Protein AF-0000000068023118 (afdb_homodimer)

InterPro domains:
  IPR001878 Zinc finger, CCHC-type [PF00098] (72-87)
  IPR001878 Zinc finger, CCHC-type [PS50158] (72-87)
  IPR001878 Zinc finger, CCHC-type [SM00343] (71-87)
  IPR003099 Prephenate dehydrogenase [PS51176] (26-322)
  IPR008927 6-phosphogluconate dehydrogenase-like, C-terminal domain superfamily [SSF48179] (211-306)
  IPR036291 NAD(P)-binding domain superfamily [SSF51735] (96-208)
  IPR036875 Zinc finger, CCHC-type superfamily [SSF57756] (59-90)
  IPR045011 Arogenate dehydrogenase 1/2 [PTHR43207] (91-316)
  IPR046826 Prephenate dehydrogenase, nucleotide-binding domain [PF02153] (94-164)
  IPR059064 TYRAAT2-like, C-terminal domain [PF26213] (230-303)

Radius of gyration: 42.82 Å; Cα contacts (8 Å, |Δi|>4): 842; chains: 2; bounding box: 102×152×120 Å

Structure (mmCIF, N/CA/C/O backbone):
data_AF-0000000068023118-model_v1
#
loop_
_entity.id
_entity.type
_entity.pdbx_description
1 polymer 'Arogenate dehydrogenase'
#
loop_
_atom_site.group_PDB
_atom_site.id
_atom_site.type_symbol
_atom_site.label_atom_id
_atom_site.label_alt_id
_atom_site.label_comp_id
_atom_site.label_asym_id
_atom_site.label_entity_id
_atom_site.label_seq_id
_atom_site.pdbx_PDB_ins_code
_atom_site.Cartn_x
_atom_site.Cartn_y
_atom_site.Cartn_z
_atom_site.occupancy
_atom_site.B_iso_or_equiv
_atom_site.auth_seq_id
_atom_site.auth_comp_id
_atom_site.auth_asym_id
_atom_site.auth_atom_id
_atom_site.pdbx_PDB_model_num
ATOM 1 N N . MET A 1 1 ? 15.734 -44.438 4.684 1 18.77 1 MET A N 1
ATOM 2 C CA . MET A 1 1 ? 14.93 -43.438 5.391 1 18.77 1 MET A CA 1
ATOM 3 C C . MET A 1 1 ? 15.539 -42.062 5.273 1 18.77 1 MET A C 1
ATOM 5 O O . MET A 1 1 ? 15.062 -41.094 5.902 1 18.77 1 MET A O 1
ATOM 9 N N . GLN A 1 2 ? 16.703 -41.969 4.656 1 22.81 2 GLN A N 1
ATOM 10 C CA . GLN A 1 2 ? 17.688 -40.938 4.836 1 22.81 2 GLN A CA 1
ATOM 11 C C . GLN A 1 2 ? 17.438 -39.75 3.877 1 22.81 2 GLN A C 1
ATOM 13 O O . GLN A 1 2 ? 18.125 -38.75 3.943 1 22.81 2 GLN A O 1
ATOM 18 N N . GLY A 1 3 ? 16.75 -40.062 2.766 1 27.59 3 GLY A N 1
ATOM 19 C CA . GLY A 1 3 ? 16.922 -39.219 1.583 1 27.59 3 GLY A CA 1
ATOM 20 C C . GLY A 1 3 ? 16.094 -37.969 1.616 1 27.59 3 GLY A C 1
ATOM 21 O O . GLY A 1 3 ? 16.203 -37.125 0.727 1 27.59 3 GLY A O 1
ATOM 22 N N . LEU A 1 4 ? 14.906 -38.156 2.104 1 33.41 4 LEU A N 1
ATOM 23 C CA . LEU A 1 4 ? 14.07 -36.938 2.143 1 33.41 4 LEU A CA 1
ATOM 24 C C . LEU A 1 4 ? 14.672 -35.906 3.062 1 33.41 4 LEU A C 1
ATOM 26 O O . LEU A 1 4 ? 13.953 -35.062 3.637 1 33.41 4 LEU A O 1
ATOM 30 N N . ASN A 1 5 ? 15.875 -36.094 3.33 1 34.38 5 ASN A N 1
ATOM 31 C CA . ASN A 1 5 ? 16.406 -35.188 4.352 1 34.38 5 ASN A CA 1
ATOM 32 C C . ASN A 1 5 ? 16.469 -33.75 3.857 1 34.38 5 ASN A C 1
ATOM 34 O O . ASN A 1 5 ? 17.406 -33.031 4.195 1 34.38 5 ASN A O 1
ATOM 38 N N . LYS A 1 6 ? 15.914 -33.625 2.592 1 39.56 6 LYS A N 1
ATOM 39 C CA . LYS A 1 6 ? 16.109 -32.219 2.389 1 39.56 6 LYS A CA 1
ATOM 40 C C . LYS A 1 6 ? 15.148 -31.391 3.246 1 39.56 6 LYS A C 1
ATOM 42 O O . LYS A 1 6 ? 13.984 -31.766 3.408 1 39.56 6 LYS A O 1
ATOM 47 N N . SER A 1 7 ? 15.625 -30.594 4.211 1 38.88 7 SER A N 1
ATOM 48 C CA . SER A 1 7 ? 14.883 -29.719 5.109 1 38.88 7 SER A CA 1
ATOM 49 C C . SER A 1 7 ? 14.016 -28.734 4.328 1 38.88 7 SER A C 1
ATOM 51 O O . SER A 1 7 ? 14.273 -28.469 3.15 1 38.88 7 SER A O 1
ATOM 53 N N . PRO A 1 8 ? 12.891 -28.359 4.895 1 38.75 8 PRO A N 1
ATOM 54 C CA . PRO A 1 8 ? 12.07 -27.281 4.316 1 38.75 8 PRO A CA 1
ATOM 55 C C . PRO A 1 8 ? 12.898 -26.109 3.795 1 38.75 8 PRO A C 1
ATOM 57 O O . PRO A 1 8 ? 12.547 -25.516 2.781 1 38.75 8 PRO A O 1
ATOM 60 N N . GLY A 1 9 ? 13.914 -25.953 4.465 1 41.16 9 GLY A N 1
ATOM 61 C CA . GLY A 1 9 ? 14.844 -24.922 3.998 1 41.16 9 GLY A CA 1
ATOM 62 C C . GLY A 1 9 ? 15.414 -25.219 2.625 1 41.16 9 GLY A C 1
ATOM 63 O O . GLY A 1 9 ? 15.539 -24.328 1.791 1 41.16 9 GLY A O 1
ATOM 64 N N . GLU A 1 10 ? 15.617 -26.547 2.424 1 44.81 10 GLU A N 1
ATOM 65 C CA . GLU A 1 10 ? 16.203 -26.906 1.132 1 44.81 10 GLU A CA 1
ATOM 66 C C . GLU A 1 10 ? 15.172 -26.781 0.01 1 44.81 10 GLU A C 1
ATOM 68 O O . GLU A 1 10 ? 15.5 -26.312 -1.086 1 44.81 10 GLU A O 1
ATOM 73 N N . LEU A 1 11 ? 14.016 -27.125 0.266 1 44.84 11 LEU A N 1
ATOM 74 C CA . LEU A 1 11 ? 12.938 -26.953 -0.705 1 44.84 11 LEU A CA 1
ATOM 75 C C . LEU A 1 11 ? 12.68 -25.484 -0.97 1 44.84 11 LEU A C 1
ATOM 77 O O . LEU A 1 11 ? 12.477 -25.078 -2.117 1 44.84 11 LEU A O 1
ATOM 8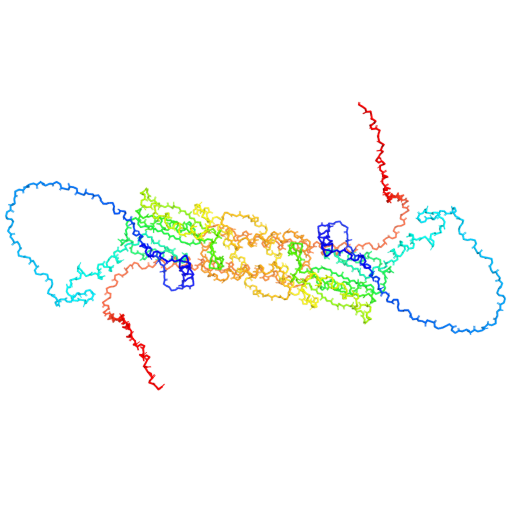1 N N . PHE A 1 12 ? 12.75 -24.75 0.126 1 45.53 12 PHE A N 1
ATOM 82 C CA . PHE A 1 12 ? 12.633 -23.297 0.014 1 45.53 12 PHE A CA 1
ATOM 83 C C . PHE A 1 12 ? 13.836 -22.719 -0.713 1 45.53 12 PHE A C 1
ATOM 85 O O . PHE A 1 12 ? 13.688 -21.812 -1.541 1 45.53 12 PHE A O 1
ATOM 92 N N . GLU A 1 13 ? 15 -23.125 -0.349 1 46 13 GLU A N 1
ATOM 93 C CA . GLU A 1 13 ? 16.203 -22.703 -1.069 1 46 13 GLU A CA 1
ATOM 94 C C . GLU A 1 13 ? 16.125 -23.094 -2.541 1 46 13 GLU A C 1
ATOM 96 O O . GLU A 1 13 ? 16.562 -22.344 -3.414 1 46 13 GLU A O 1
ATOM 101 N N . MET A 1 14 ? 15.484 -24.172 -2.758 1 43.84 14 MET A N 1
ATOM 102 C CA . MET A 1 14 ? 15.258 -24.594 -4.141 1 43.84 14 MET A CA 1
ATOM 103 C C . MET A 1 14 ? 14.234 -23.688 -4.82 1 43.84 14 MET A C 1
ATOM 105 O O . MET A 1 14 ? 14.375 -23.359 -5.996 1 43.84 14 MET A O 1
ATOM 109 N N . GLN A 1 15 ? 13.242 -23.266 -4.039 1 42 15 GLN A N 1
ATOM 110 C CA . GLN A 1 15 ? 12.312 -22.281 -4.547 1 42 15 GLN A CA 1
ATOM 111 C C . GLN A 1 15 ? 13 -20.938 -4.766 1 42 15 GLN A C 1
ATOM 113 O O . GLN A 1 15 ? 12.781 -20.266 -5.785 1 42 15 GLN A O 1
ATOM 118 N N . LYS A 1 16 ? 13.82 -20.453 -3.826 1 41.22 16 LYS A N 1
ATOM 119 C CA . LYS A 1 16 ? 14.625 -19.25 -3.971 1 41.22 16 LYS A CA 1
ATOM 120 C C . LYS A 1 16 ? 15.586 -19.359 -5.152 1 41.22 16 LYS A C 1
ATOM 122 O O . LYS A 1 16 ? 15.766 -18.406 -5.91 1 41.22 16 LYS A O 1
ATOM 127 N N . VAL A 1 17 ? 16.422 -20.438 -5.152 1 38.47 17 VAL A N 1
ATOM 128 C CA . VAL A 1 17 ? 17.359 -20.688 -6.242 1 38.47 17 VAL A CA 1
ATOM 129 C C . VAL A 1 17 ? 16.594 -20.75 -7.566 1 38.47 17 VAL A C 1
ATOM 131 O O . VAL A 1 17 ? 17.078 -20.25 -8.586 1 38.47 17 VAL A O 1
ATOM 134 N N . THR A 1 18 ? 15.438 -21.328 -7.512 1 35.25 18 THR A N 1
ATOM 135 C CA . THR A 1 18 ? 14.672 -21.422 -8.75 1 35.25 18 THR A CA 1
ATOM 136 C C . THR A 1 18 ? 14.172 -20.062 -9.188 1 35.25 18 THR A C 1
ATOM 138 O O . THR A 1 18 ? 14.172 -19.734 -10.375 1 35.25 18 THR A O 1
ATOM 141 N N . GLU A 1 19 ? 13.711 -19.203 -8.273 1 36.06 19 GLU A N 1
ATOM 142 C CA . GLU A 1 19 ? 13.273 -17.875 -8.688 1 36.06 19 GLU A CA 1
ATOM 143 C C . GLU A 1 19 ? 14.469 -17 -9.078 1 36.06 19 GLU A C 1
ATOM 145 O O . GLU A 1 19 ? 14.375 -16.219 -10.023 1 36.06 19 GLU A O 1
ATOM 150 N N . SER A 1 20 ? 15.477 -16.906 -8.32 1 33.25 20 SER A N 1
ATOM 151 C CA . SER A 1 20 ? 16.656 -16.156 -8.742 1 33.25 20 SER A CA 1
ATOM 152 C C . SER A 1 20 ? 17.344 -16.844 -9.922 1 33.25 20 SER A C 1
ATOM 154 O O . SER A 1 20 ? 17.922 -16.172 -10.781 1 33.25 20 SER A O 1
ATOM 156 N N . GLU A 1 21 ? 17.594 -18.109 -9.883 1 33.03 21 GLU A N 1
ATOM 157 C CA . GLU A 1 21 ? 18.297 -18.828 -10.945 1 33.03 21 GLU A CA 1
ATOM 158 C C . GLU A 1 21 ? 17.391 -19.031 -12.156 1 33.03 21 GLU A C 1
ATOM 160 O O . GLU A 1 21 ? 17.766 -19.734 -13.102 1 33.03 21 GLU A O 1
ATOM 165 N N . LEU A 1 22 ? 16.25 -18.688 -12.102 1 30.09 22 LEU A N 1
ATOM 166 C CA . LEU A 1 22 ? 15.406 -18.812 -13.289 1 30.09 22 LEU A CA 1
ATOM 167 C C . LEU A 1 22 ? 15.961 -17.953 -14.43 1 30.09 22 LEU A C 1
ATOM 169 O O . LEU A 1 22 ? 15.289 -17.766 -15.445 1 30.09 22 LEU A O 1
ATOM 173 N N . ARG A 1 23 ? 16.922 -17.266 -14.391 1 31.3 23 ARG A N 1
ATOM 174 C CA . ARG A 1 23 ? 17.406 -16.984 -15.742 1 31.3 23 ARG A CA 1
ATOM 175 C C . ARG A 1 23 ? 17.531 -18.281 -16.547 1 31.3 23 ARG A C 1
ATOM 177 O O . ARG A 1 23 ? 17.172 -18.312 -17.719 1 31.3 23 ARG A O 1
ATOM 184 N N . LYS A 1 24 ? 18.656 -19.156 -16.328 1 30.25 24 LYS A N 1
ATOM 185 C CA . LYS A 1 24 ? 19.109 -20.125 -17.344 1 30.25 24 LYS A CA 1
ATOM 186 C C . LYS A 1 24 ? 18.234 -21.375 -17.344 1 30.25 24 LYS A C 1
ATOM 188 O O . LYS A 1 24 ? 17.75 -21.812 -18.391 1 30.25 24 LYS A O 1
ATOM 193 N N . GLU A 1 25 ? 18.562 -22.531 -16.547 1 28.28 25 GLU A N 1
ATOM 194 C CA . GLU A 1 25 ? 18.203 -23.938 -16.719 1 28.28 25 GLU A CA 1
ATOM 195 C C . GLU A 1 25 ? 16.922 -24.281 -15.977 1 28.28 25 GLU A C 1
ATOM 197 O O . GLU A 1 25 ? 16.719 -23.828 -14.844 1 28.28 25 GLU A O 1
ATOM 202 N N . HIS A 1 26 ? 15.711 -24.594 -16.578 1 34.5 26 HIS A N 1
ATOM 203 C CA . HIS A 1 26 ? 14.383 -25.078 -16.234 1 34.5 26 HIS A CA 1
ATOM 204 C C . HIS A 1 26 ? 14.453 -26.141 -15.141 1 34.5 26 HIS A C 1
ATOM 206 O O . HIS A 1 26 ? 15.086 -27.188 -15.32 1 34.5 26 HIS A O 1
ATOM 212 N N . GLN A 1 27 ? 14.281 -25.75 -13.945 1 38.06 27 GLN A N 1
ATOM 213 C CA . GLN A 1 27 ? 14.555 -26.734 -12.898 1 38.06 27 GLN A CA 1
ATOM 214 C C . GLN A 1 27 ? 13.312 -27.578 -12.594 1 38.06 27 GLN A C 1
ATOM 216 O O . GLN A 1 27 ? 12.258 -27.031 -12.258 1 38.06 27 GLN A O 1
ATOM 221 N N . VAL A 1 28 ? 13.016 -28.547 -13.25 1 38.84 28 VAL A N 1
ATOM 222 C CA . VAL A 1 28 ? 12.141 -29.641 -12.82 1 38.84 28 VAL A CA 1
ATOM 223 C C . VAL A 1 28 ? 12.805 -30.406 -11.688 1 38.84 28 VAL A C 1
ATOM 225 O O . VAL A 1 28 ? 13.969 -30.812 -11.789 1 38.84 28 VAL A O 1
ATOM 228 N N . LEU A 1 29 ? 12.148 -30.328 -10.578 1 41.56 29 LEU A N 1
ATOM 229 C CA . LEU A 1 29 ? 12.664 -31.141 -9.477 1 41.56 29 LEU A CA 1
ATOM 230 C C . LEU A 1 29 ? 11.961 -32.5 -9.422 1 41.56 29 LEU A C 1
ATOM 232 O O . LEU A 1 29 ? 10.734 -32.562 -9.477 1 41.56 29 LEU A O 1
ATOM 236 N N . MET A 1 30 ? 12.711 -33.594 -9.664 1 37.22 30 MET A N 1
ATOM 237 C CA . MET A 1 30 ? 12.219 -34.969 -9.531 1 37.22 30 MET A CA 1
ATOM 238 C C . MET A 1 30 ? 12.461 -35.5 -8.125 1 37.22 30 MET A C 1
ATOM 240 O O . MET A 1 30 ? 13.547 -35.312 -7.566 1 37.22 30 MET A O 1
ATOM 244 N N . VAL A 1 31 ? 11.367 -35.719 -7.43 1 35.12 31 VAL A N 1
ATOM 245 C CA . VAL A 1 31 ? 11.5 -36.188 -6.059 1 35.12 31 VAL A CA 1
ATOM 246 C C . VAL A 1 31 ? 11.188 -37.688 -5.996 1 35.12 31 VAL A C 1
ATOM 248 O O . VAL A 1 31 ? 10.172 -38.125 -6.531 1 35.12 31 VAL A O 1
ATOM 251 N N . ASN A 1 32 ? 12.148 -38.656 -5.879 1 31.48 32 ASN A N 1
ATOM 252 C CA . ASN A 1 32 ? 12.008 -40.125 -5.84 1 31.48 32 ASN A CA 1
ATOM 253 C C . ASN A 1 32 ? 11.469 -40.594 -4.496 1 31.48 32 ASN A C 1
ATOM 255 O O . ASN A 1 32 ? 11.609 -39.906 -3.484 1 31.48 32 ASN A O 1
ATOM 259 N N . LYS A 1 33 ? 10.82 -41.906 -4.477 1 36.28 33 LYS A N 1
ATOM 260 C CA . LYS A 1 33 ? 10.031 -42.625 -3.496 1 36.28 33 LYS A CA 1
ATOM 261 C C . LYS A 1 33 ? 10.852 -42.906 -2.236 1 36.28 33 LYS A C 1
ATOM 263 O O . LYS A 1 33 ? 12.039 -43.219 -2.318 1 36.28 33 LYS A O 1
ATOM 268 N N . THR A 1 34 ? 10.305 -42.531 -1.039 1 29.59 34 THR A N 1
ATOM 269 C CA . THR A 1 34 ? 10.773 -43 0.261 1 29.59 34 THR A CA 1
ATOM 270 C C . THR A 1 34 ? 10.484 -44.5 0.443 1 29.59 34 THR A C 1
ATOM 272 O O . THR A 1 34 ? 9.422 -44.969 0.042 1 29.59 34 THR A O 1
ATOM 275 N N . THR A 1 35 ? 11.508 -45.406 0.661 1 25.19 35 THR A N 1
ATOM 276 C CA . THR A 1 35 ? 11.477 -46.844 0.978 1 25.19 35 THR A CA 1
ATOM 277 C C . THR A 1 35 ? 10.57 -47.094 2.178 1 25.19 35 THR A C 1
ATOM 279 O O . THR A 1 35 ? 10.664 -46.406 3.197 1 25.19 35 THR A O 1
ATOM 282 N N . SER A 1 36 ? 9.414 -47.719 1.873 1 24.08 36 SER A N 1
ATOM 283 C CA . SER A 1 36 ? 8.492 -48.344 2.824 1 24.08 36 SER A CA 1
ATOM 284 C C . SER A 1 36 ? 9.219 -49.312 3.736 1 24.08 36 SER A C 1
ATOM 286 O O . SER A 1 36 ? 10.086 -50.062 3.283 1 24.08 36 SER A O 1
ATOM 288 N N . PHE A 1 37 ? 9.312 -48.969 5.047 1 22.19 37 PHE A N 1
ATOM 289 C CA . PHE A 1 37 ? 9.836 -49.844 6.098 1 22.19 37 PHE A CA 1
ATOM 290 C C . PHE A 1 37 ? 9.062 -51.156 6.145 1 22.19 37 PHE A C 1
ATOM 292 O O . PHE A 1 37 ? 7.875 -51.156 6.453 1 22.19 37 PHE A O 1
ATOM 299 N N . LYS A 1 38 ? 9.445 -52.031 5.328 1 23.17 38 LYS A N 1
ATOM 300 C CA . LYS A 1 38 ? 8.93 -53.375 5.445 1 23.17 38 LYS A CA 1
ATOM 301 C C . LYS A 1 38 ? 9.172 -53.938 6.844 1 23.17 38 LYS A C 1
ATOM 303 O O . LYS A 1 38 ? 10.297 -53.938 7.344 1 23.17 38 LYS A O 1
ATOM 308 N N . ARG A 1 39 ? 8.07 -53.938 7.609 1 22.7 39 ARG A N 1
ATOM 309 C CA . ARG A 1 39 ? 8.008 -54.75 8.82 1 22.7 39 ARG A CA 1
ATOM 310 C C . ARG A 1 39 ? 8.375 -56.219 8.531 1 22.7 39 ARG A C 1
ATOM 312 O O . ARG A 1 39 ? 7.824 -56.812 7.621 1 22.7 39 ARG A O 1
ATOM 319 N N . ASN A 1 40 ? 9.547 -56.562 8.859 1 21.02 40 ASN A N 1
ATOM 320 C CA . ASN A 1 40 ? 10.164 -57.906 8.789 1 21.02 40 ASN A CA 1
ATOM 321 C C . ASN A 1 40 ? 9.266 -58.969 9.391 1 21.02 40 ASN A C 1
ATOM 323 O O . ASN A 1 40 ? 9.273 -59.188 10.609 1 21.02 40 ASN A O 1
ATOM 327 N N . GLY A 1 41 ? 8.023 -58.938 8.992 1 18.86 41 GLY A N 1
ATOM 328 C CA . GLY A 1 41 ? 7.293 -60 9.625 1 18.86 41 GLY A CA 1
ATOM 329 C C . GLY A 1 41 ? 7.863 -61.375 9.305 1 18.86 41 GLY A C 1
ATOM 330 O O . GLY A 1 41 ? 8.266 -61.625 8.172 1 18.86 41 GLY A O 1
ATOM 331 N N . LYS A 1 42 ? 8.508 -61.938 10.289 1 21.72 42 LYS A N 1
ATOM 332 C CA . LYS A 1 42 ? 9.188 -63.219 10.422 1 21.72 42 LYS A CA 1
ATOM 333 C C . LYS A 1 42 ? 8.289 -64.375 9.984 1 21.72 42 LYS A C 1
ATOM 335 O O . LYS A 1 42 ? 7.691 -65.062 10.812 1 21.72 42 LYS A O 1
ATOM 340 N N . GLY A 1 43 ? 7.461 -64.125 8.898 1 17.28 43 GLY A N 1
ATOM 341 C CA . GLY A 1 43 ? 6.566 -65.25 8.719 1 17.28 43 GLY A CA 1
ATOM 342 C C . GLY A 1 43 ? 7.301 -66.562 8.43 1 17.28 43 GLY A C 1
ATOM 343 O O . GLY A 1 43 ? 8.312 -66.562 7.727 1 17.28 43 GLY A O 1
ATOM 344 N N . LYS A 1 44 ? 7.301 -67.438 9.469 1 21.47 44 LYS A N 1
ATOM 345 C CA . LYS A 1 44 ? 7.84 -68.75 9.539 1 21.47 44 LYS A CA 1
ATOM 346 C C . LYS A 1 44 ? 7.344 -69.625 8.367 1 21.47 44 LYS A C 1
ATOM 348 O O . LYS A 1 44 ? 6.137 -69.812 8.219 1 21.47 44 LYS A O 1
ATOM 353 N N . LYS A 1 45 ? 7.957 -69.438 7.125 1 20.19 45 LYS A N 1
ATOM 354 C CA . LYS A 1 45 ? 7.641 -70.188 5.891 1 20.19 45 LYS A CA 1
ATOM 355 C C . LYS A 1 45 ? 7.789 -71.688 6.07 1 20.19 45 LYS A C 1
ATOM 357 O O . LYS A 1 45 ? 8.883 -72.188 6.348 1 20.19 45 LYS A O 1
ATOM 362 N N . GLY A 1 46 ? 6.863 -72.312 6.734 1 19.98 46 GLY A N 1
ATOM 363 C CA . GLY A 1 46 ? 6.93 -73.75 6.996 1 19.98 46 GLY A CA 1
ATOM 364 C C . GLY A 1 46 ? 6.906 -74.625 5.734 1 19.98 46 GLY A C 1
ATOM 365 O O . GLY A 1 46 ? 5.922 -75.312 5.465 1 19.98 46 GLY A O 1
ATOM 366 N N . ASN A 1 47 ? 7.582 -74.312 4.605 1 18.5 47 ASN A N 1
ATOM 367 C CA . ASN A 1 47 ? 7.363 -75 3.33 1 18.5 47 ASN A CA 1
ATOM 368 C C . ASN A 1 47 ? 7.656 -76.5 3.432 1 18.5 47 ASN A C 1
ATOM 370 O O . ASN A 1 47 ? 8.688 -76.875 3.982 1 18.5 47 ASN A O 1
ATOM 374 N N . SER A 1 48 ? 6.59 -77.25 3.418 1 19.52 48 SER A N 1
ATOM 375 C CA . SER A 1 48 ? 6.41 -78.688 3.438 1 19.52 48 SER A CA 1
ATOM 376 C C . SER A 1 48 ? 7.219 -79.375 2.33 1 19.52 48 SER A C 1
ATOM 378 O O . SER A 1 48 ? 7.539 -78.75 1.32 1 19.52 48 SER A O 1
ATOM 380 N N . LYS A 1 49 ? 7.715 -80.5 2.689 1 22.67 49 LYS A N 1
ATOM 381 C CA . LYS A 1 49 ? 8.742 -81.5 2.271 1 22.67 49 LYS A CA 1
ATOM 382 C C . LYS A 1 49 ? 8.305 -82.25 1.034 1 22.67 49 LYS A C 1
ATOM 384 O O . LYS A 1 49 ? 7.727 -83.312 1.147 1 22.67 49 LYS A O 1
ATOM 389 N N . LYS A 1 50 ? 7.66 -81.562 -0.106 1 20.39 50 LYS A N 1
ATOM 390 C CA . LYS A 1 50 ? 7.203 -82.562 -1.085 1 20.39 50 LYS A CA 1
ATOM 391 C C . LYS A 1 50 ? 8.383 -83.312 -1.71 1 20.39 50 LYS A C 1
ATOM 393 O O . LYS A 1 50 ? 9.438 -82.688 -1.951 1 20.39 50 LYS A O 1
ATOM 398 N N . SER A 1 51 ? 8.438 -84.562 -1.671 1 23.78 51 SER A N 1
ATOM 399 C CA . SER A 1 51 ? 9.336 -85.688 -1.871 1 23.78 51 SER A CA 1
ATOM 400 C C . SER A 1 51 ? 9.68 -85.875 -3.346 1 23.78 51 SER A C 1
ATOM 402 O O . SER A 1 51 ? 10.391 -86.812 -3.713 1 23.78 51 SER A O 1
ATOM 404 N N . GLY A 1 52 ? 9.305 -84.938 -4.289 1 21.59 52 GLY A N 1
ATOM 405 C CA . GLY A 1 52 ? 9.266 -85.438 -5.637 1 21.59 52 GLY A CA 1
ATOM 406 C C . GLY A 1 52 ? 10.617 -85.938 -6.121 1 21.59 52 GLY A C 1
ATOM 407 O O . GLY A 1 52 ? 11.648 -85.625 -5.566 1 21.59 52 GLY A O 1
ATOM 408 N N . LYS A 1 53 ? 10.68 -87.062 -7.008 1 31.75 53 LYS A N 1
ATOM 409 C CA . LYS A 1 53 ? 11.656 -87.938 -7.562 1 31.75 53 LYS A CA 1
ATOM 410 C C . LYS A 1 53 ? 12.695 -87.25 -8.398 1 31.75 53 LYS A C 1
ATOM 412 O O . LYS A 1 53 ? 12.359 -86.312 -9.164 1 31.75 53 LYS A O 1
ATOM 417 N N . PRO A 1 54 ? 14.062 -87.25 -8.047 1 27.94 54 PRO A N 1
ATOM 418 C CA . PRO A 1 54 ? 15.258 -86.5 -8.445 1 27.94 54 PRO A CA 1
ATOM 419 C C . PRO A 1 54 ? 15.664 -86.75 -9.898 1 27.94 54 PRO A C 1
ATOM 421 O O . PRO A 1 54 ? 15.922 -87.875 -10.273 1 27.94 54 PRO A O 1
ATOM 424 N N . VAL A 1 55 ? 14.844 -86.312 -10.953 1 27.73 55 VAL A N 1
ATOM 425 C CA . VAL A 1 55 ? 15.297 -86.625 -12.312 1 27.73 55 VAL A CA 1
ATOM 426 C C . VAL A 1 55 ? 16.688 -86.062 -12.523 1 27.73 55 VAL A C 1
ATOM 428 O O . VAL A 1 55 ? 17.016 -85 -12.008 1 27.73 55 VAL A O 1
ATOM 431 N N . ALA A 1 56 ? 17.688 -86.875 -12.914 1 30.03 56 ALA A N 1
ATOM 432 C CA . ALA A 1 56 ? 19.141 -86.688 -13.055 1 30.03 56 ALA A CA 1
ATOM 433 C C . ALA A 1 56 ? 19.469 -85.625 -14.102 1 30.03 56 ALA A C 1
ATOM 435 O O . ALA A 1 56 ? 19.156 -85.812 -15.281 1 30.03 56 ALA A O 1
ATOM 436 N N . ASN A 1 57 ? 19.094 -84.375 -13.875 1 27.25 57 ASN A N 1
ATOM 437 C CA . ASN A 1 57 ? 19.312 -83.312 -14.891 1 27.25 57 ASN A CA 1
ATOM 438 C C . ASN A 1 57 ? 20.781 -83.25 -15.305 1 27.25 57 ASN A C 1
ATOM 440 O O . ASN A 1 57 ? 21.672 -83.438 -14.469 1 27.25 57 ASN A O 1
ATOM 444 N N . PRO A 1 58 ? 21.141 -83.375 -16.609 1 35.16 58 PRO A N 1
ATOM 445 C CA . PRO A 1 58 ? 22.516 -83.312 -17.109 1 35.16 58 PRO A CA 1
ATOM 446 C C . PRO A 1 58 ? 23.25 -82.062 -16.609 1 35.16 58 PRO A C 1
ATOM 448 O O . PRO A 1 58 ? 22.641 -81.062 -16.312 1 35.16 58 PRO A O 1
ATOM 451 N N . THR A 1 59 ? 24.359 -82.25 -15.844 1 30.83 59 THR A N 1
ATOM 452 C CA . THR A 1 59 ? 25.203 -81.25 -15.148 1 30.83 59 THR A CA 1
ATOM 453 C C . THR A 1 59 ? 25.672 -80.188 -16.109 1 30.83 59 THR A C 1
ATOM 455 O O . THR A 1 59 ? 26.422 -80.438 -17.062 1 30.83 59 THR A O 1
ATOM 458 N N . LYS A 1 60 ? 24.828 -79.188 -16.531 1 34.5 60 LYS A N 1
ATOM 459 C CA . LYS A 1 60 ? 25.312 -78 -17.266 1 34.5 60 LYS A CA 1
ATOM 460 C C . LYS A 1 60 ? 26.578 -77.438 -16.625 1 34.5 60 LYS A C 1
ATOM 462 O O . LYS A 1 60 ? 26.672 -77.375 -15.398 1 34.5 60 LYS A O 1
ATOM 467 N N . LYS A 1 61 ? 27.781 -77.625 -17.297 1 38.56 61 LYS A N 1
ATOM 468 C CA . LYS A 1 61 ? 29.062 -77.062 -16.859 1 38.56 61 LYS A CA 1
ATOM 469 C C . LYS A 1 61 ? 28.891 -75.562 -16.406 1 38.56 61 LYS A C 1
ATOM 471 O O . LYS A 1 61 ? 28.188 -74.812 -17.047 1 38.56 61 LYS A O 1
ATOM 476 N N . PRO A 1 62 ? 29.078 -75.188 -15.078 1 35.47 62 PRO A N 1
ATOM 477 C CA . PRO A 1 62 ? 28.906 -73.875 -14.547 1 35.47 62 PRO A CA 1
ATOM 478 C C . PRO A 1 62 ? 29.656 -72.812 -15.367 1 35.47 62 PRO A C 1
ATOM 480 O O . PRO A 1 62 ? 30.734 -73.062 -15.898 1 35.47 62 PRO A O 1
ATOM 483 N N . LYS A 1 63 ? 28.953 -72 -16.125 1 40.34 63 LYS A N 1
ATOM 484 C CA . LYS A 1 63 ? 29.578 -70.812 -16.797 1 40.34 63 LYS A CA 1
ATOM 485 C C . LYS A 1 63 ? 30.594 -70.125 -15.891 1 40.34 63 LYS A C 1
ATOM 487 O O . LYS A 1 63 ? 30.344 -69.938 -14.703 1 40.34 63 LYS A O 1
ATOM 492 N N . ALA A 1 64 ? 31.875 -70.375 -16.109 1 41.78 64 ALA A N 1
ATOM 493 C CA . ALA A 1 64 ? 33 -69.75 -15.375 1 41.78 64 ALA A CA 1
ATOM 494 C C . ALA A 1 64 ? 32.75 -68.312 -15.078 1 41.78 64 ALA A C 1
ATOM 496 O O . ALA A 1 64 ? 32.219 -67.562 -15.93 1 41.78 64 ALA A O 1
ATOM 497 N N . GLY A 1 65 ? 32.438 -67.875 -13.859 1 45.31 65 GLY A N 1
ATOM 498 C CA . GLY A 1 65 ? 32.281 -66.5 -13.422 1 45.31 65 GLY A CA 1
ATOM 499 C C . GLY A 1 65 ? 33.406 -65.625 -13.914 1 45.31 65 GLY A C 1
ATOM 500 O O . GLY A 1 65 ? 34.406 -66.062 -14.469 1 45.31 65 GLY A O 1
ATOM 501 N N . PRO A 1 66 ? 33.25 -64.312 -14.055 1 51.59 66 PRO A N 1
ATOM 502 C CA . PRO A 1 66 ? 34.344 -63.469 -14.555 1 51.59 66 PRO A CA 1
ATOM 503 C C . PRO A 1 66 ? 35.656 -63.688 -13.805 1 51.59 66 PRO A C 1
ATOM 505 O O . PRO A 1 66 ? 35.625 -64.062 -12.633 1 51.59 66 PRO A O 1
ATOM 508 N N . LYS A 1 67 ? 36.781 -64 -14.453 1 55.44 67 LYS A N 1
ATOM 509 C CA . LYS A 1 67 ? 38.125 -64.125 -13.836 1 55.44 67 LYS A CA 1
ATOM 510 C C . LYS A 1 67 ? 38.406 -62.875 -12.945 1 55.44 67 LYS A C 1
ATOM 512 O O . LYS A 1 67 ? 37.875 -61.812 -13.188 1 55.44 67 LYS A O 1
ATOM 517 N N . PRO A 1 68 ? 38.938 -63.062 -11.727 1 63.22 68 PRO A N 1
ATOM 518 C CA . PRO A 1 68 ? 39.281 -61.969 -10.82 1 63.22 68 PRO A CA 1
ATOM 519 C C . PRO A 1 68 ? 39.875 -60.75 -11.562 1 63.22 68 PRO A C 1
ATOM 521 O O . PRO A 1 68 ? 39.781 -59.625 -11.094 1 63.22 68 PRO A O 1
ATOM 524 N N . GLU A 1 69 ? 40.375 -60.969 -12.766 1 65.75 69 GLU A N 1
ATOM 525 C CA . GLU A 1 69 ? 41.062 -59.906 -13.492 1 65.75 69 GLU A CA 1
ATOM 526 C C . GLU A 1 69 ? 40.125 -59.156 -14.414 1 65.75 69 GLU A C 1
ATOM 528 O O . GLU A 1 69 ? 40.531 -58.25 -15.141 1 65.75 69 GLU A O 1
ATOM 533 N N . THR A 1 70 ? 38.938 -59.5 -14.375 1 67.56 70 THR A N 1
ATOM 534 C CA . THR A 1 70 ? 38.094 -58.812 -15.336 1 67.56 70 THR A CA 1
ATOM 535 C C . THR A 1 70 ? 37.625 -57.469 -14.781 1 67.56 70 THR A C 1
ATOM 537 O O . THR A 1 70 ? 37.125 -57.375 -13.664 1 67.56 70 THR A O 1
ATOM 540 N N . GLU A 1 71 ? 37.875 -56.344 -15.438 1 78.12 71 GLU A N 1
ATOM 541 C CA . GLU A 1 71 ? 37.5 -54.969 -15.133 1 78.12 71 GLU A CA 1
ATOM 542 C C . GLU A 1 71 ? 36.031 -54.688 -15.547 1 78.12 71 GLU A C 1
ATOM 544 O O . GLU A 1 71 ? 35.656 -55 -16.688 1 78.12 71 GLU A O 1
ATOM 549 N N . CYS A 1 72 ? 35.25 -54.438 -14.523 1 78.88 72 CYS A N 1
ATOM 550 C CA . CYS A 1 72 ? 33.875 -54 -14.789 1 78.88 72 CYS A CA 1
ATOM 551 C C . CYS A 1 72 ? 33.844 -52.844 -15.75 1 78.88 72 CYS A C 1
ATOM 553 O O . CYS A 1 72 ? 34.562 -51.844 -15.57 1 78.88 72 CYS A O 1
ATOM 555 N N . TYR A 1 73 ? 33.156 -52.906 -16.75 1 78.62 73 TYR A N 1
ATOM 556 C CA . TYR A 1 73 ? 33.062 -51.844 -17.75 1 78.62 73 TYR A CA 1
ATOM 557 C C . TYR A 1 73 ? 32.438 -50.594 -17.172 1 78.62 73 TYR A C 1
ATOM 559 O O . TYR A 1 73 ? 32.719 -49.5 -17.656 1 78.62 73 TYR A O 1
ATOM 567 N N . TYR A 1 74 ? 31.641 -50.812 -16.172 1 75.19 74 TYR A N 1
ATOM 568 C CA . TYR A 1 74 ? 30.906 -49.688 -15.633 1 75.19 74 TYR A CA 1
ATOM 569 C C . TYR A 1 74 ? 31.719 -48.969 -14.555 1 75.19 74 TYR A C 1
ATOM 571 O O . TYR A 1 74 ? 31.891 -47.75 -14.609 1 75.19 74 TYR A O 1
ATOM 579 N N . CYS A 1 75 ? 32.156 -49.625 -13.531 1 74.69 75 CYS A N 1
ATOM 580 C CA . CYS A 1 75 ? 32.844 -49 -12.414 1 74.69 75 CYS A CA 1
ATOM 581 C C . CYS A 1 75 ? 34.344 -49.219 -12.477 1 74.69 75 CYS A C 1
ATOM 583 O O . CYS A 1 75 ? 35.094 -48.75 -11.625 1 74.69 75 CYS A O 1
ATOM 585 N N . LYS A 1 76 ? 34.812 -49.875 -13.547 1 79.69 76 LYS A N 1
ATOM 586 C CA . LYS A 1 76 ? 36.219 -50.188 -13.805 1 79.69 76 LYS A CA 1
ATOM 587 C C . LYS A 1 76 ? 36.844 -50.969 -12.648 1 79.69 76 LYS A C 1
ATOM 589 O O . LYS A 1 76 ? 38.062 -51.094 -12.547 1 79.69 76 LYS A O 1
ATOM 594 N N . GLY A 1 77 ? 36 -51.375 -11.719 1 76.38 77 GLY A N 1
ATOM 595 C CA . GLY A 1 77 ? 36.469 -52.25 -10.672 1 76.38 77 GLY A CA 1
ATOM 596 C C . GLY A 1 77 ? 36.688 -53.688 -11.156 1 76.38 77 GLY A C 1
ATOM 597 O O . GLY A 1 77 ? 36.188 -54.062 -12.219 1 76.38 77 GLY A O 1
ATOM 598 N N . MET A 1 78 ? 37.5 -54.438 -10.492 1 78.5 78 MET A N 1
ATOM 599 C CA . MET A 1 78 ? 37.844 -55.781 -10.906 1 78.5 78 MET A CA 1
ATOM 600 C C . MET A 1 78 ? 36.906 -56.812 -10.273 1 78.5 78 MET A C 1
ATOM 602 O O . MET A 1 78 ? 36.375 -56.562 -9.203 1 78.5 78 MET A O 1
ATOM 606 N N . GLY A 1 79 ? 36.594 -58 -10.977 1 75.5 79 GLY A N 1
ATOM 607 C CA . GLY A 1 79 ? 35.938 -59.156 -10.383 1 75.5 79 GLY A CA 1
ATOM 608 C C . GLY A 1 79 ? 34.438 -59.219 -10.656 1 75.5 79 GLY A C 1
ATOM 609 O O . GLY A 1 79 ? 33.75 -60.062 -10.102 1 75.5 79 GLY A O 1
ATOM 610 N N . HIS A 1 80 ? 33.875 -58.125 -11.242 1 77.56 80 HIS A N 1
ATOM 611 C CA . HIS A 1 80 ? 32.438 -58.188 -11.547 1 77.56 80 HIS A CA 1
ATOM 612 C C . HIS A 1 80 ? 32.156 -57.562 -12.906 1 77.56 80 HIS A C 1
ATOM 614 O O . HIS A 1 80 ? 32.969 -56.812 -13.445 1 77.56 80 HIS A O 1
ATOM 620 N N . TRP A 1 81 ? 31.047 -58.188 -13.539 1 76.94 81 TRP A N 1
ATOM 621 C CA . TRP A 1 81 ? 30.547 -57.625 -14.781 1 76.94 81 TRP A CA 1
ATOM 622 C C . TRP A 1 81 ? 29.609 -56.469 -14.5 1 76.94 81 TRP A C 1
ATOM 624 O O . TRP A 1 81 ? 29.078 -56.344 -13.391 1 76.94 81 TRP A O 1
ATOM 634 N N . LYS A 1 82 ? 29.312 -55.562 -15.508 1 74 82 LYS A N 1
ATOM 635 C CA . LYS A 1 82 ? 28.391 -54.438 -15.383 1 74 82 LYS A CA 1
ATOM 636 C C . LYS A 1 82 ? 27.047 -54.875 -14.805 1 74 82 LYS A C 1
ATOM 638 O O . LYS A 1 82 ? 26.469 -54.219 -13.945 1 74 82 LYS A O 1
ATOM 643 N N . ARG A 1 83 ? 26.5 -56.125 -15.234 1 75.56 83 ARG A N 1
ATOM 644 C CA . ARG A 1 83 ? 25.172 -56.594 -14.844 1 75.56 83 ARG A CA 1
ATOM 645 C C . ARG A 1 83 ? 25.125 -56.906 -13.352 1 75.56 83 ARG A C 1
ATOM 647 O O . ARG A 1 83 ? 24.047 -56.875 -1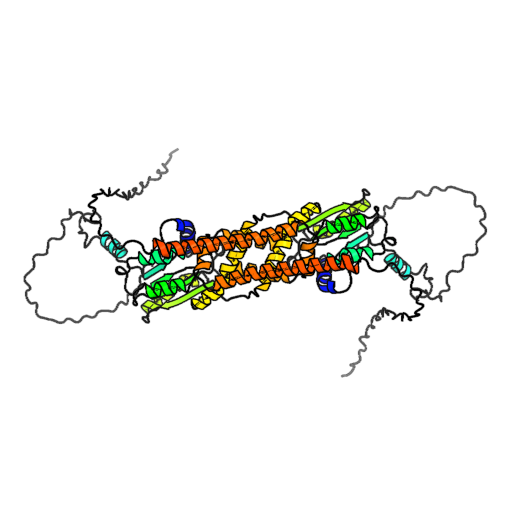2.742 1 75.56 83 ARG A O 1
ATOM 654 N N . ASN A 1 84 ? 26.281 -57.188 -12.695 1 73.5 84 ASN A N 1
ATOM 655 C CA . ASN A 1 84 ? 26.359 -57.469 -11.266 1 73.5 84 ASN A CA 1
ATOM 656 C C . ASN A 1 84 ? 27.172 -56.406 -10.531 1 73.5 84 ASN A C 1
ATOM 658 O O . ASN A 1 84 ? 27.609 -56.625 -9.398 1 73.5 84 ASN A O 1
ATOM 662 N N . CYS A 1 85 ? 27.547 -55.25 -11.188 1 72.88 85 CYS A N 1
ATOM 663 C CA . CYS A 1 85 ? 28.312 -54.156 -10.617 1 72.88 85 CYS A CA 1
ATOM 664 C C . CYS A 1 85 ? 27.5 -53.406 -9.555 1 72.88 85 CYS A C 1
ATOM 666 O O . CYS A 1 85 ? 26.422 -52.906 -9.844 1 72.88 85 CYS A O 1
ATOM 668 N N . PRO A 1 86 ? 27.906 -53.406 -8.281 1 74.56 86 PRO A N 1
ATOM 669 C CA . PRO A 1 86 ? 27.156 -52.688 -7.238 1 74.56 86 PRO A CA 1
ATOM 670 C C . PRO A 1 86 ? 26.938 -51.219 -7.559 1 74.56 86 PRO A C 1
ATOM 672 O O . PRO A 1 86 ? 25.859 -50.688 -7.289 1 74.56 86 PRO A O 1
ATOM 675 N N . LYS A 1 87 ? 27.922 -50.656 -8.125 1 73.31 87 LYS A N 1
ATOM 676 C CA . LYS A 1 87 ? 27.75 -49.281 -8.5 1 73.31 87 LYS A CA 1
ATOM 677 C C . LYS A 1 87 ? 26.734 -49.125 -9.641 1 73.31 87 LYS A C 1
ATOM 679 O O . LYS A 1 87 ? 25.906 -48.219 -9.625 1 73.31 87 LYS A O 1
ATOM 684 N N . TYR A 1 88 ? 26.797 -49.969 -10.625 1 66.06 88 TYR A N 1
ATOM 685 C CA . TYR A 1 88 ? 25.844 -49.938 -11.727 1 66.06 88 TYR A CA 1
ATOM 686 C C . TYR A 1 88 ? 24.438 -50.25 -11.227 1 66.06 88 TYR A C 1
ATOM 688 O O . TYR A 1 88 ? 23.469 -49.594 -11.594 1 66.06 88 TYR A O 1
ATOM 696 N N . LEU A 1 89 ? 24.344 -51.219 -10.461 1 63.22 89 LEU A N 1
ATOM 697 C CA . LEU A 1 89 ? 23.047 -51.562 -9.883 1 63.22 89 LEU A CA 1
ATOM 698 C C . LEU A 1 89 ? 22.562 -50.438 -8.977 1 63.22 89 LEU A C 1
ATOM 700 O O . LEU A 1 89 ? 21.375 -50.094 -8.961 1 63.22 89 LEU A O 1
ATOM 704 N N . ALA A 1 90 ? 23.516 -49.875 -8.273 1 62.88 90 ALA A N 1
ATOM 705 C CA . ALA A 1 90 ? 23.172 -48.719 -7.469 1 62.88 90 ALA A CA 1
ATOM 706 C C . ALA A 1 90 ? 22.75 -47.531 -8.352 1 62.88 90 ALA A C 1
ATOM 708 O O . ALA A 1 90 ? 21.766 -46.844 -8.07 1 62.88 90 ALA A O 1
ATOM 709 N N . ASP A 1 91 ? 23.609 -47.375 -9.328 1 59.41 91 ASP A N 1
ATOM 710 C CA . ASP A 1 91 ? 23.297 -46.281 -10.266 1 59.41 91 ASP A CA 1
ATOM 711 C C . ASP A 1 91 ? 22.031 -46.594 -11.055 1 59.41 91 ASP A C 1
ATOM 713 O O . ASP A 1 91 ? 21.234 -45.719 -11.352 1 59.41 91 ASP A O 1
ATOM 717 N N . LYS A 1 92 ? 21.969 -47.781 -11.492 1 54.34 92 LYS A N 1
ATOM 718 C CA . LYS A 1 92 ? 20.719 -48.219 -12.117 1 54.34 92 LYS A CA 1
ATOM 719 C C . LYS A 1 92 ? 19.547 -48.094 -11.156 1 54.34 92 LYS A C 1
ATOM 721 O O . LYS A 1 92 ? 18.453 -47.719 -11.562 1 54.34 92 LYS A O 1
ATOM 726 N N . LYS A 1 93 ? 19.766 -48.531 -10 1 51.47 93 LYS A N 1
ATOM 727 C CA . LYS A 1 93 ? 18.75 -48.312 -8.977 1 51.47 93 LYS A CA 1
ATOM 728 C C . LYS A 1 93 ? 18.453 -46.812 -8.805 1 51.47 93 LYS A C 1
ATOM 730 O O . LYS A 1 93 ? 17.297 -46.438 -8.648 1 51.47 93 LYS A O 1
ATOM 735 N N . ILE A 1 94 ? 19.516 -46.125 -8.766 1 49.75 94 ILE A N 1
ATOM 736 C CA . ILE A 1 94 ? 19.344 -44.688 -8.727 1 49.75 94 ILE A CA 1
ATOM 737 C C . ILE A 1 94 ? 18.75 -44.188 -10.055 1 49.75 94 ILE A C 1
ATOM 739 O O . ILE A 1 94 ? 17.859 -43.344 -10.07 1 49.75 94 ILE A O 1
ATOM 743 N N . SER A 1 95 ? 19.438 -44.625 -11.188 1 46.22 95 SER A N 1
ATOM 744 C CA . SER A 1 95 ? 19 -44.281 -12.539 1 46.22 95 SER A CA 1
ATOM 745 C C . SER A 1 95 ? 17.578 -44.781 -12.797 1 46.22 95 SER A C 1
ATOM 747 O O . SER A 1 95 ? 16.812 -44.156 -13.5 1 46.22 95 SER A O 1
ATOM 749 N N . LEU A 1 96 ? 17.344 -46.062 -12.477 1 47.66 96 LEU A N 1
ATOM 750 C CA . LEU A 1 96 ? 15.984 -46.562 -12.641 1 47.66 96 LEU A CA 1
ATOM 751 C C . LEU A 1 96 ? 15.016 -45.812 -11.734 1 47.66 96 LEU A C 1
ATOM 753 O O . LEU A 1 96 ? 13.82 -46.094 -11.703 1 47.66 96 LEU A O 1
ATOM 757 N N . CYS A 1 97 ? 15.461 -45.156 -10.875 1 53.88 97 CYS A N 1
ATOM 758 C CA . CYS A 1 97 ? 14.578 -44.594 -9.852 1 53.88 97 CYS A CA 1
ATOM 759 C C . CYS A 1 97 ? 13.672 -43.531 -10.438 1 53.88 97 CYS A C 1
ATOM 761 O O . CYS A 1 97 ? 14.141 -42.5 -10.875 1 53.88 97 CYS A O 1
ATOM 763 N N . HIS A 1 98 ? 12.703 -44.062 -11.039 1 71.75 98 HIS A N 1
ATOM 764 C CA . HIS A 1 98 ? 11.602 -43.219 -11.469 1 71.75 98 HIS A CA 1
ATOM 765 C C . HIS A 1 98 ? 11.133 -42.312 -10.328 1 71.75 98 HIS A C 1
ATOM 767 O O . HIS A 1 98 ? 10.945 -42.781 -9.203 1 71.75 98 HIS A O 1
ATOM 773 N N . PRO A 1 99 ? 11.211 -41.031 -10.609 1 84 99 PRO A N 1
ATOM 774 C CA . PRO A 1 99 ? 10.688 -40.156 -9.555 1 84 99 PRO A CA 1
ATOM 775 C C . PRO A 1 99 ? 9.227 -40.438 -9.219 1 84 99 PRO A C 1
ATOM 777 O O . PRO A 1 99 ? 8.445 -40.812 -10.102 1 84 99 PRO A O 1
ATOM 780 N N . ASP A 1 100 ? 8.953 -40.438 -7.863 1 87.12 100 ASP A N 1
ATOM 781 C CA . ASP A 1 100 ? 7.562 -40.562 -7.422 1 87.12 100 ASP A CA 1
ATOM 782 C C . ASP A 1 100 ? 6.781 -39.281 -7.719 1 87.12 100 ASP A C 1
ATOM 784 O O . ASP A 1 100 ? 5.59 -39.344 -8.023 1 87.12 100 ASP A O 1
ATOM 788 N N . VAL A 1 101 ? 7.535 -38.188 -7.594 1 93.19 101 VAL A N 1
ATOM 789 C CA . VAL A 1 101 ? 6.91 -36.875 -7.766 1 93.19 101 VAL A CA 1
ATOM 790 C C . VAL A 1 101 ? 7.754 -36.031 -8.703 1 93.19 101 VAL A C 1
ATOM 792 O O . VAL A 1 101 ? 8.984 -35.969 -8.578 1 93.19 101 VAL A O 1
ATOM 795 N N . VAL A 1 102 ? 7.184 -35.438 -9.672 1 93.81 102 VAL A N 1
ATOM 796 C CA . VAL A 1 102 ? 7.785 -34.406 -10.508 1 93.81 102 VAL A CA 1
ATOM 797 C C . VAL A 1 102 ? 7.207 -33.031 -10.141 1 93.81 102 VAL A C 1
ATOM 799 O O . VAL A 1 102 ? 6 -32.812 -10.258 1 93.81 102 VAL A O 1
ATOM 802 N N . LEU A 1 103 ? 8.062 -32.125 -9.672 1 95.25 103 LEU A N 1
ATOM 803 C CA . LEU A 1 103 ? 7.641 -30.812 -9.25 1 95.25 103 LEU A CA 1
ATOM 804 C C . LEU A 1 103 ? 8 -29.766 -10.297 1 95.25 103 LEU A C 1
ATOM 806 O O . LEU A 1 103 ? 9.18 -29.562 -10.602 1 95.25 103 LEU A O 1
ATOM 810 N N . LEU A 1 104 ? 6.992 -29.109 -10.852 1 94.56 104 LEU A N 1
ATOM 811 C CA . LEU A 1 104 ? 7.199 -28.016 -11.789 1 94.56 104 LEU A CA 1
ATOM 812 C C . LEU A 1 104 ? 7.34 -26.688 -11.039 1 94.56 104 LEU A C 1
ATOM 814 O O . LEU A 1 104 ? 6.344 -26.094 -10.625 1 94.56 104 LEU A O 1
ATOM 818 N N . ALA A 1 105 ? 8.5 -26.172 -10.898 1 93 105 ALA A N 1
ATOM 819 C CA . ALA A 1 105 ? 8.812 -24.906 -10.25 1 93 105 ALA A CA 1
ATOM 820 C C . ALA A 1 105 ? 9.398 -23.906 -11.242 1 93 105 ALA A C 1
ATOM 822 O O . ALA A 1 105 ? 10.43 -23.281 -10.969 1 93 105 ALA A O 1
ATOM 823 N N . THR A 1 106 ? 8.82 -23.766 -12.383 1 89.44 106 THR A N 1
ATOM 824 C CA . THR A 1 106 ? 9.242 -22.875 -13.461 1 89.44 106 THR A CA 1
ATOM 825 C C . THR A 1 106 ? 8.492 -21.547 -13.398 1 89.44 106 THR A C 1
ATOM 827 O O . THR A 1 106 ? 7.547 -21.391 -12.625 1 89.44 106 THR A O 1
ATOM 830 N N . SER A 1 107 ? 9.062 -20.594 -14.125 1 88.75 107 SER A N 1
ATOM 831 C CA . SER A 1 107 ? 8.203 -19.438 -14.383 1 88.75 107 SER A CA 1
ATOM 832 C C . SER A 1 107 ? 6.938 -19.844 -15.125 1 88.75 107 SER A C 1
ATOM 834 O O . SER A 1 107 ? 6.922 -20.875 -15.82 1 88.75 107 SER A O 1
ATOM 836 N N . ILE A 1 108 ? 5.922 -19.094 -14.93 1 90.88 108 ILE A N 1
ATOM 837 C CA . ILE A 1 108 ? 4.66 -19.375 -15.602 1 90.88 108 ILE A CA 1
ATOM 838 C C . ILE A 1 108 ? 4.875 -19.375 -17.125 1 90.88 108 ILE A C 1
ATOM 840 O O . ILE A 1 108 ? 4.395 -20.281 -17.812 1 90.88 108 ILE A O 1
ATOM 844 N N . LEU A 1 109 ? 5.727 -18.516 -17.594 1 85.75 109 LEU A N 1
ATOM 845 C CA . LEU A 1 109 ? 5.953 -18.281 -19.031 1 85.75 109 LEU A CA 1
ATOM 846 C C . LEU A 1 109 ? 6.715 -19.453 -19.641 1 85.75 109 LEU A C 1
ATOM 848 O O . LEU A 1 109 ? 6.582 -19.734 -20.828 1 85.75 109 LEU A O 1
ATOM 852 N N . SER A 1 110 ? 7.402 -20.266 -18.844 1 88.75 110 SER A N 1
ATOM 853 C CA . SER A 1 110 ? 8.242 -21.328 -19.359 1 88.75 110 SER A CA 1
ATOM 854 C C . SER A 1 110 ? 7.633 -22.703 -19.078 1 88.75 110 SER A C 1
ATOM 856 O O . SER A 1 110 ? 8.164 -23.734 -19.5 1 88.75 110 SER A O 1
ATOM 858 N N . ALA A 1 111 ? 6.539 -22.688 -18.375 1 92.81 111 ALA A N 1
ATOM 859 C CA . ALA A 1 111 ? 5.977 -23.938 -17.859 1 92.81 111 ALA A CA 1
ATOM 860 C C . ALA A 1 111 ? 5.652 -24.891 -19 1 92.81 111 ALA A C 1
ATOM 862 O O . ALA A 1 111 ? 5.996 -26.078 -18.938 1 92.81 111 ALA A O 1
ATOM 863 N N . GLU A 1 112 ? 5.07 -24.422 -20.047 1 92.69 112 GLU A N 1
ATOM 864 C CA . GLU A 1 112 ? 4.668 -25.281 -21.156 1 92.69 112 GLU A CA 1
ATOM 865 C C . GLU A 1 112 ? 5.887 -25.891 -21.859 1 92.69 112 GLU A C 1
ATOM 867 O O . GLU A 1 112 ? 5.922 -27.078 -22.125 1 92.69 112 GLU A O 1
ATOM 872 N N . ALA A 1 113 ? 6.836 -25 -22.156 1 89.62 113 ALA A N 1
ATOM 873 C CA . ALA A 1 113 ? 8.047 -25.453 -22.844 1 89.62 113 ALA A CA 1
ATOM 874 C C . ALA A 1 113 ? 8.773 -26.5 -22.016 1 89.62 113 ALA A C 1
ATOM 876 O O . ALA A 1 113 ? 9.25 -27.5 -22.562 1 89.62 113 ALA A O 1
ATOM 877 N N . VAL A 1 114 ? 8.789 -26.312 -20.75 1 91.81 114 VAL A N 1
ATOM 878 C CA . VAL A 1 114 ? 9.484 -27.234 -19.859 1 91.81 114 VAL A CA 1
ATOM 879 C C . VAL A 1 114 ? 8.734 -28.562 -19.812 1 91.81 114 VAL A C 1
ATOM 881 O O . VAL A 1 114 ? 9.336 -29.625 -19.938 1 91.81 114 VAL A O 1
ATOM 884 N N . LEU A 1 115 ? 7.438 -28.516 -19.672 1 94.19 115 LEU A N 1
ATOM 885 C CA . LEU A 1 115 ? 6.645 -29.75 -19.609 1 94.19 115 LEU A CA 1
ATOM 886 C C . LEU A 1 115 ? 6.801 -30.547 -20.891 1 94.19 115 LEU A C 1
ATOM 888 O O . LEU A 1 115 ? 6.949 -31.781 -20.844 1 94.19 115 LEU A O 1
ATOM 892 N N . ARG A 1 116 ? 6.848 -29.938 -22.016 1 90.56 116 ARG A N 1
ATOM 893 C CA . ARG A 1 116 ? 6.941 -30.594 -23.312 1 90.56 116 ARG A CA 1
ATOM 894 C C . ARG A 1 116 ? 8.312 -31.25 -23.5 1 90.56 116 ARG A C 1
ATOM 896 O O . ARG A 1 116 ? 8.453 -32.188 -24.281 1 90.56 116 ARG A O 1
ATOM 903 N N . SER A 1 117 ? 9.258 -30.719 -22.844 1 90.25 117 SER A N 1
ATOM 904 C CA . SER A 1 117 ? 10.625 -31.203 -23 1 90.25 117 SER A CA 1
ATOM 905 C C . SER A 1 117 ? 10.883 -32.406 -22.109 1 90.25 117 SER A C 1
ATOM 907 O O . SER A 1 117 ? 11.898 -33.094 -22.266 1 90.25 117 SER A O 1
ATOM 909 N N . LEU A 1 118 ? 9.977 -32.719 -21.234 1 89.62 118 LEU A N 1
ATOM 910 C CA . LEU A 1 118 ? 10.164 -33.844 -20.312 1 89.62 118 LEU A CA 1
ATOM 911 C C . LEU A 1 118 ? 9.945 -35.188 -21 1 89.62 118 LEU A C 1
ATOM 913 O O . LEU A 1 118 ? 9.016 -35.312 -21.781 1 89.62 118 LEU A O 1
ATOM 917 N N . PRO A 1 119 ? 10.82 -36.156 -20.781 1 88.62 119 PRO A N 1
ATOM 918 C CA . PRO A 1 119 ? 10.617 -37.5 -21.328 1 88.62 119 PRO A CA 1
ATOM 919 C C . PRO A 1 119 ? 9.562 -38.281 -20.562 1 88.62 119 PRO A C 1
ATOM 921 O O . PRO A 1 119 ? 9.898 -39.219 -19.812 1 88.62 119 PRO A O 1
ATOM 924 N N . LEU A 1 120 ? 8.359 -38.062 -20.797 1 89.19 120 LEU A N 1
ATOM 925 C CA . LEU A 1 120 ? 7.234 -38.625 -20.062 1 89.19 120 LEU A CA 1
ATOM 926 C C . LEU A 1 120 ? 7.203 -40.125 -20.172 1 89.19 120 LEU A C 1
ATOM 928 O O . LEU A 1 120 ? 6.801 -40.844 -19.234 1 89.19 120 LEU A O 1
ATOM 932 N N . HIS A 1 121 ? 7.707 -40.625 -21.266 1 86.56 121 HIS A N 1
ATOM 933 C CA . HIS A 1 121 ? 7.645 -42.062 -21.547 1 86.56 121 HIS A CA 1
ATOM 934 C C . HIS A 1 121 ? 8.609 -42.844 -20.656 1 86.56 121 HIS A C 1
ATOM 936 O O . HIS A 1 121 ? 8.492 -44.062 -20.5 1 86.56 121 HIS A O 1
ATOM 942 N N . ARG A 1 122 ? 9.492 -42.062 -20.078 1 84.69 122 ARG A N 1
ATOM 943 C CA . ARG A 1 122 ? 10.484 -42.719 -19.219 1 84.69 122 ARG A CA 1
ATOM 944 C C . ARG A 1 122 ? 10.031 -42.719 -17.766 1 84.69 122 ARG A C 1
ATOM 946 O O . ARG A 1 122 ? 10.68 -43.312 -16.906 1 84.69 122 ARG A O 1
ATOM 953 N N . LEU A 1 123 ? 8.891 -42.156 -17.516 1 87.56 123 LEU A N 1
ATOM 954 C CA . LEU A 1 123 ? 8.391 -42.062 -16.156 1 87.56 123 LEU A CA 1
ATOM 955 C C . LEU A 1 123 ? 7.414 -43.188 -15.859 1 87.56 123 LEU A C 1
ATOM 957 O O . LEU A 1 123 ? 6.793 -43.719 -16.781 1 87.56 123 LEU A O 1
ATOM 961 N N . ARG A 1 124 ? 7.371 -43.531 -14.594 1 86.19 124 ARG A N 1
ATOM 962 C CA . ARG A 1 124 ? 6.344 -44.469 -14.164 1 86.19 124 ARG A CA 1
ATOM 963 C C . ARG A 1 124 ? 4.949 -43.938 -14.461 1 86.19 124 ARG A C 1
ATOM 965 O O . ARG A 1 124 ? 4.688 -42.75 -14.305 1 86.19 124 ARG A O 1
ATOM 972 N N . ARG A 1 125 ? 3.969 -44.781 -14.789 1 84.62 125 ARG A N 1
ATOM 973 C CA . ARG A 1 125 ? 2.623 -44.406 -15.219 1 84.62 125 ARG A CA 1
ATOM 974 C C . ARG A 1 125 ? 1.861 -43.719 -14.094 1 84.62 125 ARG A C 1
ATOM 976 O O . ARG A 1 125 ? 0.938 -42.938 -14.344 1 84.62 125 ARG A O 1
ATOM 983 N N . SER A 1 126 ? 2.244 -43.844 -12.859 1 88.88 126 SER A N 1
ATOM 984 C CA . SER A 1 126 ? 1.49 -43.25 -11.758 1 88.88 126 SER A CA 1
ATOM 985 C C . SER A 1 126 ? 2.27 -42.125 -11.094 1 88.88 126 SER A C 1
ATOM 987 O O . SER A 1 126 ? 1.98 -41.75 -9.953 1 88.88 126 SER A O 1
ATOM 989 N N . THR A 1 127 ? 3.24 -41.625 -11.852 1 93.25 127 THR A N 1
ATOM 990 C CA . THR A 1 127 ? 4.031 -40.531 -11.297 1 93.25 127 THR A CA 1
ATOM 991 C C . THR A 1 127 ? 3.145 -39.312 -10.977 1 93.25 127 THR A C 1
ATOM 993 O O . THR A 1 127 ? 2.242 -39 -11.742 1 93.25 127 THR A O 1
ATOM 996 N N . LEU A 1 128 ? 3.363 -38.719 -9.805 1 96.06 128 LEU A N 1
ATOM 997 C CA . LEU A 1 128 ? 2.631 -37.531 -9.391 1 96.06 128 LEU A CA 1
ATOM 998 C C . LEU A 1 128 ? 3.303 -36.25 -9.922 1 96.06 128 LEU A C 1
ATOM 1000 O O . LEU A 1 128 ? 4.488 -36.031 -9.68 1 96.06 128 LEU A O 1
ATOM 1004 N N . PHE A 1 129 ? 2.535 -35.469 -10.711 1 97.25 129 PHE A N 1
ATOM 1005 C CA . PHE A 1 129 ? 2.988 -34.156 -11.148 1 97.25 129 PHE A CA 1
ATOM 1006 C C . PHE A 1 129 ? 2.412 -33.062 -10.266 1 97.25 129 PHE A C 1
ATOM 1008 O O . PHE A 1 129 ? 1.21 -33.031 -9.992 1 97.25 129 PHE A O 1
ATOM 1015 N N . VAL A 1 130 ? 3.295 -32.156 -9.766 1 97.75 130 VAL A N 1
ATOM 1016 C CA . VAL A 1 130 ? 2.9 -31.031 -8.914 1 97.75 130 VAL A CA 1
ATOM 1017 C C . VAL A 1 130 ? 3.463 -29.734 -9.477 1 97.75 130 VAL A C 1
ATOM 1019 O O . VAL A 1 130 ? 4.613 -29.688 -9.922 1 97.75 130 VAL A O 1
ATOM 1022 N N . ASP A 1 131 ? 2.678 -28.672 -9.523 1 97.5 131 ASP A N 1
ATOM 1023 C CA . ASP A 1 131 ? 3.207 -27.344 -9.828 1 97.5 131 ASP A CA 1
ATOM 1024 C C . ASP A 1 131 ? 3.104 -26.422 -8.617 1 97.5 131 ASP A C 1
ATOM 1026 O O . ASP A 1 131 ? 2.307 -26.672 -7.707 1 97.5 131 ASP A O 1
ATOM 1030 N N . VAL A 1 132 ? 3.934 -25.422 -8.609 1 96.81 132 VAL A N 1
ATOM 1031 C CA . VAL A 1 132 ? 3.869 -24.406 -7.555 1 96.81 132 VAL A CA 1
ATOM 1032 C C . VAL A 1 132 ? 3.734 -23.031 -8.18 1 96.81 132 VAL A C 1
ATOM 1034 O O . VAL A 1 132 ? 4.211 -22.031 -7.613 1 96.81 132 VAL A O 1
ATOM 1037 N N . LEU A 1 133 ? 3.176 -22.969 -9.375 1 95.75 133 LEU A N 1
ATOM 1038 C CA . LEU A 1 133 ? 3.035 -21.719 -10.102 1 95.75 133 LEU A CA 1
ATOM 1039 C C . LEU A 1 133 ? 2.045 -20.797 -9.391 1 95.75 133 LEU A C 1
ATOM 1041 O O . LEU A 1 133 ? 1.17 -21.25 -8.664 1 95.75 133 LEU A O 1
ATOM 1045 N N . SER A 1 134 ? 2.111 -19.5 -9.688 1 95.88 134 SER A N 1
ATOM 1046 C CA . SER A 1 134 ? 1.333 -18.5 -8.969 1 95.88 134 SER A CA 1
ATOM 1047 C C . SER A 1 134 ? -0.042 -18.312 -9.602 1 95.88 134 SER A C 1
ATOM 1049 O O . SER A 1 134 ? -0.832 -17.484 -9.148 1 95.88 134 SER A O 1
ATOM 1051 N N . VAL A 1 135 ? -0.328 -19.016 -10.617 1 97.81 135 VAL A N 1
ATOM 1052 C CA . VAL A 1 135 ? -1.65 -19.172 -11.211 1 97.81 135 VAL A CA 1
ATOM 1053 C C . VAL A 1 135 ? -2.031 -20.656 -11.242 1 97.81 135 VAL A C 1
ATOM 1055 O O . VAL A 1 135 ? -1.159 -21.516 -11.281 1 97.81 135 VAL A O 1
ATOM 1058 N N . LYS A 1 136 ? -3.361 -20.875 -11.242 1 98.38 136 LYS A N 1
ATOM 1059 C CA . LYS A 1 136 ? -3.666 -22.281 -11.031 1 98.38 136 LYS A CA 1
ATOM 1060 C C . LYS A 1 136 ? -4.516 -22.844 -12.172 1 98.38 136 LYS A C 1
ATOM 1062 O O . LYS A 1 136 ? -4.445 -24.031 -12.484 1 98.38 136 LYS A O 1
ATOM 1067 N N . GLU A 1 137 ? -5.352 -22.109 -12.883 1 98.19 137 GLU A N 1
ATOM 1068 C CA . GLU A 1 137 ? -6.156 -22.625 -13.984 1 98.19 137 GLU A CA 1
ATOM 1069 C C . GLU A 1 137 ? -5.277 -23.016 -15.172 1 98.19 137 GLU A C 1
ATOM 1071 O O . GLU A 1 137 ? -5.488 -24.047 -15.797 1 98.19 137 GLU A O 1
ATOM 1076 N N . PHE A 1 138 ? -4.32 -22.234 -15.453 1 97 138 PHE A N 1
ATOM 1077 C CA . PHE A 1 138 ? -3.436 -22.484 -16.594 1 97 138 PHE A CA 1
ATOM 1078 C C . PHE A 1 138 ? -2.648 -23.781 -16.391 1 97 138 PHE A C 1
ATOM 1080 O O . PHE A 1 138 ? -2.742 -24.703 -17.203 1 97 138 PHE A O 1
ATOM 1087 N N . PRO A 1 139 ? -1.9 -23.922 -15.305 1 97.75 139 PRO A N 1
ATOM 1088 C CA . PRO A 1 139 ? -1.166 -25.188 -15.125 1 97.75 139 PRO A CA 1
ATOM 1089 C C . PRO A 1 139 ? -2.088 -26.391 -15.016 1 97.75 139 PRO A C 1
ATOM 1091 O O . PRO A 1 139 ? -1.732 -27.484 -15.461 1 97.75 139 PRO A O 1
ATOM 1094 N N . LYS A 1 140 ? -3.217 -26.219 -14.352 1 98.5 140 LYS A N 1
ATOM 1095 C CA . LYS A 1 140 ? -4.184 -27.312 -14.312 1 98.5 140 LYS A CA 1
ATOM 1096 C C . LYS A 1 140 ? -4.504 -27.812 -15.727 1 98.5 140 LYS A C 1
ATOM 1098 O O . LYS A 1 140 ? -4.391 -29 -16.016 1 98.5 140 LYS A O 1
ATOM 1103 N N . ASN A 1 141 ? -4.879 -26.891 -16.578 1 98 141 ASN A N 1
ATOM 1104 C CA . ASN A 1 141 ? -5.246 -27.234 -17.953 1 98 141 ASN A CA 1
ATOM 1105 C C . ASN A 1 141 ? -4.055 -27.797 -18.719 1 98 141 ASN A C 1
ATOM 1107 O O . ASN A 1 141 ? -4.199 -28.766 -19.469 1 98 141 ASN A O 1
ATOM 1111 N N . LEU A 1 142 ? -2.934 -27.172 -18.547 1 96.69 142 LEU A N 1
ATOM 1112 C CA . LEU A 1 142 ? -1.708 -27.609 -19.203 1 96.69 142 LEU A CA 1
ATOM 1113 C C . LEU A 1 142 ? -1.384 -29.047 -18.828 1 96.69 142 LEU A C 1
ATOM 1115 O O . LEU A 1 142 ? -1.122 -29.891 -19.703 1 96.69 142 LEU A O 1
ATOM 1119 N N . LEU A 1 143 ? -1.479 -29.391 -17.578 1 97.88 143 LEU A N 1
ATOM 1120 C CA . LEU A 1 143 ? -1.139 -30.734 -17.094 1 97.88 143 LEU A CA 1
ATOM 1121 C C . LEU A 1 143 ? -2.18 -31.75 -17.531 1 97.88 143 LEU A C 1
ATOM 1123 O O . LEU A 1 143 ? -1.832 -32.844 -17.953 1 97.88 143 LEU A O 1
ATOM 1127 N N . LEU A 1 144 ? -3.396 -31.391 -17.484 1 97.81 144 LEU A N 1
ATOM 1128 C CA . LEU A 1 144 ? -4.477 -32.281 -17.859 1 97.81 144 LEU A CA 1
ATOM 1129 C C . LEU A 1 144 ? -4.387 -32.656 -19.344 1 97.81 144 LEU A C 1
ATOM 1131 O O . LEU A 1 144 ? -4.672 -33.781 -19.734 1 97.81 144 LEU A O 1
ATOM 1135 N N . THR A 1 145 ? -3.963 -31.688 -20.172 1 96.69 145 THR A N 1
ATOM 1136 C CA . THR A 1 145 ? -3.957 -31.891 -21.609 1 96.69 145 THR A CA 1
ATOM 1137 C C . THR A 1 145 ? -2.66 -32.562 -22.062 1 96.69 145 THR A C 1
ATOM 1139 O O . THR A 1 145 ? -2.648 -33.312 -23.031 1 96.69 145 THR A O 1
ATOM 1142 N N . SER A 1 146 ? -1.585 -32.344 -21.359 1 95.62 146 SER A N 1
ATOM 1143 C CA . SER A 1 146 ? -0.269 -32.781 -21.812 1 95.62 146 SER A CA 1
ATOM 1144 C C . SER A 1 146 ? 0.091 -34.156 -21.234 1 95.62 146 SER A C 1
ATOM 1146 O O . SER A 1 146 ? 0.858 -34.906 -21.828 1 95.62 146 SER A O 1
ATOM 1148 N N . LEU A 1 147 ? -0.478 -34.469 -20.078 1 96.19 147 LEU A N 1
ATOM 1149 C CA . LEU A 1 147 ? -0.078 -35.719 -19.406 1 96.19 147 LEU A CA 1
ATOM 1150 C C . LEU A 1 147 ? -1.052 -36.844 -19.719 1 96.19 147 LEU A C 1
ATOM 1152 O O . LEU A 1 147 ? -2.266 -36.625 -19.766 1 96.19 147 LEU A O 1
ATOM 1156 N N . PRO A 1 148 ? -0.439 -38 -19.953 1 94.81 148 PRO A N 1
ATOM 1157 C CA . PRO A 1 148 ? -1.317 -39.188 -20.078 1 94.81 148 PRO A CA 1
ATOM 1158 C C . PRO A 1 148 ? -2.23 -39.344 -18.875 1 94.81 148 PRO A C 1
ATOM 1160 O O . PRO A 1 148 ? -1.906 -38.906 -17.766 1 94.81 148 PRO A O 1
ATOM 1163 N N . GLU A 1 149 ? -3.309 -40.062 -18.953 1 94.31 149 GLU A N 1
ATOM 1164 C CA . GLU A 1 149 ? -4.367 -40.219 -17.969 1 94.31 149 GLU A CA 1
ATOM 1165 C C . GLU A 1 149 ? -3.859 -40.969 -16.734 1 94.31 149 GLU A C 1
ATOM 1167 O O . GLU A 1 149 ? -4.406 -40.781 -15.633 1 94.31 149 GLU A O 1
ATOM 1172 N N . GLY A 1 150 ? -2.836 -41.688 -16.922 1 93.56 150 GLY A N 1
ATOM 1173 C CA . GLY A 1 150 ? -2.346 -42.5 -15.812 1 93.56 150 GLY A CA 1
ATOM 1174 C C . GLY A 1 150 ? -1.558 -41.688 -14.797 1 93.56 150 GLY A C 1
ATOM 1175 O O . GLY A 1 150 ? -1.348 -42.125 -13.672 1 93.56 150 GLY A O 1
ATOM 1176 N N . PHE A 1 151 ? -1.123 -40.531 -15.164 1 95.75 151 PHE A N 1
ATOM 1177 C CA . PHE A 1 151 ? -0.337 -39.719 -14.266 1 95.75 151 PHE A CA 1
ATOM 1178 C C . PHE A 1 151 ? -1.24 -38.969 -13.289 1 95.75 151 PHE A C 1
ATOM 1180 O O . PHE A 1 151 ? -2.35 -38.562 -13.648 1 95.75 151 PHE A O 1
ATOM 1187 N N . ASP A 1 152 ? -0.813 -38.781 -12.023 1 97.69 152 ASP A N 1
ATOM 1188 C CA . ASP A 1 152 ? -1.512 -37.969 -11.023 1 97.69 152 ASP A CA 1
ATOM 1189 C C . ASP A 1 152 ? -1.104 -36.5 -11.133 1 97.69 152 ASP A C 1
ATOM 1191 O O . ASP A 1 152 ? 0.016 -36.188 -11.539 1 97.69 152 ASP A O 1
ATOM 1195 N N . ILE A 1 153 ? -2.1 -35.594 -10.758 1 98.56 153 ILE A N 1
ATOM 1196 C CA . ILE A 1 153 ? -1.879 -34.156 -10.891 1 98.56 153 ILE A CA 1
ATOM 1197 C C . ILE A 1 153 ? -2.309 -33.469 -9.602 1 98.56 153 ILE A C 1
ATOM 1199 O O . ILE A 1 153 ? -3.451 -33.594 -9.164 1 98.56 153 ILE A O 1
ATOM 1203 N N . LEU A 1 154 ? -1.45 -32.781 -8.984 1 98.56 154 LEU A N 1
ATOM 1204 C CA . LEU A 1 154 ? -1.673 -31.922 -7.84 1 98.56 154 LEU A CA 1
ATOM 1205 C C . LEU A 1 154 ? -1.229 -30.5 -8.148 1 98.56 154 LEU A C 1
ATOM 1207 O O . LEU A 1 154 ? -0.055 -30.25 -8.438 1 98.56 154 LEU A O 1
ATOM 1211 N N . CYS A 1 155 ? -2.18 -29.516 -8.141 1 98.75 155 CYS A N 1
ATOM 1212 C CA . CYS A 1 155 ? -1.839 -28.109 -8.328 1 98.75 155 CYS A CA 1
ATOM 1213 C C . CYS A 1 155 ? -1.696 -27.406 -6.98 1 98.75 155 CYS A C 1
ATOM 1215 O O . CYS A 1 155 ? -2.604 -27.453 -6.148 1 98.75 155 CYS A O 1
ATOM 1217 N N . THR A 1 156 ? -0.543 -26.75 -6.762 1 98.56 156 THR A N 1
ATOM 1218 C CA . THR A 1 156 ? -0.284 -26.156 -5.457 1 98.56 156 THR A CA 1
ATOM 1219 C C . THR A 1 156 ? 0.294 -24.75 -5.617 1 98.56 156 THR A C 1
ATOM 1221 O O . THR A 1 156 ? 0.735 -24.375 -6.703 1 98.56 156 THR A O 1
ATOM 1224 N N . HIS A 1 157 ? 0.16 -23.953 -4.543 1 98.31 157 HIS A N 1
ATOM 1225 C CA . HIS A 1 157 ? 0.721 -22.609 -4.508 1 98.31 157 HIS A CA 1
ATOM 1226 C C . HIS A 1 157 ? 1.049 -22.188 -3.082 1 98.31 157 HIS A C 1
ATOM 1228 O O . HIS A 1 157 ? 0.149 -21.859 -2.303 1 98.31 157 HIS A O 1
ATOM 1234 N N . PRO A 1 158 ? 2.35 -22.219 -2.73 1 96.75 158 PRO A N 1
ATOM 1235 C CA . PRO A 1 158 ? 2.709 -21.469 -1.523 1 96.75 158 PRO A CA 1
ATOM 1236 C C . PRO A 1 158 ? 2.447 -19.969 -1.656 1 96.75 158 PRO A C 1
ATOM 1238 O O . PRO A 1 158 ? 3.02 -19.312 -2.531 1 96.75 158 PRO A O 1
ATOM 1241 N N . MET A 1 159 ? 1.648 -19.422 -0.845 1 96.44 159 MET A N 1
ATOM 1242 C CA . MET A 1 159 ? 1.262 -18.016 -0.946 1 96.44 159 MET A CA 1
ATOM 1243 C C . MET A 1 159 ? 2.285 -17.125 -0.255 1 96.44 159 MET A C 1
ATOM 1245 O O . MET A 1 159 ? 1.918 -16.141 0.387 1 96.44 159 MET A O 1
ATOM 1249 N N . PHE A 1 160 ? 3.443 -17.516 -0.236 1 91.38 160 PHE A N 1
ATOM 1250 C CA . PHE A 1 160 ? 4.559 -16.781 0.356 1 91.38 160 PHE A CA 1
ATOM 1251 C C . PHE A 1 160 ? 5.832 -16.984 -0.46 1 91.38 160 PHE A C 1
ATOM 1253 O O . PHE A 1 160 ? 5.965 -17.984 -1.171 1 91.38 160 PHE A O 1
ATOM 1260 N N . GLY A 1 161 ? 6.625 -15.984 -0.39 1 85.5 161 GLY A N 1
ATOM 1261 C CA . GLY A 1 161 ? 7.949 -16.047 -0.991 1 85.5 161 GLY A CA 1
ATOM 1262 C C . GLY A 1 161 ? 9.07 -16.047 0.032 1 85.5 161 GLY A C 1
ATOM 1263 O O . GLY A 1 161 ? 8.828 -16.203 1.229 1 85.5 161 GLY A O 1
ATOM 1264 N N . PRO A 1 162 ? 10.234 -15.93 -0.515 1 82.12 162 PRO A N 1
ATOM 1265 C CA . PRO A 1 162 ? 11.398 -15.969 0.367 1 82.12 162 PRO A CA 1
ATOM 1266 C C . PRO A 1 162 ? 11.359 -14.883 1.443 1 82.12 162 PRO A C 1
ATOM 1268 O O . PRO A 1 162 ? 11.703 -15.141 2.6 1 82.12 162 PRO A O 1
ATOM 1271 N N . GLU A 1 163 ? 10.898 -13.719 1.076 1 80.12 163 GLU A N 1
ATOM 1272 C CA . GLU A 1 163 ? 10.898 -12.602 2.014 1 80.12 163 GLU A CA 1
ATOM 1273 C C . GLU A 1 163 ? 9.844 -12.781 3.098 1 80.12 163 GLU A C 1
ATOM 1275 O O . GLU A 1 163 ? 10.109 -12.57 4.281 1 80.12 163 GLU A O 1
ATOM 1280 N N . SER A 1 164 ? 8.703 -13.141 2.74 1 82.81 164 SER A N 1
ATOM 1281 C CA . SER A 1 164 ? 7.609 -13.305 3.693 1 82.81 164 SER A CA 1
ATOM 1282 C C . SER A 1 164 ? 7.816 -14.531 4.574 1 82.81 164 SER A C 1
ATOM 1284 O O . SER A 1 164 ? 7.25 -14.625 5.664 1 82.81 164 SER A O 1
ATOM 1286 N N . ALA A 1 165 ? 8.602 -15.508 4.117 1 84.69 165 ALA A N 1
ATOM 1287 C CA . ALA A 1 165 ? 8.82 -16.75 4.844 1 84.69 165 ALA A CA 1
ATOM 1288 C C . ALA A 1 165 ? 10.133 -16.703 5.625 1 84.69 165 ALA A C 1
ATOM 1290 O O . ALA A 1 165 ? 10.578 -17.719 6.156 1 84.69 165 ALA A O 1
ATOM 1291 N N . ARG A 1 166 ? 10.727 -15.562 5.656 1 82.31 166 ARG A N 1
ATOM 1292 C CA . ARG A 1 166 ? 12.047 -15.414 6.27 1 82.31 166 ARG A CA 1
ATOM 1293 C C . ARG A 1 166 ? 12.031 -15.922 7.707 1 82.31 166 ARG A C 1
ATOM 1295 O O . ARG A 1 166 ? 13.023 -16.484 8.18 1 82.31 166 ARG A O 1
ATOM 1302 N N . ASP A 1 167 ? 10.93 -15.812 8.383 1 85.06 167 ASP A N 1
ATOM 1303 C CA . ASP A 1 167 ? 10.852 -16.188 9.789 1 85.06 167 ASP A CA 1
ATOM 1304 C C . ASP A 1 167 ? 10.156 -17.547 9.961 1 85.06 167 ASP A C 1
ATOM 1306 O O . ASP A 1 167 ? 9.711 -17.875 11.055 1 85.06 167 ASP A O 1
ATOM 1310 N N . GLY A 1 168 ? 9.969 -18.234 8.883 1 88.62 168 GLY A N 1
ATOM 1311 C CA . GLY A 1 168 ? 9.312 -19.531 8.953 1 88.62 168 GLY A CA 1
ATOM 1312 C C . GLY A 1 168 ? 8.008 -19.578 8.18 1 88.62 168 GLY A C 1
ATOM 1313 O O . GLY A 1 168 ? 7.582 -18.578 7.602 1 88.62 168 GLY A O 1
ATOM 1314 N N . TRP A 1 169 ? 7.426 -20.75 8.211 1 92.44 169 TRP A N 1
ATOM 1315 C CA . TRP A 1 169 ? 6.25 -21 7.379 1 92.44 169 TRP A CA 1
ATOM 1316 C C . TRP A 1 169 ? 4.988 -21.078 8.234 1 92.44 169 TRP A C 1
ATOM 1318 O O . TRP A 1 169 ? 3.889 -21.266 7.707 1 92.44 169 TRP A O 1
ATOM 1328 N N . ASP A 1 170 ? 5.184 -20.906 9.5 1 93.62 170 ASP A N 1
ATOM 1329 C CA . ASP A 1 170 ? 4.07 -21.094 10.422 1 93.62 170 ASP A CA 1
ATOM 1330 C C . ASP A 1 170 ? 2.918 -20.156 10.094 1 93.62 170 ASP A C 1
ATOM 1332 O O . ASP A 1 170 ? 3.104 -18.938 10.055 1 93.62 170 ASP A O 1
ATOM 1336 N N . GLY A 1 171 ? 1.812 -20.766 9.789 1 94.81 171 GLY A N 1
ATOM 1337 C CA . GLY A 1 171 ? 0.589 -20.016 9.578 1 94.81 171 GLY A CA 1
ATOM 1338 C C . GLY A 1 171 ? 0.462 -19.469 8.164 1 94.81 171 GLY A C 1
ATOM 1339 O O . GLY A 1 171 ? -0.578 -18.906 7.801 1 94.81 171 GLY A O 1
ATOM 1340 N N . LEU A 1 172 ? 1.486 -19.625 7.367 1 95.06 172 LEU A N 1
ATOM 1341 C CA . LEU A 1 172 ? 1.44 -19.125 6 1 95.06 172 LEU A CA 1
ATOM 1342 C C . LEU A 1 172 ? 0.598 -20.031 5.113 1 95.06 172 LEU A C 1
ATOM 1344 O O . LEU A 1 172 ? 0.688 -21.25 5.211 1 95.06 172 LEU A O 1
ATOM 1348 N N . PRO A 1 173 ? -0.207 -19.453 4.305 1 97.38 173 PRO A N 1
ATOM 1349 C CA . PRO A 1 173 ? -1.142 -20.266 3.523 1 97.38 173 PRO A CA 1
ATOM 1350 C C . PRO A 1 173 ? -0.449 -21.062 2.42 1 97.38 173 PRO A C 1
ATOM 1352 O O . PRO A 1 173 ? 0.423 -20.531 1.727 1 97.38 173 PRO A O 1
ATOM 1355 N N . PHE A 1 174 ? -0.784 -22.344 2.316 1 98.06 174 PHE A N 1
ATOM 1356 C CA . PHE A 1 174 ? -0.427 -23.25 1.227 1 98.06 174 PHE A CA 1
ATOM 1357 C C . PHE A 1 174 ? -1.675 -23.797 0.549 1 98.06 174 PHE A C 1
ATOM 1359 O O . PHE A 1 174 ? -2.436 -24.562 1.157 1 98.06 174 PHE A O 1
ATOM 1366 N N . VAL A 1 175 ? -1.843 -23.422 -0.695 1 98.75 175 VAL A N 1
ATOM 1367 C CA . VAL A 1 175 ? -3.055 -23.781 -1.417 1 98.75 175 VAL A CA 1
ATOM 1368 C C . VAL A 1 175 ? -2.801 -25.047 -2.242 1 98.75 175 VAL A C 1
ATOM 1370 O O . VAL A 1 175 ? -1.726 -25.203 -2.828 1 98.75 175 VAL A O 1
ATOM 1373 N N . PHE A 1 176 ? -3.803 -25.938 -2.293 1 98.81 176 PHE A N 1
ATOM 1374 C CA . PHE A 1 176 ? -3.66 -27.109 -3.154 1 98.81 176 PHE A CA 1
ATOM 1375 C C . PHE A 1 176 ? -5.012 -27.547 -3.701 1 98.81 176 PHE A C 1
ATOM 1377 O O . PHE A 1 176 ? -6.051 -27.266 -3.096 1 98.81 176 PHE A O 1
ATOM 1384 N N . ASP A 1 177 ? -4.977 -28.109 -4.855 1 98.81 177 ASP A N 1
ATOM 1385 C CA . ASP A 1 177 ? -6.109 -28.703 -5.555 1 98.81 177 ASP A CA 1
ATOM 1386 C C . ASP A 1 177 ? -5.75 -30.078 -6.105 1 98.81 177 ASP A C 1
ATOM 1388 O O . ASP A 1 177 ? -4.844 -30.203 -6.93 1 98.81 177 ASP A O 1
ATOM 1392 N N . ARG A 1 178 ? -6.379 -31.141 -5.547 1 98.44 178 ARG A N 1
ATOM 1393 C CA . ARG A 1 178 ? -6.207 -32.5 -6.094 1 98.44 178 ARG A CA 1
ATOM 1394 C C . ARG A 1 178 ? -6.961 -32.656 -7.414 1 98.44 178 ARG A C 1
ATOM 1396 O O . ARG A 1 178 ? -8.109 -33.094 -7.43 1 98.44 178 ARG A O 1
ATOM 1403 N N . VAL A 1 179 ? -6.258 -32.312 -8.477 1 98.62 179 VAL A N 1
ATOM 1404 C CA . VAL A 1 179 ? -6.879 -32.25 -9.797 1 98.62 179 VAL A CA 1
ATOM 1405 C C . VAL A 1 179 ? -7.16 -33.625 -10.336 1 98.62 179 VAL A C 1
ATOM 1407 O O . VAL A 1 179 ? -8.242 -33.906 -10.875 1 98.62 179 VAL A O 1
ATOM 1410 N N . ARG A 1 180 ? -6.105 -34.531 -10.281 1 98 180 ARG A N 1
ATOM 1411 C CA . ARG A 1 180 ? -6.215 -35.938 -10.688 1 98 180 ARG A CA 1
ATOM 1412 C C . ARG A 1 180 ? -5.324 -36.844 -9.828 1 98 180 ARG A C 1
ATOM 1414 O O . ARG A 1 180 ? -4.098 -36.812 -9.969 1 98 180 ARG A O 1
ATOM 1421 N N . VAL A 1 181 ? -6.027 -37.562 -8.945 1 96.69 181 VAL A N 1
ATOM 1422 C CA . VAL A 1 181 ? -5.324 -38.562 -8.141 1 96.69 181 VAL A CA 1
ATOM 1423 C C . VAL A 1 181 ? -6.078 -39.906 -8.172 1 96.69 181 VAL A C 1
ATOM 1425 O O . VAL A 1 181 ? -7.258 -39.969 -7.824 1 96.69 181 VAL A O 1
ATOM 1428 N N . GLY A 1 182 ? -5.41 -40.875 -8.641 1 93.88 182 GLY A N 1
ATOM 1429 C CA . GLY A 1 182 ? -6.039 -42.188 -8.758 1 93.88 182 GLY A CA 1
ATOM 1430 C C . GLY A 1 182 ? -6.582 -42.688 -7.438 1 93.88 182 GLY A C 1
ATOM 1431 O O . GLY A 1 182 ? -6.203 -42.219 -6.371 1 93.88 182 GLY A O 1
ATOM 1432 N N . ASP A 1 183 ? -7.363 -43.688 -7.477 1 91.69 183 ASP A N 1
ATOM 1433 C CA . ASP A 1 183 ? -8.109 -44.188 -6.324 1 91.69 183 ASP A CA 1
ATOM 1434 C C . ASP A 1 183 ? -7.277 -45.156 -5.512 1 91.69 183 ASP A C 1
ATOM 1436 O O . ASP A 1 183 ? -7.613 -45.469 -4.367 1 91.69 183 ASP A O 1
ATOM 1440 N N . SER A 1 184 ? -6.168 -45.625 -6.016 1 93.31 184 SER A N 1
ATOM 1441 C CA . SER A 1 184 ? -5.352 -46.594 -5.266 1 93.31 184 SER A CA 1
ATOM 1442 C C . SER A 1 184 ? -4.781 -45.938 -4.004 1 93.31 184 SER A C 1
ATOM 1444 O O . SER A 1 184 ? -4.395 -44.781 -4.012 1 93.31 184 SER A O 1
ATOM 1446 N N . PRO A 1 185 ? -4.738 -46.688 -2.961 1 93.88 185 PRO A N 1
ATOM 1447 C CA . PRO A 1 185 ? -4.191 -46.188 -1.704 1 93.88 185 PRO A CA 1
ATOM 1448 C C . PRO A 1 185 ? -2.76 -45.656 -1.848 1 93.88 185 PRO A C 1
ATOM 1450 O O . PRO A 1 185 ? -2.396 -44.656 -1.236 1 93.88 185 PRO A O 1
ATOM 1453 N N . ALA A 1 186 ? -2.004 -46.312 -2.635 1 92.19 186 ALA A N 1
ATOM 1454 C CA . ALA A 1 186 ? -0.613 -45.906 -2.828 1 92.19 186 ALA A CA 1
ATOM 1455 C C . ALA A 1 186 ? -0.523 -44.531 -3.486 1 92.19 186 ALA A C 1
ATOM 1457 O O . ALA A 1 186 ? 0.322 -43.719 -3.117 1 92.19 186 ALA A O 1
ATOM 1458 N N . ARG A 1 187 ? -1.377 -44.281 -4.434 1 93.88 187 ARG A N 1
ATOM 1459 C CA . ARG A 1 187 ? -1.402 -43 -5.141 1 93.88 187 ARG A CA 1
ATOM 1460 C C . ARG A 1 187 ? -1.855 -41.875 -4.219 1 93.88 187 ARG A C 1
ATOM 1462 O O . ARG A 1 187 ? -1.26 -40.781 -4.207 1 93.88 187 ARG A O 1
ATOM 1469 N N . ARG A 1 188 ? -2.822 -42.125 -3.377 1 96.5 188 ARG A N 1
ATOM 1470 C CA . ARG A 1 188 ? -3.301 -41.156 -2.4 1 96.5 188 ARG A CA 1
ATOM 1471 C C . ARG A 1 188 ? -2.234 -40.875 -1.35 1 96.5 188 ARG A C 1
ATOM 1473 O O . ARG A 1 188 ? -2.043 -39.719 -0.954 1 96.5 188 ARG A O 1
ATOM 1480 N N . ALA A 1 189 ? -1.612 -41.906 -0.976 1 94.81 189 ALA A N 1
ATOM 1481 C CA . ALA A 1 189 ? -0.552 -41.781 0.018 1 94.81 189 ALA A CA 1
ATOM 1482 C C . ALA A 1 189 ? 0.585 -40.906 -0.516 1 94.81 189 ALA A C 1
ATOM 1484 O O . ALA A 1 189 ? 1.171 -40.125 0.224 1 94.81 189 ALA A O 1
ATOM 1485 N N . ARG A 1 190 ? 0.925 -41.062 -1.76 1 94.25 190 ARG A N 1
ATOM 1486 C CA . ARG A 1 190 ? 1.979 -40.25 -2.385 1 94.25 190 ARG A CA 1
ATOM 1487 C C . ARG A 1 190 ? 1.611 -38.781 -2.412 1 94.25 190 ARG A C 1
ATOM 1489 O O . ARG A 1 190 ? 2.426 -37.938 -2.061 1 94.25 190 ARG A O 1
ATOM 1496 N N . ALA A 1 191 ? 0.39 -38.469 -2.785 1 97 191 ALA A N 1
ATOM 1497 C CA . ALA A 1 191 ? -0.086 -37.094 -2.793 1 97 191 ALA A CA 1
ATOM 1498 C C . ALA A 1 191 ? -0.086 -36.5 -1.383 1 97 191 ALA A C 1
ATOM 1500 O O . ALA A 1 191 ? 0.36 -35.375 -1.175 1 97 191 ALA A O 1
ATOM 1501 N N . ASN A 1 192 ? -0.511 -37.25 -0.429 1 97.19 192 ASN A N 1
ATOM 1502 C CA . ASN A 1 192 ? -0.548 -36.812 0.958 1 97.19 192 ASN A CA 1
ATOM 1503 C C . ASN A 1 192 ? 0.855 -36.594 1.514 1 97.19 192 ASN A C 1
ATOM 1505 O O . ASN A 1 192 ? 1.079 -35.656 2.285 1 97.19 192 ASN A O 1
ATOM 1509 N N . ALA A 1 193 ? 1.672 -37.5 1.125 1 94.25 193 ALA A N 1
ATOM 1510 C CA . ALA A 1 193 ? 3.051 -37.375 1.587 1 94.25 193 ALA A CA 1
ATOM 1511 C C . ALA A 1 193 ? 3.66 -36.031 1.125 1 94.25 193 ALA A C 1
ATOM 1513 O O . ALA A 1 193 ? 4.355 -35.375 1.89 1 94.25 193 ALA A O 1
ATOM 1514 N N . PHE A 1 194 ? 3.406 -35.688 -0.065 1 95.06 194 PHE A N 1
ATOM 1515 C CA . PHE A 1 194 ? 3.898 -34.406 -0.58 1 95.06 194 PHE A CA 1
ATOM 1516 C C . PHE A 1 194 ? 3.322 -33.25 0.214 1 95.06 194 PHE A C 1
ATOM 1518 O O . PHE A 1 194 ? 4.062 -32.375 0.655 1 95.06 194 PHE A O 1
ATOM 1525 N N . LEU A 1 195 ? 2.008 -33.25 0.451 1 97.44 195 LEU A N 1
ATOM 1526 C CA . LEU A 1 195 ? 1.326 -32.188 1.158 1 97.44 195 LEU A CA 1
ATOM 1527 C C . LEU A 1 195 ? 1.791 -32.094 2.609 1 97.44 195 LEU A C 1
ATOM 1529 O O . LEU A 1 195 ? 1.896 -31.016 3.174 1 97.44 195 LEU A O 1
ATOM 1533 N N . ASN A 1 196 ? 2.125 -33.188 3.158 1 95.94 196 ASN A N 1
ATOM 1534 C CA . ASN A 1 196 ? 2.512 -33.281 4.562 1 95.94 196 ASN A CA 1
ATOM 1535 C C . ASN A 1 196 ? 3.84 -32.562 4.82 1 95.94 196 ASN A C 1
ATOM 1537 O O . ASN A 1 196 ? 4.109 -32.125 5.941 1 95.94 196 ASN A O 1
ATOM 1541 N N . ILE A 1 197 ? 4.605 -32.469 3.773 1 93.75 197 ILE A N 1
ATOM 1542 C CA . ILE A 1 197 ? 5.867 -31.734 3.898 1 93.75 197 ILE A CA 1
ATOM 1543 C C . ILE A 1 197 ? 5.594 -3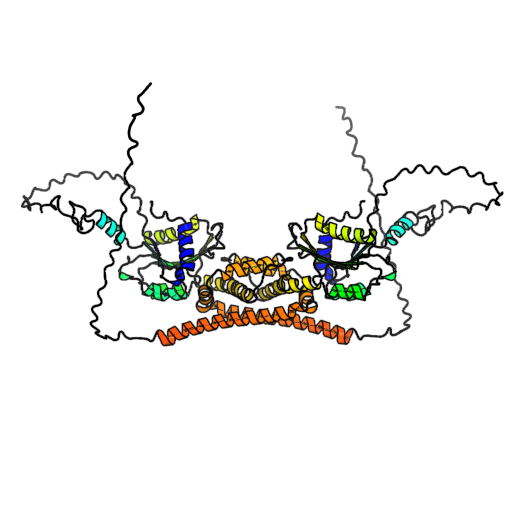0.312 4.355 1 93.75 197 ILE A C 1
ATOM 1545 O O . ILE A 1 197 ? 6.238 -29.812 5.281 1 93.75 197 ILE A O 1
ATOM 1549 N N . PHE A 1 198 ? 4.605 -29.688 3.824 1 95.12 198 PHE A N 1
ATOM 1550 C CA . PHE A 1 198 ? 4.27 -28.297 4.125 1 95.12 198 PHE A CA 1
ATOM 1551 C C . PHE A 1 198 ? 3.461 -28.203 5.41 1 95.12 198 PHE A C 1
ATOM 1553 O O . PHE A 1 198 ? 3.643 -27.266 6.199 1 95.12 198 PHE A O 1
ATOM 1560 N N . GLU A 1 199 ? 2.67 -29.125 5.629 1 96.88 199 GLU A N 1
ATOM 1561 C CA . GLU A 1 199 ? 1.865 -29.156 6.848 1 96.88 199 GLU A CA 1
ATOM 1562 C C . GLU A 1 199 ? 2.746 -29.297 8.086 1 96.88 199 GLU A C 1
ATOM 1564 O O . GLU A 1 199 ? 2.523 -28.609 9.086 1 96.88 199 GLU A O 1
ATOM 1569 N N . ARG A 1 200 ? 3.66 -30.078 8 1 93.94 200 ARG A N 1
ATOM 1570 C CA . ARG A 1 200 ? 4.543 -30.328 9.133 1 93.94 200 ARG A CA 1
ATOM 1571 C C . ARG A 1 200 ? 5.383 -29.109 9.461 1 93.94 200 ARG A C 1
ATOM 1573 O O . ARG A 1 200 ? 5.754 -28.891 10.617 1 93.94 200 ARG A O 1
ATOM 1580 N N . GLU A 1 201 ? 5.617 -28.297 8.398 1 93.81 201 GLU A N 1
ATOM 1581 C CA . GLU A 1 201 ? 6.395 -27.062 8.594 1 93.81 201 GLU A CA 1
ATOM 1582 C C . GLU A 1 201 ? 5.531 -25.953 9.18 1 93.81 201 GLU A C 1
ATOM 1584 O O . GLU A 1 201 ? 6.039 -24.875 9.508 1 93.81 201 GLU A O 1
ATOM 1589 N N . GLY A 1 202 ? 4.223 -26.234 9.258 1 96 202 GLY A N 1
ATOM 1590 C CA . GLY A 1 202 ? 3.355 -25.297 9.961 1 96 202 GLY A CA 1
ATOM 1591 C C . GLY A 1 202 ? 2.469 -24.5 9.023 1 96 202 GLY A C 1
ATOM 1592 O O . GLY A 1 202 ? 1.709 -23.625 9.469 1 96 202 GLY A O 1
ATOM 1593 N N . CYS A 1 203 ? 2.527 -24.781 7.758 1 96.5 203 CYS A N 1
ATOM 1594 C CA . CYS A 1 203 ? 1.696 -24.062 6.809 1 96.5 203 CYS A CA 1
ATOM 1595 C C . CYS A 1 203 ? 0.216 -24.266 7.105 1 96.5 203 CYS A C 1
ATOM 1597 O O . CYS A 1 203 ? -0.184 -25.344 7.551 1 96.5 203 CYS A O 1
ATOM 1599 N N . ARG A 1 204 ? -0.521 -23.234 6.938 1 97.81 204 ARG A N 1
ATOM 1600 C CA . ARG A 1 204 ? -1.971 -23.391 6.883 1 97.81 204 ARG A CA 1
ATOM 1601 C C . ARG A 1 204 ? -2.408 -23.953 5.535 1 97.81 204 ARG A C 1
ATOM 1603 O O . ARG A 1 204 ? -2.354 -23.266 4.516 1 97.81 204 ARG A O 1
ATOM 1610 N N . MET A 1 205 ? -2.828 -25.219 5.566 1 98.38 205 MET A N 1
ATOM 1611 C CA . MET A 1 205 ? -3.197 -25.922 4.34 1 98.38 205 MET A CA 1
ATOM 1612 C C . MET A 1 205 ? -4.594 -25.516 3.881 1 98.38 205 MET A C 1
ATOM 1614 O O . MET A 1 205 ? -5.551 -25.578 4.656 1 98.38 205 MET A O 1
ATOM 1618 N N . VAL A 1 206 ? -4.715 -25.031 2.648 1 98.69 206 VAL A N 1
ATOM 1619 C CA . VAL A 1 206 ? -5.996 -24.562 2.133 1 98.69 206 VAL A CA 1
ATOM 1620 C C . VAL A 1 206 ? -6.359 -25.344 0.873 1 98.69 206 VAL A C 1
ATOM 1622 O O . VAL A 1 206 ? -5.766 -25.141 -0.187 1 98.69 206 VAL A O 1
ATOM 1625 N N . GLU A 1 207 ? -7.312 -26.25 0.999 1 98.62 207 GLU A N 1
ATOM 1626 C CA . GLU A 1 207 ? -7.828 -26.938 -0.178 1 98.62 207 GLU A CA 1
ATOM 1627 C C . GLU A 1 207 ? -8.844 -26.078 -0.921 1 98.62 207 GLU A C 1
ATOM 1629 O O . GLU A 1 207 ? -9.875 -25.703 -0.36 1 98.62 207 GLU A O 1
ATOM 1634 N N . MET A 1 208 ? -8.484 -25.766 -2.143 1 98.19 208 MET A N 1
ATOM 1635 C CA . MET A 1 208 ? -9.273 -24.844 -2.951 1 98.19 208 MET A CA 1
ATOM 1636 C C . MET A 1 208 ? -9.141 -25.156 -4.438 1 98.19 208 MET A C 1
ATOM 1638 O O . MET A 1 208 ? -8.055 -25.516 -4.902 1 98.19 208 MET A O 1
ATOM 1642 N N . CYS A 1 209 ? -10.258 -25.094 -5.203 1 98.31 209 CYS A N 1
ATOM 1643 C CA . CYS A 1 209 ? -10.148 -25.359 -6.633 1 98.31 209 CYS A CA 1
ATOM 1644 C C . CYS A 1 209 ? -9.336 -24.281 -7.336 1 98.31 209 CYS A C 1
ATOM 1646 O O . CYS A 1 209 ? -9.234 -23.156 -6.848 1 98.31 209 CYS A O 1
ATOM 1648 N N . CYS A 1 210 ? -8.875 -24.594 -8.461 1 98.62 210 CYS A N 1
ATOM 1649 C CA . CYS A 1 210 ? -7.965 -23.719 -9.203 1 98.62 210 CYS A CA 1
ATOM 1650 C C . CYS A 1 210 ? -8.664 -22.438 -9.602 1 98.62 210 CYS A C 1
ATOM 1652 O O . CYS A 1 210 ? -8.062 -21.359 -9.539 1 98.62 210 CYS A O 1
ATOM 1654 N N . ALA A 1 211 ? -9.898 -22.5 -9.984 1 98.25 211 ALA A N 1
ATOM 1655 C CA . ALA A 1 211 ? -10.656 -21.312 -10.391 1 98.25 211 ALA A CA 1
ATOM 1656 C C . ALA A 1 211 ? -10.836 -20.344 -9.227 1 98.25 211 ALA A C 1
ATOM 1658 O O . ALA A 1 211 ? -10.664 -19.141 -9.383 1 98.25 211 ALA A O 1
ATOM 1659 N N . GLU A 1 212 ? -11.188 -20.875 -8.094 1 98.31 212 GLU A N 1
ATOM 1660 C CA . GLU A 1 212 ? -11.359 -20.062 -6.898 1 98.31 212 GLU A CA 1
ATOM 1661 C C . GLU A 1 212 ? -10.039 -19.422 -6.477 1 98.31 212 GLU A C 1
ATOM 1663 O O . GLU A 1 212 ? -10 -18.25 -6.105 1 98.31 212 GLU A O 1
ATOM 1668 N N . HIS A 1 213 ? -9.008 -20.203 -6.52 1 98.62 213 HIS A N 1
ATOM 1669 C CA . HIS A 1 213 ? -7.68 -19.656 -6.242 1 98.62 213 HIS A CA 1
ATOM 1670 C C . HIS A 1 213 ? -7.387 -18.438 -7.102 1 98.62 213 HIS A C 1
ATOM 1672 O O . HIS A 1 213 ? -7.004 -17.391 -6.578 1 98.62 213 HIS A O 1
ATOM 1678 N N . ASP A 1 214 ? -7.559 -18.578 -8.398 1 98.44 214 ASP A N 1
ATOM 1679 C CA . ASP A 1 214 ? -7.188 -17.516 -9.32 1 98.44 214 ASP A CA 1
ATOM 1680 C C . ASP A 1 214 ? -8.062 -16.281 -9.109 1 98.44 214 ASP A C 1
ATOM 1682 O O . ASP A 1 214 ? -7.594 -15.148 -9.273 1 98.44 214 ASP A O 1
ATOM 1686 N N . ALA A 1 215 ? -9.289 -16.469 -8.703 1 98.06 215 ALA A N 1
ATOM 1687 C CA . ALA A 1 215 ? -10.172 -15.344 -8.391 1 98.06 215 ALA A CA 1
ATOM 1688 C C . ALA A 1 215 ? -9.648 -14.555 -7.191 1 98.06 215 ALA A C 1
ATOM 1690 O O . ALA A 1 215 ? -9.562 -13.328 -7.246 1 98.06 215 ALA A O 1
ATOM 1691 N N . HIS A 1 216 ? -9.219 -15.227 -6.168 1 98.06 216 HIS A N 1
ATOM 1692 C CA . HIS A 1 216 ? -8.688 -14.57 -4.977 1 98.06 216 HIS A CA 1
ATOM 1693 C C . HIS A 1 216 ? -7.309 -13.977 -5.246 1 98.06 216 HIS A C 1
ATOM 1695 O O . HIS A 1 216 ? -6.984 -12.898 -4.75 1 98.06 216 HIS A O 1
ATOM 1701 N N . ALA A 1 217 ? -6.52 -14.711 -6.047 1 97.69 217 ALA A N 1
ATOM 1702 C CA . ALA A 1 217 ? -5.125 -14.336 -6.254 1 97.69 217 ALA A CA 1
ATOM 1703 C C . ALA A 1 217 ? -5.012 -13.062 -7.082 1 97.69 217 ALA A C 1
ATOM 1705 O O . ALA A 1 217 ? -3.994 -12.359 -7.023 1 97.69 217 ALA A O 1
ATOM 1706 N N . ALA A 1 218 ? -6.027 -12.742 -7.848 1 97.38 218 ALA A N 1
ATOM 1707 C CA . ALA A 1 218 ? -6.027 -11.461 -8.562 1 97.38 218 ALA A CA 1
ATOM 1708 C C . ALA A 1 218 ? -5.836 -10.297 -7.598 1 97.38 218 ALA A C 1
ATOM 1710 O O . ALA A 1 218 ? -4.996 -9.422 -7.828 1 97.38 218 ALA A O 1
ATOM 1711 N N . GLU A 1 219 ? -6.52 -10.352 -6.504 1 95.69 219 GLU A N 1
ATOM 1712 C CA . GLU A 1 219 ? -6.402 -9.281 -5.52 1 95.69 219 GLU A CA 1
ATOM 1713 C C . GLU A 1 219 ? -5.199 -9.5 -4.605 1 95.69 219 GLU A C 1
ATOM 1715 O O . GLU A 1 219 ? -4.402 -8.594 -4.391 1 95.69 219 GLU A O 1
ATOM 1720 N N . THR A 1 220 ? -5.039 -10.688 -4.16 1 96.56 220 THR A N 1
ATOM 1721 C CA . THR A 1 220 ? -4.062 -10.953 -3.111 1 96.56 220 THR A CA 1
ATOM 1722 C C . THR A 1 220 ? -2.641 -10.883 -3.664 1 96.56 220 THR A C 1
ATOM 1724 O O . THR A 1 220 ? -1.697 -10.578 -2.934 1 96.56 220 THR A O 1
ATOM 1727 N N . GLN A 1 221 ? -2.48 -11.125 -4.992 1 96 221 GLN A N 1
ATOM 1728 C CA . GLN A 1 221 ? -1.135 -11.133 -5.559 1 96 221 GLN A CA 1
ATOM 1729 C C . GLN A 1 221 ? -0.987 -10.055 -6.629 1 96 221 GLN A C 1
ATOM 1731 O O . GLN A 1 221 ? -0.156 -9.148 -6.5 1 96 221 GLN A O 1
ATOM 1736 N N . PHE A 1 222 ? -1.84 -10.109 -7.668 1 97.88 222 PHE A N 1
ATOM 1737 C CA . PHE A 1 222 ? -1.668 -9.211 -8.797 1 97.88 222 PHE A CA 1
ATOM 1738 C C . PHE A 1 222 ? -1.8 -7.758 -8.359 1 97.88 222 PHE A C 1
ATOM 1740 O O . PHE A 1 222 ? -0.962 -6.918 -8.703 1 97.88 222 PHE A O 1
ATOM 1747 N N . LEU A 1 223 ? -2.83 -7.484 -7.559 1 98.25 223 LEU A N 1
ATOM 1748 C CA . LEU A 1 223 ? -3.045 -6.121 -7.082 1 98.25 223 LEU A CA 1
ATOM 1749 C C . LEU A 1 223 ? -1.862 -5.645 -6.246 1 98.25 223 LEU A C 1
ATOM 1751 O O . LEU A 1 223 ? -1.384 -4.52 -6.426 1 98.25 223 LEU A O 1
ATOM 1755 N N . THR A 1 224 ? -1.425 -6.504 -5.328 1 97.31 224 THR A N 1
ATOM 1756 C CA . THR A 1 224 ? -0.299 -6.176 -4.461 1 97.31 224 THR A CA 1
ATOM 1757 C C . THR A 1 224 ? 0.934 -5.816 -5.289 1 97.31 224 THR A C 1
ATOM 1759 O O . THR A 1 224 ? 1.577 -4.793 -5.039 1 97.31 224 THR A O 1
ATOM 1762 N N . HIS A 1 225 ? 1.198 -6.617 -6.281 1 97.38 225 HIS A N 1
ATOM 1763 C CA . HIS A 1 225 ? 2.344 -6.375 -7.152 1 97.38 225 HIS A CA 1
ATOM 1764 C C . HIS A 1 225 ? 2.156 -5.098 -7.969 1 97.38 225 HIS A C 1
ATOM 1766 O O . HIS A 1 225 ? 3.109 -4.348 -8.18 1 97.38 225 HIS A O 1
ATOM 1772 N N . THR A 1 226 ? 0.956 -4.844 -8.43 1 98.19 226 THR A N 1
ATOM 1773 C CA . THR A 1 226 ? 0.668 -3.662 -9.234 1 98.19 226 THR A CA 1
ATOM 1774 C C . THR A 1 226 ? 0.914 -2.385 -8.438 1 98.19 226 THR A C 1
ATOM 1776 O O . THR A 1 226 ? 1.6 -1.476 -8.906 1 98.19 226 THR A O 1
ATOM 1779 N N . VAL A 1 227 ? 0.43 -2.369 -7.23 1 98.12 227 VAL A N 1
ATOM 1780 C CA . VAL A 1 227 ? 0.575 -1.193 -6.379 1 98.12 227 VAL A CA 1
ATOM 1781 C C . VAL A 1 227 ? 2.047 -0.983 -6.031 1 98.12 227 VAL A C 1
ATOM 1783 O O . VAL A 1 227 ? 2.562 0.133 -6.133 1 98.12 227 VAL A O 1
ATOM 1786 N N . GLY A 1 228 ? 2.711 -2.041 -5.668 1 97.62 228 GLY A N 1
ATOM 1787 C CA . GLY A 1 228 ? 4.125 -1.939 -5.355 1 97.62 228 GLY A CA 1
ATOM 1788 C C . GLY A 1 228 ? 4.961 -1.442 -6.52 1 97.62 228 GLY A C 1
ATOM 1789 O O . GLY A 1 228 ? 5.832 -0.587 -6.344 1 97.62 228 GLY A O 1
ATOM 1790 N N . ARG A 1 229 ? 4.727 -1.98 -7.645 1 97.19 229 ARG A N 1
ATOM 1791 C CA . ARG A 1 229 ? 5.508 -1.613 -8.82 1 97.19 229 ARG A CA 1
ATOM 1792 C C . ARG A 1 229 ? 5.176 -0.196 -9.281 1 97.19 229 ARG A C 1
ATOM 1794 O O . ARG A 1 229 ? 6.051 0.523 -9.773 1 97.19 229 ARG A O 1
ATOM 1801 N N . MET A 1 230 ? 3.898 0.191 -9.203 1 97.81 230 MET A N 1
ATOM 1802 C CA . MET A 1 230 ? 3.508 1.574 -9.461 1 97.81 230 MET A CA 1
ATOM 1803 C C . MET A 1 230 ? 4.273 2.533 -8.555 1 97.81 230 MET A C 1
ATOM 1805 O O . MET A 1 230 ? 4.852 3.512 -9.023 1 97.81 230 MET A O 1
ATOM 1809 N N . LEU A 1 231 ? 4.355 2.24 -7.289 1 98.06 231 LEU A N 1
ATOM 1810 C CA . LEU A 1 231 ? 5.039 3.076 -6.312 1 98.06 231 LEU A CA 1
ATOM 1811 C C . LEU A 1 231 ? 6.543 3.092 -6.566 1 98.06 231 LEU A C 1
ATOM 1813 O O . LEU A 1 231 ? 7.207 4.105 -6.336 1 98.06 231 LEU A O 1
ATOM 1817 N N . ALA A 1 232 ? 7.07 1.972 -7.012 1 97.5 232 ALA A N 1
ATOM 1818 C CA . ALA A 1 232 ? 8.5 1.888 -7.301 1 97.5 232 ALA A CA 1
ATOM 1819 C C . ALA A 1 232 ? 8.906 2.902 -8.367 1 97.5 232 ALA A C 1
ATOM 1821 O O . ALA A 1 232 ? 10.023 3.42 -8.344 1 97.5 232 ALA A O 1
ATOM 1822 N N . THR A 1 233 ? 8.016 3.209 -9.305 1 96.81 233 THR A N 1
ATOM 1823 C CA . THR A 1 233 ? 8.289 4.16 -10.375 1 96.81 233 THR A CA 1
ATOM 1824 C C . THR A 1 233 ? 8.516 5.562 -9.812 1 96.81 233 THR A C 1
ATOM 1826 O O . THR A 1 233 ? 9.172 6.391 -10.438 1 96.81 233 THR A O 1
ATOM 1829 N N . LEU A 1 234 ? 8.008 5.836 -8.633 1 97.31 234 LEU A N 1
ATOM 1830 C CA . LEU A 1 234 ? 8.102 7.156 -8.016 1 97.31 234 LEU A CA 1
ATOM 1831 C C . LEU A 1 234 ? 9.461 7.352 -7.355 1 97.31 234 LEU A C 1
ATOM 1833 O O . LEU A 1 234 ? 9.797 8.461 -6.934 1 97.31 234 LEU A O 1
ATOM 1837 N N . GLU A 1 235 ? 10.242 6.258 -7.219 1 96.06 235 GLU A N 1
ATOM 1838 C CA . GLU A 1 235 ? 11.562 6.312 -6.613 1 96.06 235 GLU A CA 1
ATOM 1839 C C . GLU A 1 235 ? 11.508 6.902 -5.207 1 96.06 235 GLU A C 1
ATOM 1841 O O . GLU A 1 235 ? 12.25 7.832 -4.887 1 96.06 235 GLU A O 1
ATOM 1846 N N . LEU A 1 236 ? 10.617 6.367 -4.438 1 95.88 236 LEU A N 1
ATOM 1847 C CA . LEU A 1 236 ? 10.414 6.812 -3.064 1 95.88 236 LEU A CA 1
ATOM 1848 C C . LEU A 1 236 ? 11.641 6.504 -2.207 1 95.88 236 LEU A C 1
ATOM 1850 O O . LEU A 1 236 ? 12.328 5.508 -2.439 1 95.88 236 LEU A O 1
ATOM 1854 N N . SER A 1 237 ? 11.93 7.375 -1.256 1 95.94 237 SER A N 1
ATOM 1855 C CA . SER A 1 237 ? 13.023 7.176 -0.31 1 95.94 237 SER A CA 1
ATOM 1856 C C . SER A 1 237 ? 12.594 7.527 1.11 1 95.94 237 SER A C 1
ATOM 1858 O O . SER A 1 237 ? 11.633 8.273 1.31 1 95.94 237 SER A O 1
ATOM 1860 N N . SER A 1 238 ? 13.234 6.895 2.018 1 97 238 SER A N 1
ATOM 1861 C CA . SER A 1 238 ? 12.977 7.219 3.418 1 97 238 SER A CA 1
ATOM 1862 C C . SER A 1 238 ? 13.266 8.688 3.707 1 97 238 SER A C 1
ATOM 1864 O O . SER A 1 238 ? 14.203 9.258 3.152 1 97 238 SER A O 1
ATOM 1866 N N . THR A 1 239 ? 12.484 9.297 4.578 1 97.19 239 THR A N 1
ATOM 1867 C CA . THR A 1 239 ? 12.617 10.695 4.98 1 97.19 239 THR A CA 1
ATOM 1868 C C . THR A 1 239 ? 12.773 10.812 6.492 1 97.19 239 THR A C 1
ATOM 1870 O O . THR A 1 239 ? 12.508 9.852 7.223 1 97.19 239 THR A O 1
ATOM 1873 N N . PRO A 1 240 ? 13.148 12.008 6.984 1 96.62 240 PRO A N 1
ATOM 1874 C CA . PRO A 1 240 ? 13.258 12.195 8.43 1 96.62 240 PRO A CA 1
ATOM 1875 C C . PRO A 1 240 ? 11.906 12.156 9.141 1 96.62 240 PRO A C 1
ATOM 1877 O O . PRO A 1 240 ? 11.852 12.062 10.367 1 96.62 240 PRO A O 1
ATOM 1880 N N . ILE A 1 241 ? 10.805 12.148 8.398 1 97.56 241 ILE A N 1
ATOM 1881 C CA . ILE A 1 241 ? 9.516 12.258 9.062 1 97.56 241 ILE A CA 1
ATOM 1882 C C . ILE A 1 241 ? 8.57 11.172 8.547 1 97.56 241 ILE A C 1
ATOM 1884 O O . ILE A 1 241 ? 7.387 11.43 8.312 1 97.56 241 ILE A O 1
ATOM 1888 N N . ASN A 1 242 ? 9.07 10.031 8.328 1 96.69 242 ASN A N 1
ATOM 1889 C CA . ASN A 1 242 ? 8.266 8.891 7.895 1 96.69 242 ASN A CA 1
ATOM 1890 C C . ASN A 1 242 ? 7.105 8.633 8.852 1 96.69 242 ASN A C 1
ATOM 1892 O O . ASN A 1 242 ? 7.289 8.617 10.07 1 96.69 242 ASN A O 1
ATOM 1896 N N . THR A 1 243 ? 5.949 8.5 8.289 1 93.88 243 THR A N 1
ATOM 1897 C CA . THR A 1 243 ? 4.84 7.93 9.047 1 93.88 243 THR A CA 1
ATOM 1898 C C . THR A 1 243 ? 4.867 6.402 8.969 1 93.88 243 THR A C 1
ATOM 1900 O O . THR A 1 243 ? 5.566 5.828 8.133 1 93.88 243 THR A O 1
ATOM 1903 N N . LYS A 1 244 ? 4.145 5.77 9.82 1 90.81 244 LYS A N 1
ATOM 1904 C CA . LYS A 1 244 ? 4.023 4.316 9.758 1 90.81 244 LYS A CA 1
ATOM 1905 C C . LYS A 1 244 ? 3.408 3.877 8.43 1 90.81 244 LYS A C 1
ATOM 1907 O O . LYS A 1 244 ? 3.822 2.871 7.852 1 90.81 244 LYS A O 1
ATOM 1912 N N . GLY A 1 245 ? 2.439 4.613 7.969 1 93.12 245 GLY A N 1
ATOM 1913 C CA . GLY A 1 245 ? 1.835 4.328 6.68 1 93.12 245 GLY A CA 1
ATOM 1914 C C . GLY A 1 245 ? 2.82 4.41 5.527 1 93.12 245 GLY A C 1
ATOM 1915 O O . GLY A 1 245 ? 2.812 3.561 4.633 1 93.12 245 GLY A O 1
ATOM 1916 N N . TYR A 1 246 ? 3.697 5.344 5.586 1 96.5 246 TYR A N 1
ATOM 1917 C CA . TYR A 1 246 ? 4.688 5.516 4.527 1 96.5 246 TYR A CA 1
ATOM 1918 C C . TYR A 1 246 ? 5.73 4.402 4.57 1 96.5 246 TYR A C 1
ATOM 1920 O O . TYR A 1 246 ? 6.164 3.91 3.529 1 96.5 246 TYR A O 1
ATOM 1928 N N . GLU A 1 247 ? 6.105 4.035 5.758 1 94.94 247 GLU A N 1
ATOM 1929 C CA . GLU A 1 247 ? 7.02 2.904 5.906 1 94.94 247 GLU A CA 1
ATOM 1930 C C . GLU A 1 247 ? 6.43 1.637 5.297 1 94.94 247 GLU A C 1
ATOM 1932 O O . GLU A 1 247 ? 7.152 0.827 4.711 1 94.94 247 GLU A O 1
ATOM 1937 N N . THR A 1 248 ? 5.195 1.537 5.488 1 93.12 248 THR A N 1
ATOM 1938 C CA . THR A 1 248 ? 4.477 0.411 4.902 1 93.12 248 THR A CA 1
ATOM 1939 C C . THR A 1 248 ? 4.574 0.442 3.379 1 93.12 248 THR A C 1
ATOM 1941 O O . THR A 1 248 ? 4.793 -0.593 2.744 1 93.12 248 THR A O 1
ATOM 1944 N N . LEU A 1 249 ? 4.402 1.591 2.789 1 96.69 249 LEU A N 1
ATOM 1945 C CA . LEU A 1 249 ? 4.527 1.728 1.342 1 96.69 249 LEU A CA 1
ATOM 1946 C C . LEU A 1 249 ? 5.934 1.36 0.879 1 96.69 249 LEU A C 1
ATOM 1948 O O . LEU A 1 249 ? 6.098 0.666 -0.127 1 96.69 249 LEU A O 1
ATOM 1952 N N . LEU A 1 250 ? 6.918 1.827 1.65 1 96.69 250 LEU A N 1
ATOM 1953 C CA . LEU A 1 250 ? 8.297 1.522 1.298 1 96.69 250 LEU A CA 1
ATOM 1954 C C . LEU A 1 250 ? 8.555 0.02 1.344 1 96.69 250 LEU A C 1
ATOM 1956 O O . LEU A 1 250 ? 9.211 -0.53 0.456 1 96.69 250 LEU A O 1
ATOM 1960 N N . ARG A 1 251 ? 8 -0.621 2.326 1 93.12 251 ARG A N 1
ATOM 1961 C CA . ARG A 1 251 ? 8.164 -2.064 2.461 1 93.12 251 ARG A CA 1
ATOM 1962 C C . ARG A 1 251 ? 7.457 -2.801 1.326 1 93.12 251 ARG A C 1
ATOM 1964 O O . ARG A 1 251 ? 7.957 -3.814 0.832 1 93.12 251 ARG A O 1
ATOM 1971 N N . LEU A 1 252 ? 6.305 -2.336 0.979 1 95.06 252 LEU A N 1
ATOM 1972 C CA . LEU A 1 252 ? 5.562 -2.928 -0.128 1 95.06 252 LEU A CA 1
ATOM 1973 C C . LEU A 1 252 ? 6.375 -2.875 -1.418 1 95.06 252 LEU A C 1
ATOM 1975 O O . LEU A 1 252 ? 6.426 -3.854 -2.166 1 95.06 252 LEU A O 1
ATOM 1979 N N . VAL A 1 253 ? 7.008 -1.733 -1.651 1 96.25 253 VAL A N 1
ATOM 1980 C CA . VAL A 1 253 ? 7.848 -1.568 -2.834 1 96.25 253 VAL A CA 1
ATOM 1981 C C . VAL A 1 253 ? 8.992 -2.574 -2.797 1 96.25 253 VAL A C 1
ATOM 1983 O O . VAL A 1 253 ? 9.242 -3.279 -3.779 1 96.25 253 VAL A O 1
ATOM 1986 N N . ASP A 1 254 ? 9.625 -2.703 -1.667 1 93.19 254 ASP A N 1
ATOM 1987 C CA . ASP A 1 254 ? 10.773 -3.598 -1.524 1 93.19 254 ASP A CA 1
ATOM 1988 C C . ASP A 1 254 ? 10.367 -5.051 -1.761 1 93.19 254 ASP A C 1
ATOM 1990 O O . ASP A 1 254 ? 11.031 -5.773 -2.508 1 93.19 254 ASP A O 1
ATOM 1994 N N . ASN A 1 255 ? 9.258 -5.402 -1.246 1 89.12 255 ASN A N 1
ATOM 1995 C CA . ASN A 1 255 ? 8.789 -6.781 -1.335 1 89.12 255 ASN A CA 1
ATOM 1996 C C . ASN A 1 255 ? 8.391 -7.145 -2.762 1 89.12 255 ASN A C 1
ATOM 1998 O O . ASN A 1 255 ? 8.727 -8.227 -3.246 1 89.12 255 ASN A O 1
ATOM 2002 N N . THR A 1 256 ? 7.723 -6.309 -3.428 1 92.12 256 THR A N 1
ATOM 2003 C CA . THR A 1 256 ? 7.184 -6.617 -4.75 1 92.12 256 THR A CA 1
ATOM 2004 C C . THR A 1 256 ? 8.273 -6.496 -5.816 1 92.12 256 THR A C 1
ATOM 2006 O O . THR A 1 256 ? 8.289 -7.258 -6.781 1 92.12 256 THR A O 1
ATOM 2009 N N . CYS A 1 257 ? 9.258 -5.613 -5.547 1 91.56 257 CYS A N 1
ATOM 2010 C CA . CYS A 1 257 ? 10.273 -5.387 -6.566 1 91.56 257 CYS A CA 1
ATOM 2011 C C . CYS A 1 257 ? 11.422 -6.383 -6.422 1 91.56 257 CYS A C 1
ATOM 2013 O O . CYS A 1 257 ? 12.266 -6.496 -7.309 1 91.56 257 CYS A O 1
ATOM 2015 N N . SER A 1 258 ? 11.375 -7.09 -5.363 1 87.94 258 SER A N 1
ATOM 2016 C CA . SER A 1 258 ? 12.32 -8.195 -5.219 1 87.94 258 SER A CA 1
ATOM 2017 C C . SER A 1 258 ? 11.938 -9.367 -6.109 1 87.94 258 SER A C 1
ATOM 2019 O O . SER A 1 258 ? 12.781 -10.211 -6.426 1 87.94 258 SER A O 1
ATOM 2021 N N . ASP A 1 259 ? 10.703 -9.438 -6.484 1 86.19 259 ASP A N 1
ATOM 2022 C CA . ASP A 1 259 ? 10.219 -10.461 -7.41 1 86.19 259 ASP A CA 1
ATOM 2023 C C . ASP A 1 259 ? 10.461 -10.039 -8.859 1 86.19 259 ASP A C 1
ATOM 2025 O O . ASP A 1 259 ? 10.539 -8.852 -9.164 1 86.19 259 ASP A O 1
ATOM 2029 N N . SER A 1 260 ? 10.562 -11.008 -9.711 1 86.94 260 SER A N 1
ATOM 2030 C CA . SER A 1 260 ? 10.82 -10.727 -11.117 1 86.94 260 SER A CA 1
ATOM 2031 C C . SER A 1 260 ? 9.602 -10.102 -11.789 1 86.94 260 SER A C 1
ATOM 2033 O O . SER A 1 260 ? 8.469 -10.336 -11.367 1 86.94 260 SER A O 1
ATOM 2035 N N . PHE A 1 261 ? 9.922 -9.328 -12.852 1 90.81 261 PHE A N 1
ATOM 2036 C CA . PHE A 1 261 ? 8.828 -8.766 -13.633 1 90.81 261 PHE A CA 1
ATOM 2037 C C . PHE A 1 261 ? 8.094 -9.867 -14.391 1 90.81 261 PHE A C 1
ATOM 2039 O O . PHE A 1 261 ? 6.898 -9.758 -14.656 1 90.81 261 PHE A O 1
ATOM 2046 N N . ASP A 1 262 ? 8.781 -10.961 -14.695 1 88.5 262 ASP A N 1
ATOM 2047 C CA . ASP A 1 262 ? 8.172 -12.109 -15.367 1 88.5 262 ASP A CA 1
ATOM 2048 C C . ASP A 1 262 ? 7.043 -12.703 -14.531 1 88.5 262 ASP A C 1
ATOM 2050 O O . ASP A 1 262 ? 6.02 -13.133 -15.07 1 88.5 262 ASP A O 1
ATOM 2054 N N . LEU A 1 263 ? 7.332 -12.773 -13.25 1 91.31 263 LEU A N 1
ATOM 2055 C CA . LEU A 1 263 ? 6.273 -13.242 -12.359 1 91.31 263 LEU A CA 1
ATOM 2056 C C . LEU A 1 263 ? 5.047 -12.344 -12.461 1 91.31 263 LEU A C 1
ATOM 2058 O O . LEU A 1 263 ? 3.93 -12.828 -12.648 1 91.31 263 LEU A O 1
ATOM 2062 N N . TYR A 1 264 ? 5.34 -11.078 -12.438 1 95 264 TYR A N 1
ATOM 2063 C CA . TYR A 1 264 ? 4.273 -10.086 -12.516 1 95 264 TYR A CA 1
ATOM 2064 C C . TYR A 1 264 ? 3.533 -10.18 -13.844 1 95 264 TYR A C 1
ATOM 2066 O O . TYR A 1 264 ? 2.301 -10.164 -13.883 1 95 264 TYR A O 1
ATOM 2074 N N . ASN A 1 265 ? 4.227 -10.375 -14.906 1 93.69 265 ASN A N 1
ATOM 2075 C CA . ASN A 1 265 ? 3.625 -10.586 -16.219 1 93.69 265 ASN A CA 1
ATOM 2076 C C . ASN A 1 265 ? 2.756 -11.836 -16.234 1 93.69 265 ASN A C 1
ATOM 2078 O O . ASN A 1 265 ? 1.665 -11.836 -16.812 1 93.69 265 ASN A O 1
ATOM 2082 N N . GLY A 1 266 ? 3.281 -12.859 -15.68 1 94.25 266 GLY A N 1
ATOM 2083 C CA . GLY A 1 266 ? 2.537 -14.102 -15.625 1 94.25 266 GLY A CA 1
ATOM 2084 C C . GLY A 1 266 ? 1.223 -13.977 -14.875 1 94.25 266 GLY A C 1
ATOM 2085 O O . GLY A 1 266 ? 0.206 -14.531 -15.297 1 94.25 266 GLY A O 1
ATOM 2086 N N . LEU A 1 267 ? 1.21 -13.227 -13.727 1 96.38 267 LEU A N 1
ATOM 2087 C CA . LEU A 1 267 ? 0.005 -13 -12.93 1 96.38 267 LEU A CA 1
ATOM 2088 C C . LEU A 1 267 ? -1.056 -12.273 -13.75 1 96.38 267 LEU A C 1
ATOM 2090 O O . LEU A 1 267 ? -2.254 -12.5 -13.57 1 96.38 267 LEU A O 1
ATOM 2094 N N . PHE A 1 268 ? -0.601 -11.469 -14.641 1 97.19 268 PHE A N 1
ATOM 2095 C CA . PHE A 1 268 ? -1.504 -10.688 -15.477 1 97.19 268 PHE A CA 1
ATOM 2096 C C . PHE A 1 268 ? -1.993 -11.516 -16.656 1 97.19 268 PHE A C 1
ATOM 2098 O O . PHE A 1 268 ? -3.199 -11.625 -16.891 1 97.19 268 PHE A O 1
ATOM 2105 N N . MET A 1 269 ? -1.139 -12.203 -17.391 1 94.38 269 MET A N 1
ATOM 2106 C CA . MET A 1 269 ? -1.434 -12.859 -18.656 1 94.38 269 MET A CA 1
ATOM 2107 C C . MET A 1 269 ? -2.246 -14.133 -18.438 1 94.38 269 MET A C 1
ATOM 2109 O O . MET A 1 269 ? -3.104 -14.477 -19.25 1 94.38 269 MET A O 1
ATOM 2113 N N . TYR A 1 270 ? -2.031 -14.781 -17.359 1 95.19 270 TYR A N 1
ATOM 2114 C CA . TYR A 1 270 ? -2.559 -16.141 -17.234 1 95.19 270 TYR A CA 1
ATOM 2115 C C . TYR A 1 270 ? -3.66 -16.203 -16.188 1 95.19 270 TYR A C 1
ATOM 2117 O O . TYR A 1 270 ? -4.137 -17.297 -15.844 1 95.19 270 TYR A O 1
ATOM 2125 N N . ASN A 1 271 ? -4.047 -15.086 -15.586 1 96.69 271 ASN A N 1
ATOM 2126 C CA . ASN A 1 271 ? -5.223 -14.969 -14.734 1 96.69 271 ASN A CA 1
ATOM 2127 C C . ASN A 1 271 ? -6.242 -13.992 -15.312 1 96.69 271 ASN A C 1
ATOM 2129 O O . ASN A 1 271 ? -6.031 -12.773 -15.289 1 96.69 271 ASN A O 1
ATOM 2133 N N . LYS A 1 272 ? -7.32 -14.453 -15.797 1 95 272 LYS A N 1
ATOM 2134 C CA . LYS A 1 272 ? -8.32 -13.656 -16.5 1 95 272 LYS A CA 1
ATOM 2135 C C . LYS A 1 272 ? -8.891 -12.57 -15.586 1 95 272 LYS A C 1
ATOM 2137 O O . LYS A 1 272 ? -9.328 -11.523 -16.062 1 95 272 LYS A O 1
ATOM 2142 N N . ASN A 1 273 ? -8.891 -12.758 -14.305 1 97.12 273 ASN A N 1
ATOM 2143 C CA . ASN A 1 273 ? -9.438 -11.812 -13.344 1 97.12 273 ASN A CA 1
ATOM 2144 C C . ASN A 1 273 ? -8.562 -10.562 -13.227 1 97.12 273 ASN A C 1
ATOM 2146 O O . ASN A 1 273 ? -9.023 -9.531 -12.734 1 97.12 273 ASN A O 1
ATOM 2150 N N . SER A 1 274 ? -7.312 -10.625 -13.641 1 97.44 274 SER A N 1
ATOM 2151 C CA . SER A 1 274 ? -6.348 -9.547 -13.477 1 97.44 274 SER A CA 1
ATOM 2152 C C . SER A 1 274 ? -6.684 -8.359 -14.375 1 97.44 274 SER A C 1
ATOM 2154 O O . SER A 1 274 ? -6.492 -7.207 -13.984 1 97.44 274 SER A O 1
ATOM 2156 N N . THR A 1 275 ? -7.211 -8.633 -15.547 1 94.88 275 THR A N 1
ATOM 2157 C CA . THR A 1 275 ? -7.566 -7.562 -16.469 1 94.88 275 THR A CA 1
ATOM 2158 C C . THR A 1 275 ? -8.672 -6.691 -15.891 1 94.88 275 THR A C 1
ATOM 2160 O O . THR A 1 275 ? -8.57 -5.465 -15.898 1 94.88 275 THR A O 1
ATOM 2163 N N . ASP A 1 276 ? -9.648 -7.387 -15.43 1 95.94 276 ASP A N 1
ATOM 2164 C CA . ASP A 1 276 ? -10.75 -6.656 -14.812 1 95.94 276 ASP A CA 1
ATOM 2165 C C . ASP A 1 276 ? -10.273 -5.84 -13.617 1 95.94 276 ASP A C 1
ATOM 2167 O O . ASP A 1 276 ? -10.68 -4.688 -13.445 1 95.94 276 ASP A O 1
ATOM 2171 N N . LEU A 1 277 ? -9.477 -6.414 -12.852 1 97.44 277 LEU A N 1
ATOM 2172 C CA . LEU A 1 277 ? -8.969 -5.742 -11.656 1 97.44 277 LEU A CA 1
ATOM 2173 C C . LEU A 1 277 ? -8.125 -4.527 -12.031 1 97.44 277 LEU A C 1
ATOM 2175 O O . LEU A 1 277 ? -8.211 -3.484 -11.383 1 97.44 277 LEU A O 1
ATOM 2179 N N . LEU A 1 278 ? -7.316 -4.656 -13.07 1 97.44 278 LEU A N 1
ATOM 2180 C CA . LEU A 1 278 ? -6.512 -3.541 -13.547 1 97.44 278 LEU A CA 1
ATOM 2181 C C . LEU A 1 278 ? -7.395 -2.369 -13.961 1 97.44 278 LEU A C 1
ATOM 2183 O O . LEU A 1 278 ? -7.109 -1.22 -13.617 1 97.44 278 LEU A O 1
ATOM 2187 N N . ASN A 1 279 ? -8.477 -2.672 -14.656 1 96.75 279 ASN A N 1
ATOM 2188 C CA . ASN A 1 279 ? -9.422 -1.646 -15.07 1 96.75 279 ASN A CA 1
ATOM 2189 C C . ASN A 1 279 ? -10.094 -0.979 -13.875 1 96.75 279 ASN A C 1
ATOM 2191 O O . ASN A 1 279 ? -10.273 0.239 -13.859 1 96.75 279 ASN A O 1
ATOM 2195 N N . ARG A 1 280 ? -10.406 -1.738 -12.945 1 97.69 280 ARG A N 1
ATOM 2196 C CA . ARG A 1 280 ? -11.031 -1.207 -11.734 1 97.69 280 ARG A CA 1
ATOM 2197 C C . ARG A 1 280 ? -10.062 -0.298 -10.984 1 97.69 280 ARG A C 1
ATOM 2199 O O . ARG A 1 280 ? -10.469 0.727 -10.43 1 97.69 280 ARG A O 1
ATOM 2206 N N . LEU A 1 281 ? -8.828 -0.719 -10.93 1 97.94 281 LEU A N 1
ATOM 2207 C CA . LEU A 1 281 ? -7.82 0.091 -10.266 1 97.94 281 LEU A CA 1
ATOM 2208 C C . LEU A 1 281 ? -7.652 1.437 -10.961 1 97.94 281 LEU A C 1
ATOM 2210 O O . LEU A 1 281 ? -7.551 2.475 -10.305 1 97.94 281 LEU A O 1
ATOM 2214 N N . GLU A 1 282 ? -7.617 1.417 -12.242 1 96.81 282 GLU A N 1
ATOM 2215 C CA . GLU A 1 282 ? -7.523 2.65 -13.023 1 96.81 282 GLU A CA 1
ATOM 2216 C C . GLU A 1 282 ? -8.719 3.561 -12.75 1 96.81 282 GLU A C 1
ATOM 2218 O O . GLU A 1 282 ? -8.555 4.77 -12.562 1 96.81 282 GLU A O 1
ATOM 2223 N N . SER A 1 283 ? -9.867 2.975 -12.734 1 97.56 283 SER A N 1
ATOM 2224 C CA . SER A 1 283 ? -11.078 3.73 -12.453 1 97.56 283 SER A CA 1
ATOM 2225 C C . SER A 1 283 ? -11.062 4.301 -11.039 1 97.56 283 SER A C 1
ATOM 2227 O O . SER A 1 283 ? -11.586 5.387 -10.789 1 97.56 283 SER A O 1
ATOM 2229 N N . ALA A 1 284 ? -10.5 3.52 -10.156 1 97.69 284 ALA A N 1
ATOM 2230 C CA . ALA A 1 284 ? -10.367 3.973 -8.773 1 97.69 284 ALA A CA 1
ATOM 2231 C C . ALA A 1 284 ? -9.5 5.223 -8.688 1 97.69 284 ALA A C 1
ATOM 2233 O O . ALA A 1 284 ? -9.852 6.18 -7.988 1 97.69 284 ALA A O 1
ATOM 2234 N N . MET A 1 285 ? -8.391 5.234 -9.375 1 97.12 285 MET A N 1
ATOM 2235 C CA . MET A 1 285 ? -7.512 6.402 -9.414 1 97.12 285 MET A CA 1
ATOM 2236 C C . MET A 1 285 ? -8.25 7.613 -9.977 1 97.12 285 MET A C 1
ATOM 2238 O O . MET A 1 285 ? -8.156 8.711 -9.422 1 97.12 285 MET A O 1
ATOM 2242 N N . ASP A 1 286 ? -9 7.387 -10.992 1 96.75 286 ASP A N 1
ATOM 2243 C CA . ASP A 1 286 ? -9.773 8.461 -11.609 1 96.75 286 ASP A CA 1
ATOM 2244 C C . ASP A 1 286 ? -10.812 9.016 -10.633 1 96.75 286 ASP A C 1
ATOM 2246 O O . ASP A 1 286 ? -11.023 10.234 -10.57 1 96.75 286 ASP A O 1
ATOM 2250 N N . SER A 1 287 ? -11.422 8.133 -9.945 1 97.19 287 SER A N 1
ATOM 2251 C CA . SER A 1 287 ? -12.461 8.531 -9 1 97.19 287 SER A CA 1
ATOM 2252 C C . SER A 1 287 ? -11.891 9.391 -7.879 1 97.19 287 SER A C 1
ATOM 2254 O O . SER A 1 287 ? -12.477 10.406 -7.504 1 97.19 287 SER A O 1
ATOM 2256 N N . VAL A 1 288 ? -10.766 8.977 -7.348 1 96.5 288 VAL A N 1
ATOM 2257 C CA . VAL A 1 288 ? -10.117 9.719 -6.27 1 96.5 288 VAL A CA 1
ATOM 2258 C C . VAL A 1 288 ? -9.68 11.094 -6.77 1 96.5 288 VAL A C 1
ATOM 2260 O O . VAL A 1 288 ? -9.883 12.102 -6.09 1 96.5 288 VAL A O 1
ATOM 2263 N N . LYS A 1 289 ? -9.109 11.148 -7.887 1 96.12 289 LYS A N 1
ATOM 2264 C CA . LYS A 1 289 ? -8.688 12.406 -8.484 1 96.12 289 LYS A CA 1
ATOM 2265 C C . LYS A 1 289 ? -9.875 13.344 -8.688 1 96.12 289 LYS A C 1
ATOM 2267 O O . LYS A 1 289 ? -9.789 14.539 -8.383 1 96.12 289 LYS A O 1
ATOM 2272 N N . LYS A 1 290 ? -10.938 12.797 -9.188 1 96.44 290 LYS A N 1
ATOM 2273 C CA . LYS A 1 290 ? -12.148 13.586 -9.414 1 96.44 290 LYS A CA 1
ATOM 2274 C C . LYS A 1 290 ? -12.656 14.195 -8.109 1 96.44 290 LYS A C 1
ATOM 2276 O O . LYS A 1 290 ? -13.047 15.359 -8.07 1 96.44 290 LYS A O 1
ATOM 2281 N N . ARG A 1 291 ? -12.688 13.422 -7.086 1 95.38 291 ARG A N 1
ATOM 2282 C CA . ARG A 1 291 ? -13.156 13.898 -5.789 1 95.38 291 ARG A CA 1
ATOM 2283 C C . ARG A 1 291 ? -12.273 15.023 -5.27 1 95.38 291 ARG A C 1
ATOM 2285 O O . ARG A 1 291 ? -12.766 16 -4.699 1 95.38 291 ARG A O 1
ATOM 2292 N N . LEU A 1 292 ? -10.969 14.844 -5.43 1 95.81 292 LEU A N 1
ATOM 2293 C CA . LEU A 1 292 ? -10.031 15.883 -5.02 1 95.81 292 LEU A CA 1
ATOM 2294 C C . LEU A 1 292 ? -10.305 17.188 -5.77 1 95.81 292 LEU A C 1
ATOM 2296 O O . LEU A 1 292 ? -10.359 18.25 -5.16 1 95.81 292 LEU A O 1
ATOM 2300 N N . PHE A 1 293 ? -10.531 17.125 -7.031 1 94.31 293 PHE A N 1
ATOM 2301 C CA . PHE A 1 293 ? -10.742 18.297 -7.859 1 94.31 293 PHE A CA 1
ATOM 2302 C C . PHE A 1 293 ? -12.102 18.922 -7.566 1 94.31 293 PHE A C 1
ATOM 2304 O O . PHE A 1 293 ? -12.242 20.156 -7.594 1 94.31 293 PHE A O 1
ATOM 2311 N N . ASP A 1 294 ? -13.07 18.109 -7.32 1 92.81 294 ASP A N 1
ATOM 2312 C CA . ASP A 1 294 ? -14.375 18.625 -6.902 1 92.81 294 ASP A CA 1
ATOM 2313 C C . ASP A 1 294 ? -14.25 19.422 -5.605 1 92.81 294 ASP A C 1
ATOM 2315 O O . ASP A 1 294 ? -14.867 20.484 -5.469 1 92.81 294 ASP A O 1
ATOM 2319 N N . GLY A 1 295 ? -13.508 18.844 -4.688 1 89 295 GLY A N 1
ATOM 2320 C CA . GLY A 1 295 ? -13.273 19.562 -3.449 1 89 295 GLY A CA 1
ATOM 2321 C C . GLY A 1 295 ? -12.57 20.891 -3.66 1 89 295 GLY A C 1
ATOM 2322 O O . GLY A 1 295 ? -12.938 21.891 -3.053 1 89 295 GLY A O 1
ATOM 2323 N N . LEU A 1 296 ? -11.586 20.875 -4.5 1 88.88 296 LEU A N 1
ATOM 2324 C CA . LEU A 1 296 ? -10.867 22.109 -4.84 1 88.88 296 LEU A CA 1
ATOM 2325 C C . LEU A 1 296 ? -11.805 23.141 -5.461 1 88.88 296 LEU A C 1
ATOM 2327 O O . LEU A 1 296 ? -11.766 24.312 -5.094 1 88.88 296 LEU A O 1
ATOM 2331 N N . HIS A 1 297 ? -12.617 22.703 -6.32 1 88.31 297 HIS A N 1
ATOM 2332 C CA . HIS A 1 297 ? -13.57 23.578 -7 1 88.31 297 HIS A CA 1
ATOM 2333 C C . HIS A 1 297 ? -14.562 24.188 -6.02 1 88.31 297 HIS A C 1
ATOM 2335 O O . HIS A 1 297 ? -14.914 25.359 -6.121 1 88.31 297 HIS A O 1
ATOM 2341 N N . GLU A 1 298 ? -14.961 23.391 -5.117 1 87.62 298 GLU A N 1
ATOM 2342 C CA . GLU A 1 298 ? -15.914 23.859 -4.121 1 87.62 298 GLU A CA 1
ATOM 2343 C C . GLU A 1 298 ? -15.312 24.953 -3.248 1 87.62 298 GLU A C 1
ATOM 2345 O O . GLU A 1 298 ? -15.953 25.984 -2.996 1 87.62 298 GLU A O 1
ATOM 2350 N N . VAL A 1 299 ? -14.188 24.734 -2.83 1 83.5 299 VAL A N 1
ATOM 2351 C CA . VAL A 1 299 ? -13.508 25.703 -1.989 1 83.5 299 VAL A CA 1
ATOM 2352 C C . VAL A 1 299 ? -13.25 26.984 -2.791 1 83.5 299 VAL A C 1
ATOM 2354 O O . VAL A 1 299 ? -13.469 28.094 -2.295 1 83.5 299 VAL A O 1
ATOM 2357 N N . LEU A 1 300 ? -12.836 26.844 -4.031 1 82.81 300 LEU A N 1
ATOM 2358 C CA . LEU A 1 300 ? -12.578 28 -4.898 1 82.81 300 LEU A CA 1
ATOM 2359 C C . LEU A 1 300 ? -13.852 28.781 -5.156 1 82.81 300 LEU A C 1
ATOM 2361 O O . LEU A 1 300 ? -13.852 30.016 -5.086 1 82.81 300 LEU A O 1
ATOM 2365 N N . ARG A 1 301 ? -14.867 28.078 -5.383 1 81.56 301 ARG A N 1
ATOM 2366 C CA . ARG A 1 301 ? -16.156 28.719 -5.637 1 81.56 301 ARG A CA 1
ATOM 2367 C C . ARG A 1 301 ? -16.625 29.484 -4.406 1 81.56 301 ARG A C 1
ATOM 2369 O O . ARG A 1 301 ? -17.141 30.609 -4.52 1 81.56 301 ARG A O 1
ATOM 2376 N N . LYS A 1 302 ? -16.391 28.922 -3.266 1 80.31 302 LYS A N 1
ATOM 2377 C CA . LYS A 1 302 ? -16.766 29.578 -2.02 1 80.31 302 LYS A CA 1
ATOM 2378 C C . LYS A 1 302 ? -15.945 30.828 -1.789 1 80.31 302 LYS A C 1
ATOM 2380 O O . LYS A 1 302 ? -16.469 31.875 -1.377 1 80.31 302 LYS A O 1
ATOM 2385 N N . GLN A 1 303 ? -14.734 30.734 -2.102 1 76.25 303 GLN A N 1
ATOM 2386 C CA . GLN A 1 303 ? -13.859 31.891 -1.925 1 76.25 303 GLN A CA 1
ATOM 2387 C C . GLN A 1 303 ? -14.172 32.969 -2.947 1 76.25 303 GLN A C 1
ATOM 2389 O O . GLN A 1 303 ? -14.172 34.156 -2.617 1 76.25 303 GLN A O 1
ATOM 2394 N N . LEU A 1 304 ? -14.477 32.5 -4.152 1 72.75 304 LEU A N 1
ATOM 2395 C CA . LEU A 1 304 ? -14.695 33.469 -5.242 1 72.75 304 LEU A CA 1
ATOM 2396 C C . LEU A 1 304 ? -16.094 34.062 -5.164 1 72.75 304 LEU A C 1
ATOM 2398 O O . LEU A 1 304 ? -16.281 35.25 -5.441 1 72.75 304 LEU A O 1
ATOM 2402 N N . PHE A 1 305 ? -17.078 33.219 -4.793 1 68.94 305 PHE A N 1
ATOM 2403 C CA . PHE A 1 305 ? -18.453 33.656 -4.918 1 68.94 305 PHE A CA 1
ATOM 2404 C C . PHE A 1 305 ? -19.047 33.969 -3.547 1 68.94 305 PHE A C 1
ATOM 2406 O O . PHE A 1 305 ? -20 34.75 -3.436 1 68.94 305 PHE A O 1
ATOM 2413 N N . GLU A 1 306 ? -18.641 33.312 -2.496 1 59.31 306 GLU A N 1
ATOM 2414 C CA . GLU A 1 306 ? -19.172 33.594 -1.165 1 59.31 306 GLU A CA 1
ATOM 2415 C C . GLU A 1 306 ? -18.266 34.531 -0.388 1 59.31 306 GLU A C 1
ATOM 2417 O O . GLU A 1 306 ? -18.703 35.219 0.534 1 59.31 306 GLU A O 1
ATOM 2422 N N . GLY A 1 307 ? -17.031 34.438 -0.447 1 55.72 307 GLY A N 1
ATOM 2423 C CA . GLY A 1 307 ? -16.125 35.375 0.201 1 55.72 307 GLY A CA 1
ATOM 2424 C C . GLY A 1 307 ? -16.312 36.812 -0.274 1 55.72 307 GLY A C 1
ATOM 2425 O O . GLY A 1 307 ? -15.758 37.75 0.316 1 55.72 307 GLY A O 1
ATOM 2426 N N . LYS A 1 308 ? -16.703 37.094 -1.501 1 44.47 308 LYS A N 1
ATOM 2427 C CA . LYS A 1 308 ? -17.062 38.469 -1.878 1 44.47 308 LYS A CA 1
ATOM 2428 C C . LYS A 1 308 ? -18.359 38.906 -1.194 1 44.47 308 LYS A C 1
ATOM 2430 O O . LYS A 1 308 ? -18.969 39.906 -1.595 1 44.47 308 LYS A O 1
ATOM 2435 N N . ALA A 1 309 ? -19.031 38.188 -0.413 1 39.53 309 ALA A N 1
ATOM 2436 C CA . ALA A 1 309 ? -20.266 38.781 0.116 1 39.53 309 ALA A CA 1
ATOM 2437 C C . ALA A 1 309 ? -20 40.094 0.845 1 39.53 309 ALA A C 1
ATOM 2439 O O . ALA A 1 309 ? -18.844 40.375 1.183 1 39.53 309 ALA A O 1
ATOM 2440 N N . SER A 1 310 ? -20.953 40.469 2.014 1 34 310 SER A N 1
ATOM 2441 C CA . SER A 1 310 ? -21.719 41.656 2.344 1 34 310 SER A CA 1
ATOM 2442 C C . SER A 1 310 ? -20.844 42.75 2.965 1 34 310 SER A C 1
ATOM 2444 O O . SER A 1 310 ? -20.109 42.469 3.926 1 34 310 SER A O 1
ATOM 2446 N N . PRO A 1 311 ? -20.359 43.719 2.367 1 33.34 311 PRO A N 1
ATOM 2447 C CA . PRO A 1 311 ? -20.297 44.906 3.186 1 33.34 311 PRO A CA 1
ATOM 2448 C C . PRO A 1 311 ? -21.344 44.938 4.285 1 33.34 311 PRO A C 1
ATOM 2450 O O . PRO A 1 311 ? -22.422 44.375 4.125 1 33.34 311 PRO A O 1
ATOM 2453 N N . PRO A 1 312 ? -20.875 45.062 5.598 1 30.94 312 PRO A N 1
ATOM 2454 C CA . PRO A 1 312 ? -21.922 45.312 6.59 1 30.94 312 PRO A CA 1
ATOM 2455 C C . PRO A 1 312 ? -23.078 46.125 6.02 1 30.94 312 PRO A C 1
ATOM 2457 O O . PRO A 1 312 ? -22.891 47.25 5.547 1 30.94 312 PRO A O 1
ATOM 2460 N N . LEU A 1 313 ? -23.859 45.594 5.211 1 29.48 313 LEU A N 1
ATOM 2461 C CA . LEU A 1 313 ? -25.062 46.406 5.121 1 29.48 313 LEU A CA 1
ATOM 2462 C C . LEU A 1 313 ? -25.594 46.719 6.508 1 29.48 313 LEU A C 1
ATOM 2464 O O . LEU A 1 313 ? -25.766 45.844 7.348 1 29.48 313 LEU A O 1
ATOM 2468 N N . THR A 1 314 ? -25.344 47.969 7.004 1 28.14 314 THR A N 1
ATOM 2469 C CA . THR A 1 314 ? -25.984 48.719 8.07 1 28.14 314 THR A CA 1
ATOM 2470 C C . THR A 1 314 ? -27.484 48.438 8.109 1 28.14 314 THR A C 1
ATOM 2472 O O . THR A 1 314 ? -28.266 49.281 8.555 1 28.14 314 THR A O 1
ATOM 2475 N N . THR A 1 315 ? -28 47.281 7.715 1 26.92 315 THR A N 1
ATOM 2476 C CA . THR A 1 315 ? -29.438 47.375 8.008 1 26.92 315 THR A CA 1
ATOM 2477 C C . THR A 1 315 ? -29.688 47.406 9.508 1 26.92 315 THR A C 1
ATOM 2479 O O . THR A 1 315 ? -29.172 46.562 10.258 1 26.92 315 THR A O 1
ATOM 2482 N N . THR A 1 316 ? -30.188 48.531 10.125 1 26.91 316 THR A N 1
ATOM 2483 C CA . THR A 1 316 ? -30.828 49 11.344 1 26.91 316 THR A CA 1
ATOM 2484 C C . THR A 1 316 ? -31.906 48.031 11.805 1 26.91 316 THR A C 1
ATOM 2486 O O . THR A 1 316 ? -32.812 48.406 12.555 1 26.91 316 THR A O 1
ATOM 2489 N N . THR A 1 317 ? -32 46.75 11.398 1 24.75 317 THR A N 1
ATOM 2490 C CA . THR A 1 317 ? -33.25 46.219 11.945 1 24.75 317 THR A CA 1
ATOM 2491 C C . THR A 1 317 ? -33.156 46.031 13.453 1 24.75 317 THR A C 1
ATOM 2493 O O . THR A 1 317 ? -32.156 45.469 13.938 1 24.75 317 THR A O 1
ATOM 2496 N N . SER A 1 318 ? -34.062 46.562 14.328 1 25.05 318 SER A N 1
ATOM 2497 C CA . SER A 1 318 ? -34.562 46.719 15.695 1 25.05 318 SER A CA 1
ATOM 2498 C C . SER A 1 318 ? -34.875 45.344 16.297 1 25.05 318 SER A C 1
ATOM 2500 O O . SER A 1 318 ? -35.469 45.25 17.375 1 25.05 318 SER A O 1
ATOM 2502 N N . ASN A 1 319 ? -34.688 44.156 15.711 1 24.19 319 ASN A N 1
ATOM 2503 C CA . ASN A 1 319 ? -35.469 43.125 16.391 1 24.19 319 ASN A CA 1
ATOM 2504 C C . ASN A 1 319 ? -34.844 42.75 17.75 1 24.19 319 ASN A C 1
ATOM 2506 O O . ASN A 1 319 ? -33.656 42.594 17.859 1 24.19 319 ASN A O 1
ATOM 2510 N N . HIS A 1 320 ? -35.625 42.906 18.875 1 22.95 320 HIS A N 1
ATOM 2511 C CA . HIS A 1 320 ? -35.688 42.75 20.312 1 22.95 320 HIS A CA 1
ATOM 2512 C C . HIS A 1 320 ? -35.531 41.281 20.719 1 22.95 320 HIS A C 1
ATOM 2514 O O . HIS A 1 320 ? -35.812 40.906 21.859 1 22.95 320 HIS A O 1
ATOM 2520 N N . THR A 1 321 ? -35 40.375 19.953 1 22.14 321 THR A N 1
ATOM 2521 C CA . THR A 1 321 ? -35.219 39.031 20.5 1 22.14 321 THR A CA 1
ATOM 2522 C C . THR A 1 321 ? -34.5 38.875 21.828 1 22.14 321 THR A C 1
ATOM 2524 O O . THR A 1 321 ? -33.375 39.344 22 1 22.14 321 THR A O 1
ATOM 2527 N N . ASP A 1 322 ? -35.25 38.406 22.828 1 21.03 322 ASP A N 1
ATOM 2528 C CA . ASP A 1 322 ? -35.188 38.062 24.25 1 21.03 322 ASP A CA 1
ATOM 2529 C C . ASP A 1 322 ? -34.25 36.875 24.484 1 21.03 322 ASP A C 1
ATOM 2531 O O . ASP A 1 322 ? -34.438 35.781 23.953 1 21.03 322 ASP A O 1
ATOM 2535 N N . VAL A 1 323 ? -33 37.062 24.547 1 20.03 323 VAL A N 1
ATOM 2536 C CA . VAL A 1 323 ? -31.938 36.125 24.938 1 20.03 323 VAL A CA 1
ATOM 2537 C C . VAL A 1 323 ? -32.25 35.562 26.312 1 20.03 323 VAL A C 1
ATOM 2539 O O . VAL A 1 323 ? -32.219 36.281 27.312 1 20.03 323 VAL A O 1
ATOM 2542 N N . ARG A 1 324 ? -33.219 34.656 26.359 1 21.89 324 ARG A N 1
ATOM 2543 C CA . ARG A 1 324 ? -33.438 33.875 27.578 1 21.89 324 ARG A CA 1
ATOM 2544 C C . ARG A 1 324 ? -32.156 33.281 28.062 1 21.89 324 ARG A C 1
ATOM 2546 O O . ARG A 1 324 ? -31.438 32.594 27.297 1 21.89 324 ARG A O 1
ATOM 2553 N N . ARG A 1 325 ? -31.578 33.781 29.078 1 18.66 325 ARG A N 1
ATOM 2554 C CA . ARG A 1 325 ? -30.484 33.5 30 1 18.66 325 ARG A CA 1
ATOM 2555 C C . ARG A 1 325 ? -30.531 32.094 30.531 1 18.66 325 ARG A C 1
ATOM 2557 O O . ARG A 1 325 ? -31.297 31.797 31.469 1 18.66 325 ARG A O 1
ATOM 2564 N N . ARG A 1 326 ? -30.812 31.062 29.625 1 21.92 326 ARG A N 1
ATOM 2565 C CA . ARG A 1 326 ? -30.828 29.812 30.391 1 21.92 326 ARG A CA 1
ATOM 2566 C C . ARG A 1 326 ? -29.547 29.672 31.219 1 21.92 326 ARG A C 1
ATOM 2568 O O . ARG A 1 326 ? -28.438 29.797 30.688 1 21.92 326 ARG A O 1
ATOM 2575 N N . GLN A 1 327 ? -29.656 29.984 32.531 1 17.48 327 GLN A N 1
ATOM 2576 C CA . GLN A 1 327 ? -28.828 29.891 33.719 1 17.48 327 GLN A CA 1
ATOM 2577 C C . GLN A 1 327 ? -28.203 28.5 33.875 1 17.48 327 GLN A C 1
ATOM 2579 O O . GLN A 1 327 ? -28.922 27.5 33.938 1 17.48 327 GLN A O 1
ATOM 2584 N N . LEU A 1 328 ? -27.141 28.219 33.156 1 19.42 328 LEU A N 1
ATOM 2585 C CA . LEU A 1 328 ? -26.25 27.078 33.375 1 19.42 328 LEU A CA 1
ATOM 2586 C C . LEU A 1 328 ? -26.031 26.844 34.875 1 19.42 328 LEU A C 1
ATOM 2588 O O . LEU A 1 328 ? -25.328 27.594 35.531 1 19.42 328 LEU A O 1
ATOM 2592 N N . LEU A 1 329 ? -27.188 26.578 35.562 1 18.44 329 LEU A N 1
ATOM 2593 C CA . LEU A 1 329 ? -27.172 26.266 37 1 18.44 329 LEU A CA 1
ATOM 2594 C C . LEU A 1 329 ? -26.172 25.156 37.312 1 18.44 329 LEU A C 1
ATOM 2596 O O . LEU A 1 329 ? -26.281 24.047 36.75 1 18.44 329 LEU A O 1
ATOM 2600 N N . LEU A 1 330 ? -24.938 25.516 37.5 1 19.14 330 LEU A N 1
ATOM 2601 C CA . LEU A 1 330 ? -23.844 24.812 38.156 1 19.14 330 LEU A CA 1
ATOM 2602 C C . LEU A 1 330 ? -24.312 24.094 39.406 1 19.14 330 LEU A C 1
ATOM 2604 O O . LEU A 1 330 ? -24.516 24.719 40.469 1 19.14 330 LEU A O 1
ATOM 2608 N N . GLU A 1 331 ? -25.484 23.375 39.281 1 20.3 331 GLU A N 1
ATOM 2609 C CA . GLU A 1 331 ? -25.969 22.75 40.531 1 20.3 331 GLU A CA 1
ATOM 2610 C C . GLU A 1 331 ? -24.906 21.828 41.125 1 20.3 331 GLU A C 1
ATOM 2612 O O . GLU A 1 331 ? -24.438 20.922 40.438 1 20.3 331 GLU A O 1
ATOM 2617 N N . GLY A 1 332 ? -23.984 22.375 41.875 1 18.27 332 GLY A N 1
ATOM 2618 C CA . GLY A 1 332 ? -23.094 21.734 42.844 1 18.27 332 GLY A CA 1
ATOM 2619 C C . GLY A 1 332 ? -23.812 20.766 43.75 1 18.27 332 GLY A C 1
ATOM 2620 O O . GLY A 1 332 ? -24.656 21.172 44.531 1 18.27 332 GLY A O 1
ATOM 2621 N N . LYS A 1 333 ? -24.297 19.672 43.094 1 22.78 333 LYS A N 1
ATOM 2622 C CA . LYS A 1 333 ? -25 18.719 43.969 1 22.78 333 LYS A CA 1
ATOM 2623 C C . LYS A 1 333 ? -24.219 18.484 45.25 1 22.78 333 LYS A C 1
ATOM 2625 O O . LYS A 1 333 ? -23.016 18.203 45.219 1 22.78 333 LYS A O 1
ATOM 2630 N N . PRO A 1 334 ? -24.828 18.906 46.375 1 21.53 334 PRO A N 1
ATOM 2631 C CA . PRO A 1 334 ? -24.359 18.891 47.75 1 21.53 334 PRO A CA 1
ATOM 2632 C C . PRO A 1 334 ? -23.953 17.484 48.219 1 21.53 334 PRO A C 1
ATOM 2634 O O . PRO A 1 334 ? -24.406 16.5 47.656 1 21.53 334 PRO A O 1
ATOM 2637 N N . PRO A 1 335 ? -22.875 17.328 48.938 1 23.12 335 PRO A N 1
ATOM 2638 C CA . PRO A 1 335 ? -22.25 16.156 49.562 1 23.12 335 PRO A CA 1
ATOM 2639 C C . PRO A 1 335 ? -23.219 15.344 50.406 1 23.12 335 PRO A C 1
ATOM 2641 O O . PRO A 1 335 ? -23.938 15.898 51.25 1 23.12 335 PRO A O 1
ATOM 2644 N N . SER A 1 336 ? -24.094 14.477 49.719 1 21.84 336 SER A N 1
ATOM 2645 C CA . SER A 1 336 ? -25.094 13.719 50.469 1 21.84 336 SER A CA 1
ATOM 2646 C C . SER A 1 336 ? -24.484 13.125 51.75 1 21.84 336 SER A C 1
ATOM 2648 O O . SER A 1 336 ? -23.359 12.625 51.719 1 21.84 336 SER A O 1
ATOM 2650 N N . PRO A 1 337 ? -25.125 13.469 52.844 1 21.3 337 PRO A N 1
ATOM 2651 C CA . PRO A 1 337 ? -24.844 13.266 54.25 1 21.3 337 PRO A CA 1
ATOM 2652 C C . PRO A 1 337 ? -24.641 11.797 54.625 1 21.3 337 PRO A C 1
ATOM 2654 O O . PRO A 1 337 ? -25.078 10.906 53.875 1 21.3 337 PRO A O 1
ATOM 2657 N N . SER A 1 338 ? -23.703 11.516 55.562 1 22.61 338 SER A N 1
ATOM 2658 C CA . SER A 1 338 ? -23.109 10.43 56.344 1 22.61 338 SER A CA 1
ATOM 2659 C C . SER A 1 338 ? -24.172 9.633 57.094 1 22.61 338 SER A C 1
ATOM 2661 O O . SER A 1 338 ? -24.922 10.188 57.906 1 22.61 338 SER A O 1
ATOM 2663 N N . VAL A 1 339 ? -24.953 8.75 56.312 1 22.84 339 VAL A N 1
ATOM 2664 C CA . VAL A 1 339 ? -26 7.977 56.969 1 22.84 339 VAL A CA 1
ATOM 2665 C C . VAL A 1 339 ? -25.438 7.336 58.25 1 22.84 339 VAL A C 1
ATOM 2667 O O . VAL A 1 339 ? -24.391 6.688 58.219 1 22.84 339 VAL A O 1
ATOM 2670 N N . PRO A 1 340 ? -25.859 7.809 59.406 1 22.2 340 PRO A N 1
ATOM 2671 C CA . PRO A 1 340 ? -25.516 7.375 60.781 1 22.2 340 PRO A CA 1
ATOM 2672 C C . PRO A 1 340 ? -25.828 5.902 61.031 1 22.2 340 PRO A C 1
ATOM 2674 O O . PRO A 1 340 ? -26.812 5.375 60.5 1 22.2 340 PRO A O 1
ATOM 2677 N N . THR A 1 341 ? -24.812 4.988 61.125 1 24.08 341 THR A N 1
ATOM 2678 C CA . THR A 1 341 ? -24.859 3.584 61.5 1 24.08 341 THR A CA 1
ATOM 2679 C C . THR A 1 341 ? -25.594 3.41 62.812 1 24.08 341 THR A C 1
ATOM 2681 O O . THR A 1 341 ? -25.109 3.836 63.875 1 24.08 341 THR A O 1
ATOM 2684 N N . PRO A 1 342 ? -26.938 3.721 62.875 1 20.19 342 PRO A N 1
ATOM 2685 C CA . PRO A 1 342 ? -27.516 3.686 64.25 1 20.19 342 PRO A CA 1
ATOM 2686 C C . PRO A 1 342 ? -27.188 2.393 65 1 20.19 342 PRO A C 1
ATOM 2688 O O . PRO A 1 342 ? -26.719 1.426 64.375 1 20.19 342 PRO A O 1
ATOM 2691 N N . ASN A 1 343 ? -28.141 2.057 65.938 1 21.64 343 ASN A N 1
ATOM 2692 C CA . ASN A 1 343 ? -28.359 1.702 67.312 1 21.64 343 ASN A CA 1
ATOM 2693 C C . ASN A 1 343 ? -28.328 0.191 67.562 1 21.64 343 ASN A C 1
ATOM 2695 O O . ASN A 1 343 ? -28.656 -0.573 66.625 1 21.64 343 ASN A O 1
ATOM 2699 N N . ASN A 1 344 ? -27.781 -0.277 68.75 1 23.47 344 ASN A N 1
ATOM 2700 C CA . ASN A 1 344 ? -27.328 -1.375 69.625 1 23.47 344 ASN A CA 1
ATOM 2701 C C . ASN A 1 344 ? -28.453 -2.34 69.938 1 23.47 344 ASN A C 1
ATOM 2703 O O . ASN A 1 344 ? -28.281 -3.244 70.75 1 23.47 344 ASN A O 1
ATOM 2707 N N . VAL A 1 345 ? -29.703 -2.354 69.5 1 20.95 345 VAL A N 1
ATOM 2708 C CA . VAL A 1 345 ? -30.656 -2.818 70.5 1 20.95 345 VAL A CA 1
ATOM 2709 C C . VAL A 1 345 ? -30.531 -4.332 70.688 1 20.95 345 VAL A C 1
ATOM 2711 O O . VAL A 1 345 ? -31.156 -4.918 71.562 1 20.95 345 VAL A O 1
ATOM 2714 N N . THR A 1 346 ? -30.062 -5.328 69.938 1 24.45 346 THR A N 1
ATOM 2715 C CA . THR A 1 346 ? -30.734 -6.539 70.438 1 24.45 346 THR A CA 1
ATOM 2716 C C . THR A 1 346 ? -30.203 -6.934 71.812 1 24.45 346 THR A C 1
ATOM 2718 O O . THR A 1 346 ? -29.016 -7.156 72 1 24.45 346 THR A O 1
ATOM 2721 N N . VAL A 1 347 ? -30.859 -6.699 73 1 21.69 347 VAL A N 1
ATOM 2722 C CA . VAL A 1 347 ? -30.922 -7.152 74.375 1 21.69 347 VAL A CA 1
ATOM 2723 C C . VAL A 1 347 ? -31.062 -8.672 74.438 1 21.69 347 VAL A C 1
ATOM 2725 O O . VAL A 1 347 ? -30.344 -9.352 75.125 1 21.69 347 VAL A O 1
ATOM 2728 N N . PRO A 1 348 ? -32.312 -9.344 74.438 1 25.19 348 PRO A N 1
ATOM 2729 C CA . PRO A 1 348 ? -32.594 -10.336 75.438 1 25.19 348 PRO A CA 1
ATOM 2730 C C . PRO A 1 348 ? -31.859 -11.656 75.25 1 25.19 348 PRO A C 1
ATOM 2732 O O . PRO A 1 348 ? -31.422 -11.945 74.125 1 25.19 348 PRO A O 1
ATOM 2735 N N . LYS A 1 349 ? -32.156 -12.773 76.312 1 22.91 349 LYS A N 1
ATOM 2736 C CA . LYS A 1 349 ? -32.031 -14.141 76.875 1 22.91 349 LYS A CA 1
ATOM 2737 C C . LYS A 1 349 ? -32.625 -15.148 75.875 1 22.91 349 LYS A C 1
ATOM 2739 O O . LYS A 1 349 ? -33.688 -14.938 75.312 1 22.91 349 LYS A O 1
ATOM 2744 N N . MET B 1 1 ? 1.608 23.344 40.562 1 18.64 1 MET B N 1
ATOM 2745 C CA . MET B 1 1 ? 2.279 22.266 39.844 1 18.64 1 MET B CA 1
ATOM 2746 C C . MET B 1 1 ? 1.265 21.281 39.281 1 18.64 1 MET B C 1
ATOM 2748 O O . MET B 1 1 ? 1.643 20.25 38.75 1 18.64 1 MET B O 1
ATOM 2752 N N . GLN B 1 2 ? 0.012 21.5 39.625 1 22.31 2 GLN B N 1
ATOM 2753 C CA . GLN B 1 2 ? -1.009 20.453 39.625 1 22.31 2 GLN B CA 1
ATOM 2754 C C . GLN B 1 2 ? -1.687 20.359 38.25 1 22.31 2 GLN B C 1
ATOM 2756 O O . GLN B 1 2 ? -2.469 19.438 38 1 22.31 2 GLN B O 1
ATOM 2761 N N . GLY B 1 3 ? -1.725 21.5 37.562 1 26.97 3 GLY B N 1
ATOM 2762 C CA . GLY B 1 3 ? -2.758 21.656 36.531 1 26.97 3 GLY B CA 1
ATOM 2763 C C . GLY B 1 3 ? -2.4 21 35.219 1 26.97 3 GLY B C 1
ATOM 2764 O O . GLY B 1 3 ? -3.18 21.047 34.281 1 26.97 3 GLY B O 1
ATOM 2765 N N . LEU B 1 4 ? -1.14 21.062 34.938 1 33.09 4 LEU B N 1
ATOM 2766 C CA . LEU B 1 4 ? -0.75 20.422 33.688 1 33.09 4 LEU B CA 1
ATOM 2767 C C . LEU B 1 4 ? -1.021 18.922 33.719 1 33.09 4 LEU B C 1
ATOM 2769 O O . LEU B 1 4 ? -0.34 18.156 33.062 1 33.09 4 LEU B O 1
ATOM 2773 N N . ASN B 1 5 ? -1.809 18.594 34.656 1 33.72 5 ASN B N 1
ATOM 2774 C CA . ASN B 1 5 ? -1.925 17.141 34.812 1 33.72 5 ASN B CA 1
ATOM 2775 C C . ASN B 1 5 ? -2.615 16.5 33.594 1 33.72 5 ASN B C 1
ATOM 2777 O O . ASN B 1 5 ? -3.373 15.539 33.75 1 33.72 5 ASN B O 1
ATOM 2781 N N . LYS B 1 6 ? -2.877 17.438 32.594 1 38.53 6 LYS B N 1
ATOM 2782 C CA . LYS B 1 6 ? -3.506 16.562 31.625 1 38.53 6 LYS B CA 1
ATOM 2783 C C . LYS B 1 6 ? -2.475 15.656 30.953 1 38.53 6 LYS B C 1
ATOM 2785 O O . LYS B 1 6 ? -1.361 16.094 30.656 1 38.53 6 LYS B O 1
ATOM 2790 N N . SER B 1 7 ? -2.543 14.328 31.125 1 38.09 7 SER B N 1
ATOM 2791 C CA . SER B 1 7 ? -1.681 13.297 30.547 1 38.09 7 SER B CA 1
ATOM 2792 C C . SER B 1 7 ? -1.639 13.391 29.031 1 38.09 7 SER B C 1
ATOM 2794 O O . SER B 1 7 ? -2.541 13.961 28.406 1 38.09 7 SER B O 1
ATOM 2796 N N . PRO B 1 8 ? -0.536 13.039 28.438 1 37.91 8 PRO B N 1
ATOM 2797 C CA . PRO B 1 8 ? -0.435 12.922 26.969 1 37.91 8 PRO B CA 1
ATOM 2798 C C . PRO B 1 8 ? -1.663 12.258 26.344 1 37.91 8 PRO B C 1
ATOM 2800 O O . PRO B 1 8 ? -2.076 12.633 25.25 1 37.91 8 PRO B O 1
ATOM 2803 N N . GLY B 1 9 ? -2.17 11.422 27.094 1 40.38 9 GLY B N 1
ATOM 2804 C CA . GLY B 1 9 ? -3.414 10.805 26.656 1 40.38 9 GLY B CA 1
ATOM 2805 C C . GLY B 1 9 ? -4.543 11.805 26.5 1 40.38 9 GLY B C 1
ATOM 2806 O O . GLY B 1 9 ? -5.312 11.727 25.531 1 40.38 9 GLY B O 1
ATOM 2807 N N . GLU B 1 10 ? -4.512 12.797 27.406 1 43.59 10 GLU B N 1
ATOM 2808 C CA . GLU B 1 10 ? -5.59 13.781 27.328 1 43.59 10 GLU B CA 1
ATOM 2809 C C . GLU B 1 10 ? -5.395 14.719 26.141 1 43.59 10 GLU B C 1
ATOM 2811 O O . GLU B 1 10 ? -6.355 15.07 25.453 1 43.59 10 GLU B O 1
ATOM 2816 N N . LEU B 1 11 ? -4.23 15.078 25.891 1 43.84 11 LEU B N 1
ATOM 2817 C CA . LEU B 1 11 ? -3.928 15.898 24.734 1 43.84 11 LEU B CA 1
ATOM 2818 C C . LEU B 1 11 ? -4.211 15.125 23.438 1 43.84 11 LEU B C 1
ATOM 2820 O O . LEU B 1 11 ? -4.762 15.688 22.484 1 43.84 11 LEU B O 1
ATOM 2824 N N . PHE B 1 12 ? -3.826 13.867 23.5 1 44.66 12 PHE B N 1
ATOM 2825 C CA . PHE B 1 12 ? -4.129 12.977 22.375 1 44.66 12 PHE B CA 1
ATOM 2826 C C . PHE B 1 12 ? -5.633 12.75 22.266 1 44.66 12 PHE B C 1
ATOM 2828 O O . PHE B 1 12 ? -6.18 12.727 21.156 1 44.66 12 PHE B O 1
ATOM 2835 N N . GLU B 1 13 ? -6.285 12.477 23.344 1 44.22 13 GLU B N 1
ATOM 2836 C CA . GLU B 1 13 ? -7.742 12.375 23.344 1 44.22 13 GLU B CA 1
ATOM 2837 C C . GLU B 1 13 ? -8.391 13.664 22.844 1 44.22 13 GLU B C 1
ATOM 2839 O O . GLU B 1 13 ? -9.398 13.617 22.141 1 44.22 13 GLU B O 1
ATOM 2844 N N . MET B 1 14 ? -7.773 14.719 23.156 1 43.19 14 MET B N 1
ATOM 2845 C CA . MET B 1 14 ? -8.258 15.984 22.625 1 43.19 14 MET B CA 1
ATOM 2846 C C . MET B 1 14 ? -8.008 16.078 21.125 1 43.19 14 MET B C 1
ATOM 2848 O O . MET B 1 14 ? -8.836 16.625 20.391 1 43.19 14 MET B O 1
ATOM 2852 N N . GLN B 1 15 ? -6.879 15.523 20.703 1 40.5 15 GLN B N 1
ATOM 2853 C CA . GLN B 1 15 ? -6.633 15.422 19.266 1 40.5 15 GLN B CA 1
ATOM 2854 C C . GLN B 1 15 ? -7.625 14.469 18.594 1 40.5 15 GLN B C 1
ATOM 2856 O O . GLN B 1 15 ? -8.156 14.766 17.531 1 40.5 15 GLN B O 1
ATOM 2861 N N . LYS B 1 16 ? -7.836 13.328 19.172 1 41.44 16 LYS B N 1
ATOM 2862 C CA . LYS B 1 16 ? -8.852 12.398 18.703 1 41.44 16 LYS B CA 1
ATOM 2863 C C . LYS B 1 16 ? -10.242 13.031 18.719 1 41.44 16 LYS B C 1
ATOM 2865 O O . LYS B 1 16 ? -11.031 12.852 17.797 1 41.44 16 LYS B O 1
ATOM 2870 N N . VAL B 1 17 ? -10.688 13.484 19.906 1 37.22 17 VAL B N 1
ATOM 2871 C CA . VAL B 1 17 ? -11.969 14.164 20.047 1 37.22 17 VAL B CA 1
ATOM 2872 C C . VAL B 1 17 ? -12.062 15.305 19.047 1 37.22 17 VAL B C 1
ATOM 2874 O O . VAL B 1 17 ? -13.117 15.547 18.453 1 37.22 17 VAL B O 1
ATOM 2877 N N . THR B 1 18 ? -10.953 15.922 18.859 1 35.03 18 THR B N 1
ATOM 2878 C CA . THR B 1 18 ? -10.984 17.031 17.922 1 35.03 18 THR B CA 1
ATOM 2879 C C . THR B 1 18 ? -11.141 16.531 16.484 1 35.03 18 THR B C 1
ATOM 2881 O O . THR B 1 18 ? -11.852 17.141 15.688 1 35.03 18 THR B O 1
ATOM 2884 N N . GLU B 1 19 ? -10.453 15.445 16.078 1 35.72 19 GLU B N 1
ATOM 2885 C CA . GLU B 1 19 ? -10.648 14.953 14.727 1 35.72 19 GLU B CA 1
ATOM 2886 C C . GLU B 1 19 ? -12.039 14.336 14.555 1 35.72 19 GLU B C 1
ATOM 2888 O O . GLU B 1 19 ? -12.656 14.477 13.5 1 35.72 19 GLU B O 1
ATOM 2893 N N . SER B 1 20 ? -12.469 13.484 15.391 1 33.12 20 SER B N 1
ATOM 2894 C CA . SER B 1 20 ? -13.844 12.992 15.312 1 33.12 20 SER B CA 1
ATOM 2895 C C . SER B 1 20 ? -14.844 14.109 15.57 1 33.12 20 SER B C 1
ATOM 2897 O O . SER B 1 20 ? -15.938 14.109 15 1 33.12 20 SER B O 1
ATOM 2899 N N . GLU B 1 21 ? -14.68 14.898 16.594 1 32.88 21 GLU B N 1
ATOM 2900 C CA . GLU B 1 21 ? -15.617 15.969 16.938 1 32.88 21 GLU B CA 1
ATOM 2901 C C . GLU B 1 21 ? -15.469 17.156 15.984 1 32.88 21 GLU B C 1
ATOM 2903 O O . GLU B 1 21 ? -16.094 18.203 16.188 1 32.88 21 GLU B O 1
ATOM 2908 N N . LEU B 1 22 ? -14.578 17.156 15.195 1 30.09 22 LEU B N 1
ATOM 2909 C CA . LEU B 1 22 ? -14.477 18.25 14.234 1 30.09 22 LEU B CA 1
ATOM 2910 C C . LEU B 1 22 ? -15.688 18.297 13.32 1 30.09 22 LEU B C 1
ATOM 2912 O O . LEU B 1 22 ? -15.695 19.016 12.312 1 30.09 22 LEU B O 1
ATOM 2916 N N . ARG B 1 23 ? -16.625 17.531 13.32 1 31.5 23 ARG B N 1
ATOM 2917 C CA . ARG B 1 23 ? -17.797 18.125 12.688 1 31.5 23 ARG B CA 1
ATOM 2918 C C . ARG B 1 23 ? -18.047 19.531 13.219 1 31.5 23 ARG B C 1
ATOM 2920 O O . ARG B 1 23 ? -18.375 20.438 12.445 1 31.5 23 ARG B O 1
ATOM 2927 N N . LYS B 1 24 ? -18.656 19.719 14.516 1 30.22 24 LYS B N 1
ATOM 2928 C CA . LYS B 1 24 ? -19.328 20.969 14.883 1 30.22 24 LYS B CA 1
ATOM 2929 C C . LYS B 1 24 ? -18.328 22.047 15.297 1 30.22 24 LYS B C 1
ATOM 2931 O O . LYS B 1 24 ? -18.391 23.172 14.805 1 30.22 24 LYS B O 1
ATOM 2936 N N . GLU B 1 25 ? -17.875 22.188 16.672 1 27.88 25 GLU B N 1
ATOM 2937 C CA . GLU B 1 25 ? -17.375 23.359 17.375 1 27.88 25 GLU B CA 1
ATOM 2938 C C . GLU B 1 25 ? -15.844 23.422 17.328 1 27.88 25 GLU B C 1
ATOM 2940 O O . GLU B 1 25 ? -15.172 22.391 17.438 1 27.88 25 GLU B O 1
ATOM 2945 N N . HIS B 1 26 ? -15.117 24.406 16.672 1 33.78 26 HIS B N 1
ATOM 2946 C CA . HIS B 1 26 ? -13.742 24.875 16.5 1 33.78 26 HIS B CA 1
ATOM 2947 C C . HIS B 1 26 ? -12.977 24.797 17.812 1 33.78 26 HIS B C 1
ATOM 2949 O O . HIS B 1 26 ? -13.344 25.438 18.797 1 33.78 26 HIS B O 1
ATOM 2955 N N . GLN B 1 27 ? -12.281 23.75 18.031 1 36.94 27 GLN B N 1
ATOM 2956 C CA . GLN B 1 27 ? -11.703 23.641 19.359 1 36.94 27 GLN B CA 1
ATOM 2957 C C . GLN B 1 27 ? -10.336 24.297 19.422 1 36.94 27 GLN B C 1
ATOM 2959 O O . GLN B 1 27 ? -9.43 23.953 18.672 1 36.94 27 GLN B O 1
ATOM 2964 N N . VAL B 1 28 ? -10.219 25.5 19.625 1 38.41 28 VAL B N 1
ATOM 2965 C CA . VAL B 1 28 ? -9.016 26.172 20.109 1 38.41 28 VAL B CA 1
ATOM 2966 C C . VAL B 1 28 ? -8.75 25.766 21.547 1 38.41 28 VAL B C 1
ATOM 2968 O O . VAL B 1 28 ? -9.648 25.828 22.391 1 38.41 28 VAL B O 1
ATOM 2971 N N . LEU B 1 29 ? -7.633 25.125 21.703 1 40.44 29 LEU B N 1
ATOM 2972 C CA . LEU B 1 29 ? -7.262 24.812 23.078 1 40.44 29 LEU B CA 1
ATOM 2973 C C . LEU B 1 29 ? -6.34 25.875 23.656 1 40.44 29 LEU B C 1
ATOM 2975 O O . LEU B 1 29 ? -5.355 26.266 23.016 1 40.44 29 LEU B O 1
ATOM 2979 N N . MET B 1 30 ? -6.816 26.625 24.672 1 36.5 30 MET B N 1
ATOM 2980 C CA . MET B 1 30 ? -6.012 27.594 25.406 1 36.5 30 MET B CA 1
ATOM 2981 C C . MET B 1 30 ? -5.324 26.953 26.609 1 36.5 30 MET B C 1
ATOM 2983 O O . MET B 1 30 ? -5.953 26.203 27.344 1 36.5 30 MET B O 1
ATOM 2987 N N . VAL B 1 31 ? -4.004 26.891 26.547 1 34.5 31 VAL B N 1
ATOM 2988 C CA . VAL B 1 31 ? -3.266 26.266 27.641 1 34.5 31 VAL B CA 1
ATOM 2989 C C . VAL B 1 31 ? -2.613 27.328 28.5 1 34.5 31 VAL B C 1
ATOM 2991 O O . VAL B 1 31 ? -1.955 28.25 28 1 34.5 31 VAL B O 1
ATOM 2994 N N . ASN B 1 32 ? -3.07 27.703 29.734 1 30.72 32 ASN B N 1
ATOM 2995 C CA . ASN B 1 32 ? -2.59 28.719 30.656 1 30.72 32 ASN B CA 1
ATOM 2996 C C . ASN B 1 32 ? -1.322 28.266 31.391 1 30.72 32 ASN B C 1
ATOM 2998 O O . ASN B 1 32 ? -1.071 27.078 31.516 1 30.72 32 ASN B O 1
ATOM 3002 N N . LYS B 1 33 ? -0.465 29.312 31.906 1 34.81 33 LYS B N 1
ATOM 3003 C CA . LYS B 1 33 ? 0.875 29.359 32.5 1 34.81 33 LYS B CA 1
ATOM 3004 C C . LYS B 1 33 ? 0.936 28.531 33.781 1 34.81 33 LYS B C 1
ATOM 3006 O O . LYS B 1 33 ? 0.008 28.578 34.594 1 34.81 33 LYS B O 1
ATOM 3011 N N . THR B 1 34 ? 1.876 27.578 33.844 1 29.11 34 THR B N 1
ATOM 3012 C CA . THR B 1 34 ? 2.271 26.938 35.094 1 29.11 34 THR B CA 1
ATOM 3013 C C . THR B 1 34 ? 3.014 27.922 36 1 29.11 34 THR B C 1
ATOM 3015 O O . THR B 1 34 ? 3.822 28.719 35.531 1 29.11 34 THR B O 1
ATOM 3018 N N . THR B 1 35 ? 2.561 28.234 37.312 1 24.97 35 THR B N 1
ATOM 3019 C CA . THR B 1 35 ? 3.113 29.047 38.375 1 24.97 35 THR B CA 1
ATOM 3020 C C . THR B 1 35 ? 4.539 28.625 38.719 1 24.97 35 THR B C 1
ATOM 3022 O O . THR B 1 35 ? 4.824 27.422 38.812 1 24.97 35 THR B O 1
ATOM 3025 N N . SER B 1 36 ? 5.512 29.531 38.406 1 23.64 36 SER B N 1
ATOM 3026 C CA . SER B 1 36 ? 6.918 29.531 38.781 1 23.64 36 SER B CA 1
ATOM 3027 C C . SER B 1 36 ? 7.07 29.406 40.312 1 23.64 36 SER B C 1
ATOM 3029 O O . SER B 1 36 ? 6.301 30 41.062 1 23.64 36 SER B O 1
ATOM 3031 N N . PHE B 1 37 ? 7.664 28.281 40.75 1 21.89 37 PHE B N 1
ATOM 3032 C CA . PHE B 1 37 ? 8.023 28.016 42.125 1 21.89 37 PHE B CA 1
ATOM 3033 C C . PHE B 1 37 ? 8.984 29.078 42.656 1 21.89 37 PHE B C 1
ATOM 3035 O O . PHE B 1 37 ? 10.117 29.188 42.188 1 21.89 37 PHE B O 1
ATOM 3042 N N . LYS B 1 38 ? 8.461 30.125 43.094 1 23.27 38 LYS B N 1
ATOM 3043 C CA . LYS B 1 38 ? 9.258 31.125 43.812 1 23.27 38 LYS B CA 1
ATOM 3044 C C . LYS B 1 38 ? 9.984 30.484 44.969 1 23.27 38 LYS B C 1
ATOM 3046 O O . LYS B 1 38 ? 9.359 29.844 45.812 1 23.27 38 LYS B O 1
ATOM 3051 N N . ARG B 1 39 ? 11.281 30.281 44.719 1 22.03 39 ARG B N 1
ATOM 3052 C CA . ARG B 1 39 ? 12.195 30 45.812 1 22.03 39 ARG B CA 1
ATOM 3053 C C . ARG B 1 39 ? 12.164 31.125 46.844 1 22.03 39 ARG B C 1
ATOM 3055 O O . ARG B 1 39 ? 12.312 32.281 46.5 1 22.03 39 ARG B O 1
ATOM 3062 N N . ASN B 1 40 ? 11.5 30.922 47.875 1 20.59 40 ASN B N 1
ATOM 3063 C CA . ASN B 1 40 ? 11.359 31.75 49.062 1 20.59 40 ASN B CA 1
ATOM 3064 C C . ASN B 1 40 ? 12.711 32.188 49.594 1 20.59 40 ASN B C 1
ATOM 3066 O O . ASN B 1 40 ? 13.352 31.438 50.344 1 20.59 40 ASN B O 1
ATOM 3070 N N . GLY B 1 41 ? 13.516 32.688 48.688 1 18.59 41 GLY B N 1
ATOM 3071 C CA . GLY B 1 41 ? 14.758 33.062 49.344 1 18.59 41 GLY B CA 1
ATOM 3072 C C . GLY B 1 41 ? 14.555 34.125 50.438 1 18.59 41 GLY B C 1
ATOM 3073 O O . GLY B 1 41 ? 13.766 35.062 50.25 1 18.59 41 GLY B O 1
ATOM 3074 N N . LYS B 1 42 ? 14.688 33.688 51.625 1 21.05 42 LYS B N 1
ATOM 3075 C CA . LYS B 1 42 ? 14.57 34.312 52.938 1 21.05 42 LYS B CA 1
ATOM 3076 C C . LYS B 1 42 ? 15.469 35.531 53.062 1 21.05 42 LYS B C 1
ATOM 3078 O O . LYS B 1 42 ? 16.688 35.406 53.219 1 21.05 42 LYS B O 1
ATOM 3083 N N . GLY B 1 43 ? 15.562 36.344 51.938 1 17.31 43 GLY B N 1
ATOM 3084 C CA . GLY B 1 43 ? 16.547 37.375 52.188 1 17.31 43 GLY B CA 1
ATOM 3085 C C . GLY B 1 43 ? 16.172 38.281 53.344 1 17.31 43 GLY B C 1
ATOM 3086 O O . GLY B 1 43 ? 15 38.562 53.594 1 17.31 43 GLY B O 1
ATOM 3087 N N . LYS B 1 44 ? 17.016 38.219 54.406 1 21 44 LYS B N 1
ATOM 3088 C CA . LYS B 1 44 ? 17.016 38.906 55.688 1 21 44 LYS B CA 1
ATOM 3089 C C . LYS B 1 44 ? 17.031 40.438 55.5 1 21 44 LYS B C 1
ATOM 3091 O O . LYS B 1 44 ? 17.984 41 54.969 1 21 44 LYS B O 1
ATOM 3096 N N . LYS B 1 45 ? 15.844 41.062 55.125 1 20.45 45 LYS B N 1
ATOM 3097 C CA . LYS B 1 45 ? 15.648 42.5 54.938 1 20.45 45 LYS B CA 1
ATOM 3098 C C . LYS B 1 45 ? 15.969 43.25 56.219 1 20.45 45 LYS B C 1
ATOM 3100 O O . LYS B 1 45 ? 15.406 42.969 57.281 1 20.45 45 LYS B O 1
ATOM 3105 N N . GLY B 1 46 ? 17.266 43.688 56.344 1 20.02 46 GLY B N 1
ATOM 3106 C CA . GLY B 1 46 ? 17.75 44.469 57.438 1 20.02 46 GLY B CA 1
ATOM 3107 C C . GLY B 1 46 ? 17 45.781 57.656 1 20.02 46 GLY B C 1
ATOM 3108 O O . GLY B 1 46 ? 16.438 46.312 56.688 1 20.02 46 GLY B O 1
ATOM 3109 N N . ASN B 1 47 ? 16.438 46.125 58.781 1 20.2 47 ASN B N 1
ATOM 3110 C CA . ASN B 1 47 ? 15.492 46.938 59.531 1 20.2 47 ASN B CA 1
ATOM 3111 C C . ASN B 1 47 ? 15.969 48.406 59.625 1 20.2 47 ASN B C 1
ATOM 3113 O O . ASN B 1 47 ? 15.461 49.156 60.438 1 20.2 47 ASN B O 1
ATOM 3117 N N . SER B 1 48 ? 16.719 48.969 58.562 1 21 48 SER B N 1
ATOM 3118 C CA . SER B 1 48 ? 17.281 50.219 59.094 1 21 48 SER B CA 1
ATOM 3119 C C . SER B 1 48 ? 16.188 51.219 59.375 1 21 48 SER B C 1
ATOM 3121 O O . SER B 1 48 ? 15.188 51.281 58.688 1 21 48 SER B O 1
ATOM 3123 N N . LYS B 1 49 ? 16.297 51.812 60.594 1 25.56 49 LYS B N 1
ATOM 3124 C CA . LYS B 1 49 ? 15.484 52.594 61.531 1 25.56 49 LYS B CA 1
ATOM 3125 C C . LYS B 1 49 ? 15.375 54.031 61.125 1 25.56 49 LYS B C 1
ATOM 3127 O O . LYS B 1 49 ? 16.312 54.812 61.281 1 25.56 49 LYS B O 1
ATOM 3132 N N . LYS B 1 50 ? 15.008 54.344 59.75 1 23.38 50 LYS B N 1
ATOM 3133 C CA . LYS B 1 50 ? 15.055 55.781 59.531 1 23.38 50 LYS B CA 1
ATOM 3134 C C . LYS B 1 50 ? 13.977 56.469 60.375 1 23.38 50 LYS B C 1
ATOM 3136 O O . LYS B 1 50 ? 12.859 55.969 60.5 1 23.38 50 LYS B O 1
ATOM 3141 N N . SER B 1 51 ? 14.289 57.344 61.188 1 23.62 51 SER B N 1
ATOM 3142 C CA . SER B 1 51 ? 13.742 58.125 62.312 1 23.62 51 SER B CA 1
ATOM 3143 C C . SER B 1 51 ? 12.758 59.188 61.781 1 23.62 51 SER B C 1
ATOM 3145 O O . SER B 1 51 ? 12.258 60 62.562 1 23.62 51 SER B O 1
ATOM 3147 N N . GLY B 1 52 ? 12.18 59.062 60.594 1 22.2 52 GLY B N 1
ATOM 3148 C CA . GLY B 1 52 ? 11.547 60.281 60.125 1 22.2 52 GLY B CA 1
ATOM 3149 C C . GLY B 1 52 ? 10.391 60.719 61 1 22.2 52 GLY B C 1
ATOM 3150 O O . GLY B 1 52 ? 9.828 59.906 61.75 1 22.2 52 GLY B O 1
ATOM 3151 N N . LYS B 1 53 ? 10.242 62.094 61.281 1 30.27 53 LYS B N 1
ATOM 3152 C CA . LYS B 1 53 ? 9.391 62.906 62.125 1 30.27 53 LYS B CA 1
ATOM 3153 C C . LYS B 1 53 ? 7.918 62.75 61.781 1 30.27 53 LYS B C 1
ATOM 3155 O O . LYS B 1 53 ? 7.574 62.625 60.594 1 30.27 53 LYS B O 1
ATOM 3160 N N . PRO B 1 54 ? 6.945 62.438 62.75 1 27.33 54 PRO B N 1
ATOM 3161 C CA . PRO B 1 54 ? 5.586 61.906 62.875 1 27.33 54 PRO B CA 1
ATOM 3162 C C . PRO B 1 54 ? 4.52 62.906 62.406 1 27.33 54 PRO B C 1
ATOM 3164 O O . PRO B 1 54 ? 4.359 63.969 62.969 1 27.33 54 PRO B O 1
ATOM 3167 N N . VAL B 1 55 ? 4.547 63.438 61.125 1 28.89 55 VAL B N 1
ATOM 3168 C CA . VAL B 1 55 ? 3.5 64.375 60.812 1 28.89 55 VAL B CA 1
ATOM 3169 C C . VAL B 1 55 ? 2.127 63.781 61.031 1 28.89 55 VAL B C 1
ATOM 3171 O O . VAL B 1 55 ? 1.932 62.594 60.812 1 28.89 55 VAL B O 1
ATOM 3174 N N . ALA B 1 56 ? 1.249 64.438 61.844 1 29.58 56 ALA B N 1
ATOM 3175 C CA . ALA B 1 56 ? -0.042 64.062 62.438 1 29.58 56 ALA B CA 1
ATOM 3176 C C . ALA B 1 56 ? -1.099 63.875 61.344 1 29.58 56 ALA B C 1
ATOM 3178 O O . ALA B 1 56 ? -1.423 64.812 60.625 1 29.58 56 ALA B O 1
ATOM 3179 N N . ASN B 1 57 ? -0.987 62.844 60.469 1 27.14 57 ASN B N 1
ATOM 3180 C CA . ASN B 1 57 ? -1.918 62.625 59.375 1 27.14 57 ASN B CA 1
ATOM 3181 C C . ASN B 1 57 ? -3.357 62.531 59.875 1 27.14 57 ASN B C 1
ATOM 3183 O O . ASN B 1 57 ? -3.621 61.938 60.906 1 27.14 57 ASN B O 1
ATOM 3187 N N . PRO B 1 58 ? -4.266 63.438 59.469 1 34.69 58 PRO B N 1
ATOM 3188 C CA . PRO B 1 58 ? -5.676 63.406 59.844 1 34.69 58 PRO B CA 1
ATOM 3189 C C . PRO B 1 58 ? -6.297 62.031 59.656 1 34.69 58 PRO B C 1
ATOM 3191 O O . PRO B 1 58 ? -5.855 61.25 58.781 1 34.69 58 PRO B O 1
ATOM 3194 N N . THR B 1 59 ? -6.742 61.344 60.781 1 30.83 59 THR B N 1
ATOM 3195 C CA . THR B 1 59 ? -7.285 60 60.906 1 30.83 59 THR B CA 1
ATOM 3196 C C . THR B 1 59 ? -8.453 59.812 59.938 1 30.83 59 THR B C 1
ATOM 3198 O O . THR B 1 59 ? -9.484 60.469 60.062 1 30.83 59 THR B O 1
ATOM 3201 N N . LYS B 1 60 ? -8.25 59.625 58.594 1 34.25 60 LYS B N 1
ATOM 3202 C CA . LYS B 1 60 ? -9.32 59.188 57.688 1 34.25 60 LYS B CA 1
ATOM 3203 C C . LYS B 1 60 ? -10.133 58.062 58.344 1 34.25 60 LYS B C 1
ATOM 3205 O O . LYS B 1 60 ? -9.578 57.125 58.938 1 34.25 60 LYS B O 1
ATOM 3210 N N . LYS B 1 61 ? -11.414 58.344 58.75 1 38.47 61 LYS B N 1
ATOM 3211 C CA . LYS B 1 61 ? -12.367 57.375 59.25 1 38.47 61 LYS B CA 1
ATOM 3212 C C . LYS B 1 61 ? -12.367 56.094 58.438 1 38.47 61 LYS B C 1
ATOM 3214 O O . LYS B 1 61 ? -12.367 56.156 57.188 1 38.47 61 LYS B O 1
ATOM 3219 N N . PRO B 1 62 ? -11.938 54.906 58.938 1 35.31 62 PRO B N 1
ATOM 3220 C CA . PRO B 1 62 ? -11.883 53.625 58.188 1 35.31 62 PRO B CA 1
ATOM 3221 C C . PRO B 1 62 ? -13.211 53.281 57.5 1 35.31 62 PRO B C 1
ATOM 3223 O O . PRO B 1 62 ? -14.281 53.594 58.062 1 35.31 62 PRO B O 1
ATOM 3226 N N . LYS B 1 63 ? -13.32 53.406 56.188 1 40.34 63 LYS B N 1
ATOM 3227 C CA . LYS B 1 63 ? -14.477 52.906 55.438 1 40.34 63 LYS B CA 1
ATOM 3228 C C . LYS B 1 63 ? -14.969 51.562 56 1 40.34 63 LYS B C 1
ATOM 3230 O O . LYS B 1 63 ? -14.164 50.688 56.312 1 40.34 63 LYS B O 1
ATOM 3235 N N . ALA B 1 64 ? -16.031 51.562 56.781 1 42.31 64 ALA B N 1
ATOM 3236 C CA . ALA B 1 64 ? -16.688 50.406 57.344 1 42.31 64 ALA B CA 1
ATOM 3237 C C . ALA B 1 64 ? -16.734 49.25 56.375 1 42.31 64 ALA B C 1
ATOM 3239 O O . ALA B 1 64 ? -17 49.438 55.188 1 42.31 64 ALA B O 1
ATOM 3240 N N . GLY B 1 65 ? -15.953 48.188 56.5 1 45.81 65 GLY B N 1
ATOM 3241 C CA . GLY B 1 65 ? -15.984 46.969 55.719 1 45.81 65 GLY B CA 1
ATOM 3242 C C . GLY B 1 65 ? -17.375 46.406 55.531 1 45.81 65 GLY B C 1
ATOM 3243 O O . GLY B 1 65 ? -18.344 46.906 56.156 1 45.81 65 GLY B O 1
ATOM 3244 N N . PRO B 1 66 ? -17.688 45.656 54.531 1 51.62 66 PRO B N 1
ATOM 3245 C CA . PRO B 1 66 ? -19.047 45.125 54.344 1 51.62 66 PRO B CA 1
ATOM 3246 C C . PRO B 1 66 ? -19.609 44.438 55.594 1 51.62 66 PRO B C 1
ATOM 3248 O O . PRO B 1 66 ? -18.828 43.938 56.406 1 51.62 66 PRO B O 1
ATOM 3251 N N . LYS B 1 67 ? -20.797 44.781 56.125 1 56.38 67 LYS B N 1
ATOM 3252 C CA . LYS B 1 67 ? -21.469 44.094 57.219 1 56.38 67 LYS B CA 1
ATOM 3253 C C . LYS B 1 67 ? -21.484 42.594 57 1 56.38 67 LYS B C 1
ATOM 3255 O O . LYS B 1 67 ? -21.5 42.125 55.875 1 56.38 67 LYS B O 1
ATOM 3260 N N . PRO B 1 68 ? -21.203 41.75 58.031 1 63.34 68 PRO B N 1
ATOM 3261 C CA . PRO B 1 68 ? -21.266 40.281 57.938 1 63.34 68 PRO B CA 1
ATOM 3262 C C . PRO B 1 68 ? -22.438 39.781 57.094 1 63.34 68 PRO B C 1
ATOM 3264 O O . PRO B 1 68 ? -22.375 38.719 56.5 1 63.34 68 PRO B O 1
ATOM 3267 N N . GLU B 1 69 ? -23.484 40.594 56.938 1 66 69 GLU B N 1
ATOM 3268 C CA . GLU B 1 69 ? -24.703 40.156 56.25 1 66 69 GLU B CA 1
ATOM 3269 C C . GLU B 1 69 ? -24.656 40.5 54.781 1 66 69 GLU B C 1
ATOM 3271 O O . GLU B 1 69 ? -25.625 40.219 54.031 1 66 69 GLU B O 1
ATOM 3276 N N . THR B 1 70 ? -23.656 41 54.344 1 67.75 70 THR B N 1
ATOM 3277 C CA . THR B 1 70 ? -23.688 41.375 52.938 1 67.75 70 THR B CA 1
ATOM 3278 C C . THR B 1 70 ? -23.375 40.188 52.062 1 67.75 70 THR B C 1
ATOM 3280 O O . THR B 1 70 ? -22.359 39.531 52.25 1 67.75 70 THR B O 1
ATOM 3283 N N . GLU B 1 71 ? -24.234 39.781 51.125 1 78.06 71 GLU B N 1
ATOM 3284 C CA . GLU B 1 71 ? -24.094 38.719 50.125 1 78.06 71 GLU B CA 1
ATOM 3285 C C . GLU B 1 71 ? -23.266 39.188 48.938 1 78.06 71 GLU B C 1
ATOM 3287 O O . GLU B 1 71 ? -23.516 40.25 48.375 1 78.06 71 GLU B O 1
ATOM 3292 N N . CYS B 1 72 ? -22.172 38.5 48.812 1 78.88 72 CYS B N 1
ATOM 3293 C CA . CYS B 1 72 ? -21.328 38.75 47.656 1 78.88 72 CYS B CA 1
ATOM 3294 C C . CYS B 1 72 ? -22.125 38.594 46.344 1 78.88 72 CYS B C 1
ATOM 3296 O O . CYS B 1 72 ? -22.812 37.594 46.188 1 78.88 72 CYS B O 1
ATOM 3298 N N . TYR B 1 73 ? -22.125 39.5 45.531 1 78.69 73 TYR B N 1
ATOM 3299 C CA . TYR B 1 73 ? -22.875 39.438 44.281 1 78.69 73 TYR B CA 1
ATOM 3300 C C . TYR B 1 73 ? -22.375 38.344 43.375 1 78.69 73 TYR B C 1
ATOM 3302 O O . TYR B 1 73 ? -23.125 37.812 42.562 1 78.69 73 TYR B O 1
ATOM 3310 N N . TYR B 1 74 ? -21.125 38 43.562 1 75.25 74 TYR B N 1
ATOM 3311 C CA . TYR B 1 74 ? -20.5 37.062 42.656 1 75.25 74 TYR B CA 1
ATOM 3312 C C . TYR B 1 74 ? -20.703 35.625 43.156 1 75.25 74 TYR B C 1
ATOM 3314 O O . TYR B 1 74 ? -21.156 34.75 42.406 1 75.25 74 TYR B O 1
ATOM 3322 N N . CYS B 1 75 ? -20.344 35.312 44.375 1 74.88 75 CYS B N 1
ATOM 3323 C CA . CYS B 1 75 ? -20.391 33.938 44.875 1 74.88 75 CYS B CA 1
ATOM 3324 C C . CYS B 1 75 ? -21.562 33.75 45.812 1 74.88 75 CYS B C 1
ATOM 3326 O O . CYS B 1 75 ? -21.781 32.656 46.344 1 74.88 75 CYS B O 1
ATOM 3328 N N . LYS B 1 76 ? -22.391 34.781 46.031 1 79.88 76 LYS B N 1
ATOM 3329 C CA . LYS B 1 76 ? -23.562 34.812 46.875 1 79.88 76 LYS B CA 1
ATOM 3330 C C . LYS B 1 76 ? -23.188 34.438 48.312 1 79.88 76 LYS B C 1
ATOM 3332 O O . LYS B 1 76 ? -24.078 34.125 49.125 1 79.88 76 LYS B O 1
ATOM 3337 N N . GLY B 1 77 ? -21.938 34.281 48.531 1 76.5 77 GLY B N 1
ATOM 3338 C CA . GLY B 1 77 ? -21.484 34.125 49.906 1 76.5 77 GLY B CA 1
ATOM 3339 C C . GLY B 1 77 ? -21.594 35.375 50.75 1 76.5 77 GLY B C 1
ATOM 3340 O O . GLY B 1 77 ? -21.719 36.469 50.219 1 76.5 77 GLY B O 1
ATOM 3341 N N . MET B 1 78 ? -21.641 35.25 52.031 1 78.56 78 MET B N 1
ATOM 3342 C CA . MET B 1 78 ? -21.812 36.375 52.938 1 78.56 78 MET B CA 1
ATOM 3343 C C . MET B 1 78 ? -20.469 36.906 53.406 1 78.56 78 MET B C 1
ATOM 3345 O O . MET B 1 78 ? -19.484 36.188 53.469 1 78.56 78 MET B O 1
ATOM 3349 N N . GLY B 1 79 ? -20.328 38.281 53.688 1 75.62 79 GLY B N 1
ATOM 3350 C CA . GLY B 1 79 ? -19.203 38.875 54.406 1 75.62 79 GLY B CA 1
ATOM 3351 C C . GLY B 1 79 ? -18.172 39.469 53.469 1 75.62 79 GLY B C 1
ATOM 3352 O O . GLY B 1 79 ? -17.078 39.875 53.906 1 75.62 79 GLY B O 1
ATOM 3353 N N . HIS B 1 80 ? -18.328 39.25 52.125 1 77.69 80 HIS B N 1
ATOM 3354 C CA . HIS B 1 80 ? -17.359 39.875 51.25 1 77.69 80 HIS B CA 1
ATOM 3355 C C . HIS B 1 80 ? -18.031 40.438 50 1 77.69 80 HIS B C 1
ATOM 3357 O O . HIS B 1 80 ? -19.156 40.062 49.688 1 77.69 80 HIS B O 1
ATOM 3363 N N . TRP B 1 81 ? -17.359 41.562 49.5 1 77 81 TRP B N 1
ATOM 3364 C CA . TRP B 1 81 ? -17.797 42.125 48.219 1 77 81 TRP B CA 1
ATOM 3365 C C . TRP B 1 81 ? -17.188 41.375 47.031 1 77 81 TRP B C 1
ATOM 3367 O O . TRP B 1 81 ? -16.172 40.688 47.219 1 77 81 TRP B O 1
ATOM 3377 N N . LYS B 1 82 ? -17.766 41.5 45.781 1 74.25 82 LYS B N 1
ATOM 3378 C CA . LYS B 1 82 ? -17.234 40.844 44.562 1 74.25 82 LYS B CA 1
ATOM 3379 C C . LYS B 1 82 ? -15.742 41.156 44.406 1 74.25 82 LYS B C 1
ATOM 3381 O O . LYS B 1 82 ? -14.969 40.25 44.062 1 74.25 82 LYS B O 1
ATOM 3386 N N . ARG B 1 83 ? -15.242 42.438 44.719 1 75.81 83 ARG B N 1
ATOM 3387 C CA . ARG B 1 83 ? -13.859 42.844 44.5 1 75.81 83 ARG B CA 1
ATOM 3388 C C . ARG B 1 83 ? -12.906 42.094 45.406 1 75.81 83 ARG B C 1
ATOM 3390 O O . ARG B 1 83 ? -11.727 41.906 45.094 1 75.81 83 ARG B O 1
ATOM 3397 N N . ASN B 1 84 ? -13.398 41.562 46.562 1 73.5 84 ASN B N 1
ATOM 3398 C CA . ASN B 1 84 ? -12.57 40.781 47.469 1 73.5 84 ASN B CA 1
ATOM 3399 C C . ASN B 1 84 ? -13.062 39.344 47.594 1 73.5 84 ASN B C 1
ATOM 3401 O O . ASN B 1 84 ? -12.719 38.625 48.531 1 73.5 84 ASN B O 1
ATOM 3405 N N . CYS B 1 85 ? -14.016 38.875 46.719 1 72.88 85 CYS B N 1
ATOM 3406 C CA . CYS B 1 85 ? -14.57 37.5 46.688 1 72.88 85 CYS B CA 1
ATOM 3407 C C . CYS B 1 85 ? -13.516 36.5 46.281 1 72.88 85 CYS B C 1
ATOM 3409 O O . CYS B 1 85 ? -12.945 36.625 45.188 1 72.88 85 CYS B O 1
ATOM 3411 N N . PRO B 1 86 ? -13.141 35.531 47.094 1 74.25 86 PRO B N 1
ATOM 3412 C CA . PRO B 1 86 ? -12.125 34.531 46.719 1 74.25 86 PRO B CA 1
ATOM 3413 C C . PRO B 1 86 ? -12.492 33.781 45.438 1 74.25 86 PRO B C 1
ATOM 3415 O O . PRO B 1 86 ? -11.625 33.5 44.625 1 74.25 86 PRO B O 1
ATOM 3418 N N . LYS B 1 87 ? -13.734 33.531 45.344 1 73.12 87 LYS B N 1
ATOM 3419 C CA . LYS B 1 87 ? -14.148 32.844 44.125 1 73.12 87 LYS B CA 1
ATOM 3420 C C . LYS B 1 87 ? -14.023 33.781 42.906 1 73.12 87 LYS B C 1
ATOM 3422 O O . LYS B 1 87 ? -13.578 33.344 41.844 1 73.12 87 LYS B O 1
ATOM 3427 N N . TYR B 1 88 ? -14.43 35 43.031 1 65.62 88 TYR B N 1
ATOM 3428 C CA . TYR B 1 88 ? -14.289 35.969 41.938 1 65.62 88 TYR B CA 1
ATOM 3429 C C . TYR B 1 88 ? -12.82 36.219 41.625 1 65.62 88 TYR B C 1
ATOM 3431 O O . TYR B 1 88 ? -12.438 36.25 40.438 1 65.62 88 TYR B O 1
ATOM 3439 N N . LEU B 1 89 ? -12.109 36.438 42.594 1 63.22 89 LEU B N 1
ATOM 3440 C CA . LEU B 1 89 ? -10.672 36.594 42.375 1 63.22 89 LEU B CA 1
ATOM 3441 C C . LEU B 1 89 ? -10.055 35.344 41.781 1 63.22 89 LEU B C 1
ATOM 3443 O O . LEU B 1 89 ? -9.172 35.406 40.938 1 63.22 89 LEU B O 1
ATOM 3447 N N . ALA B 1 90 ? -10.555 34.219 42.281 1 62.53 90 ALA B N 1
ATOM 3448 C CA . ALA B 1 90 ? -10.109 32.969 41.719 1 62.53 90 ALA B CA 1
ATOM 3449 C C . ALA B 1 90 ? -10.57 32.844 40.25 1 62.53 90 ALA B C 1
ATOM 3451 O O . ALA B 1 90 ? -9.797 32.438 39.406 1 62.53 90 ALA B O 1
ATOM 3452 N N . ASP B 1 91 ? -11.82 33.156 40.125 1 59.16 91 ASP B N 1
ATOM 3453 C CA . ASP B 1 91 ? -12.367 33.125 38.781 1 59.16 91 ASP B CA 1
ATOM 3454 C C . ASP B 1 91 ? -11.734 34.188 37.906 1 59.16 91 ASP B C 1
ATOM 3456 O O . ASP B 1 91 ? -11.492 33.969 36.719 1 59.16 91 ASP B O 1
ATOM 3460 N N . LYS B 1 92 ? -11.664 35.312 38.406 1 53.94 92 LYS B N 1
ATOM 3461 C CA . LYS B 1 92 ? -10.93 36.375 37.719 1 53.94 92 LYS B CA 1
ATOM 3462 C C . LYS B 1 92 ? -9.484 35.938 37.469 1 53.94 92 LYS B C 1
ATOM 3464 O O . LYS B 1 92 ? -8.938 36.25 36.406 1 53.94 92 LYS B O 1
ATOM 3469 N N . LYS B 1 93 ? -8.898 35.438 38.469 1 52.03 93 LYS B N 1
ATOM 3470 C CA . LYS B 1 93 ? -7.574 34.875 38.25 1 52.03 93 LYS B CA 1
ATOM 3471 C C . LYS B 1 93 ? -7.605 33.781 37.188 1 52.03 93 LYS B C 1
ATOM 3473 O O . LYS B 1 93 ? -6.699 33.688 36.344 1 52.03 93 LYS B O 1
ATOM 3478 N N . ILE B 1 94 ? -8.586 33 37.312 1 49.69 94 ILE B N 1
ATOM 3479 C CA . ILE B 1 94 ? -8.781 32 36.25 1 49.69 94 ILE B CA 1
ATOM 3480 C C . ILE B 1 94 ? -9.164 32.688 34.969 1 49.69 94 ILE B C 1
ATOM 3482 O O . ILE B 1 94 ? -8.672 32.344 33.875 1 49.69 94 ILE B O 1
ATOM 3486 N N . SER B 1 95 ? -10.266 33.562 35.062 1 46.09 95 SER B N 1
ATOM 3487 C CA . SER B 1 95 ? -10.734 34.344 33.906 1 46.09 95 SER B CA 1
ATOM 3488 C C . SER B 1 95 ? -9.633 35.25 33.344 1 46.09 95 SER B C 1
ATOM 3490 O O . SER B 1 95 ? -9.547 35.469 32.156 1 46.09 95 SER B O 1
ATOM 3492 N N . LEU B 1 96 ? -8.969 35.969 34.25 1 47.53 96 LEU B N 1
ATOM 3493 C CA . LEU B 1 96 ? -7.848 36.781 33.781 1 47.53 96 LEU B CA 1
ATOM 3494 C C . LEU B 1 96 ? -6.754 35.875 33.188 1 47.53 96 LEU B C 1
ATOM 3496 O O . LEU B 1 96 ? -5.707 36.375 32.75 1 47.53 96 LEU B O 1
ATOM 3500 N N . CYS B 1 97 ? -6.801 34.75 33.406 1 54.12 97 CYS B N 1
ATOM 3501 C CA . CYS B 1 97 ? -5.684 33.875 33.062 1 54.12 97 CYS B CA 1
ATOM 3502 C C . CYS B 1 97 ? -5.531 33.781 31.547 1 54.12 97 CYS B C 1
ATOM 3504 O O . CYS B 1 97 ? -6.406 33.219 30.875 1 54.12 97 CYS B O 1
ATOM 3506 N N . HIS B 1 98 ? -4.961 34.781 31.094 1 71.81 98 HIS B N 1
ATOM 3507 C CA . HIS B 1 98 ? -4.512 34.75 29.703 1 71.81 98 HIS B CA 1
ATOM 3508 C C . HIS B 1 98 ? -3.748 33.469 29.406 1 71.81 98 HIS B C 1
ATOM 3510 O O . HIS B 1 98 ? -2.877 33.062 30.188 1 71.81 98 HIS B O 1
ATOM 3516 N N . PRO B 1 99 ? -4.289 32.75 28.438 1 83.88 99 PRO B N 1
ATOM 3517 C CA . PRO B 1 99 ? -3.516 31.562 28.078 1 83.88 99 PRO B CA 1
ATOM 3518 C C . PRO B 1 99 ? -2.08 31.891 27.672 1 83.88 99 PRO B C 1
ATOM 3520 O O . PRO B 1 99 ? -1.833 32.938 27.047 1 83.88 99 PRO B O 1
ATOM 3523 N N . ASP B 1 100 ? -1.138 31.047 28.203 1 87.12 100 ASP B N 1
ATOM 3524 C CA . ASP B 1 100 ? 0.249 31.156 27.766 1 87.12 100 ASP B CA 1
ATOM 3525 C C . ASP B 1 100 ? 0.413 30.656 26.328 1 87.12 100 ASP B C 1
ATOM 3527 O O . ASP B 1 100 ? 1.23 31.188 25.562 1 87.12 100 ASP B O 1
ATOM 3531 N N . VAL B 1 101 ? -0.393 29.641 26.031 1 93.19 101 VAL B N 1
ATOM 3532 C CA . VAL B 1 101 ? -0.295 29 24.719 1 93.19 101 VAL B CA 1
ATOM 3533 C C . VAL B 1 101 ? -1.688 28.844 24.125 1 93.19 101 VAL B C 1
ATOM 3535 O O . VAL B 1 101 ? -2.631 28.438 24.812 1 93.19 101 VAL B O 1
ATOM 3538 N N . VAL B 1 102 ? -1.889 29.234 22.922 1 93.94 102 VAL B N 1
ATOM 3539 C CA . VAL B 1 102 ? -3.074 28.938 22.125 1 93.94 102 VAL B CA 1
ATOM 3540 C C . VAL B 1 102 ? -2.74 27.891 21.062 1 93.94 102 VAL B C 1
ATOM 3542 O O . VAL B 1 102 ? -1.876 28.109 20.219 1 93.94 102 VAL B O 1
ATOM 3545 N N . LEU B 1 103 ? -3.393 26.75 21.156 1 95.25 103 LEU B N 1
ATOM 3546 C CA . LEU B 1 103 ? -3.148 25.641 20.234 1 95.25 103 LEU B CA 1
ATOM 3547 C C . LEU B 1 103 ? -4.254 25.562 19.188 1 95.25 103 LEU B C 1
ATOM 3549 O O . LEU B 1 103 ? -5.422 25.344 19.516 1 95.25 103 LEU B O 1
ATOM 3553 N N . LEU B 1 104 ? -3.893 25.734 17.922 1 94.62 104 LEU B N 1
ATOM 3554 C CA . LEU B 1 104 ? -4.824 25.562 16.812 1 94.62 104 LEU B CA 1
ATOM 3555 C C . LEU B 1 104 ? -4.867 24.109 16.359 1 94.62 104 LEU B C 1
ATOM 3557 O O . LEU B 1 104 ? -3.982 23.656 15.633 1 94.62 104 LEU B O 1
ATOM 3561 N N . ALA B 1 105 ? -5.859 23.375 16.719 1 93 105 ALA B N 1
ATOM 3562 C CA . ALA B 1 105 ? -6.074 21.969 16.344 1 93 105 ALA B CA 1
ATOM 3563 C C . ALA B 1 105 ? -7.324 21.828 15.477 1 93 105 ALA B C 1
ATOM 3565 O O . ALA B 1 105 ? -8.172 20.969 15.75 1 93 105 ALA B O 1
ATOM 3566 N N . THR B 1 106 ? -7.477 22.641 14.492 1 89.62 106 THR B N 1
ATOM 3567 C CA . THR B 1 106 ? -8.609 22.672 13.57 1 89.62 106 THR B CA 1
ATOM 3568 C C . THR B 1 106 ? -8.289 21.891 12.297 1 89.62 106 THR B C 1
ATOM 3570 O O . THR B 1 106 ? -7.148 21.484 12.078 1 89.62 106 THR B O 1
ATOM 3573 N N . SER B 1 107 ? -9.375 21.578 11.57 1 88.81 107 SER B N 1
ATOM 3574 C CA . SER B 1 107 ? -9.094 21.172 10.203 1 88.81 107 SER B CA 1
ATOM 3575 C C . SER B 1 107 ? -8.359 22.266 9.438 1 88.81 107 SER B C 1
ATOM 3577 O O . SER B 1 107 ? -8.461 23.453 9.789 1 88.81 107 SER B O 1
ATOM 3579 N N . ILE B 1 108 ? -7.609 21.875 8.477 1 90.94 108 ILE B N 1
ATOM 3580 C CA . ILE B 1 108 ? -6.879 22.828 7.664 1 90.94 108 ILE B CA 1
ATOM 3581 C C . ILE B 1 108 ? -7.859 23.812 7.023 1 90.94 108 ILE B C 1
ATOM 3583 O O . ILE B 1 108 ? -7.625 25.031 7.027 1 90.94 108 ILE B O 1
ATOM 3587 N N . LEU B 1 109 ? -9.016 23.328 6.629 1 85.81 109 LEU B N 1
ATOM 3588 C CA . LEU B 1 109 ? -10.008 24.094 5.891 1 85.81 109 LEU B CA 1
ATOM 3589 C C . LEU B 1 109 ? -10.672 25.141 6.785 1 85.81 109 LEU B C 1
ATOM 3591 O O . LEU B 1 109 ? -11.133 26.172 6.305 1 85.81 109 LEU B O 1
ATOM 3595 N N . SER B 1 110 ? -10.617 24.984 8.102 1 88.88 110 SER B N 1
ATOM 3596 C CA . SER B 1 110 ? -11.312 25.875 9.023 1 88.88 110 SER B CA 1
ATOM 3597 C C . SER B 1 110 ? -10.328 26.766 9.781 1 88.88 110 SER B C 1
ATOM 3599 O O . SER B 1 110 ? -10.742 27.641 10.547 1 88.88 110 SER B O 1
ATOM 3601 N N . ALA B 1 111 ? -9.078 26.547 9.523 1 92.88 111 ALA B N 1
ATOM 3602 C CA . ALA B 1 111 ? -8.047 27.188 10.328 1 92.88 111 ALA B CA 1
ATOM 3603 C C . ALA B 1 111 ? -8.156 28.703 10.25 1 92.88 111 ALA B C 1
ATOM 3605 O O . ALA B 1 111 ? -8.109 29.391 11.266 1 92.88 111 ALA B O 1
ATOM 3606 N N . GLU B 1 112 ? -8.352 29.219 9.094 1 92.88 112 GLU B N 1
ATOM 3607 C CA . GLU B 1 112 ? -8.414 30.672 8.906 1 92.88 112 GLU B CA 1
ATOM 3608 C C . GLU B 1 112 ? -9.625 31.266 9.617 1 92.88 112 GLU B C 1
ATOM 3610 O O . GLU B 1 112 ? -9.516 32.281 10.312 1 92.88 112 GLU B O 1
ATOM 3615 N N . ALA B 1 113 ? -10.773 30.625 9.375 1 89.81 113 ALA B N 1
ATOM 3616 C CA . ALA B 1 113 ? -12.008 31.125 9.977 1 89.81 113 ALA B CA 1
ATOM 3617 C C . ALA B 1 113 ? -11.906 31.109 11.5 1 89.81 113 ALA B C 1
ATOM 3619 O O . ALA B 1 113 ? -12.352 32.062 12.156 1 89.81 113 ALA B O 1
ATOM 3620 N N . VAL B 1 114 ? -11.289 30.109 12.008 1 91.94 114 VAL B N 1
ATOM 3621 C CA . VAL B 1 114 ? -11.148 29.984 13.453 1 91.94 114 VAL B CA 1
ATOM 3622 C C . VAL B 1 114 ? -10.195 31.047 13.984 1 91.94 114 VAL B C 1
ATOM 3624 O O . VAL B 1 114 ? -10.492 31.719 14.977 1 91.94 114 VAL B O 1
ATOM 3627 N N . LEU B 1 115 ? -9.078 31.234 13.336 1 94.19 115 LEU B N 1
ATOM 3628 C CA . LEU B 1 115 ? -8.109 32.25 13.773 1 94.19 115 LEU B CA 1
ATOM 3629 C C . LEU B 1 115 ? -8.727 33.625 13.758 1 94.19 115 LEU B C 1
ATOM 3631 O O . LEU B 1 115 ? -8.523 34.406 14.695 1 94.19 115 LEU B O 1
ATOM 3635 N N . ARG B 1 116 ? -9.508 33.969 12.82 1 90.69 116 ARG B N 1
ATOM 3636 C CA . ARG B 1 116 ? -10.117 35.281 12.664 1 90.69 116 ARG B CA 1
ATOM 3637 C C . ARG B 1 116 ? -11.172 35.531 13.734 1 90.69 116 ARG B C 1
ATOM 3639 O O . ARG B 1 116 ? -11.469 36.656 14.07 1 90.69 116 ARG B O 1
ATOM 3646 N N . SER B 1 117 ? -11.719 34.469 14.219 1 90.56 117 SER B N 1
ATOM 3647 C CA . SER B 1 117 ? -12.789 34.594 15.195 1 90.56 117 SER B CA 1
ATOM 3648 C C . SER B 1 117 ? -12.234 34.75 16.609 1 90.56 117 SER B C 1
ATOM 3650 O O . SER B 1 117 ? -12.977 35.094 17.547 1 90.56 117 SER B O 1
ATOM 3652 N N . LEU B 1 118 ? -10.953 34.594 16.766 1 89.88 118 LEU B N 1
ATOM 3653 C CA . LEU B 1 118 ? -10.352 34.688 18.094 1 89.88 118 LEU B CA 1
ATOM 3654 C C . LEU B 1 118 ? -10.219 36.125 18.547 1 89.88 118 LEU B C 1
ATOM 3656 O O . LEU B 1 118 ? -9.836 37 17.75 1 89.88 118 LEU B O 1
ATOM 3660 N N . PRO B 1 119 ? -10.562 36.438 19.797 1 88.88 119 PRO B N 1
ATOM 3661 C CA . PRO B 1 119 ? -10.359 37.781 20.328 1 88.88 119 PRO B CA 1
ATOM 3662 C C . PRO B 1 119 ? -8.906 38.062 20.703 1 88.88 119 PRO B C 1
ATOM 3664 O O . PRO B 1 119 ? -8.555 38.125 21.875 1 88.88 119 PRO B O 1
ATOM 3667 N N . LEU B 1 120 ? -8.102 38.375 19.781 1 89.25 120 LEU B N 1
ATOM 3668 C CA . LEU B 1 120 ? -6.66 38.5 19.922 1 89.25 120 LEU B CA 1
ATOM 3669 C C . LEU B 1 120 ? -6.324 39.656 20.875 1 89.25 120 LEU B C 1
ATOM 3671 O O . LEU B 1 120 ? -5.328 39.594 21.609 1 89.25 120 LEU B O 1
ATOM 3675 N N . HIS B 1 121 ? -7.199 40.625 20.953 1 86.69 121 HIS B N 1
ATOM 3676 C CA . HIS B 1 121 ? -6.941 41.812 21.75 1 86.69 121 HIS B CA 1
ATOM 3677 C C . HIS B 1 121 ? -7.059 41.5 23.25 1 86.69 121 HIS B C 1
ATOM 3679 O O . HIS B 1 121 ? -6.578 42.281 24.078 1 86.69 121 HIS B O 1
ATOM 3685 N N . ARG B 1 122 ? -7.668 40.375 23.469 1 84.94 122 ARG B N 1
ATOM 3686 C CA . ARG B 1 122 ? -7.863 40 24.875 1 84.94 122 ARG B CA 1
ATOM 3687 C C . ARG B 1 122 ? -6.715 39.125 25.359 1 84.94 122 ARG B C 1
ATOM 3689 O O . ARG B 1 122 ? -6.641 38.812 26.547 1 84.94 122 ARG B O 1
ATOM 3696 N N . LEU B 1 123 ? -5.816 38.812 24.484 1 87.56 123 LEU B N 1
ATOM 3697 C CA . LEU B 1 123 ? -4.703 37.938 24.859 1 87.56 123 LEU B CA 1
ATOM 3698 C C . LEU B 1 123 ? -3.477 38.75 25.25 1 87.56 123 LEU B C 1
ATOM 3700 O O . LEU B 1 123 ? -3.326 39.906 24.812 1 87.56 123 LEU B O 1
ATOM 3704 N N . ARG B 1 124 ? -2.676 38.125 26.094 1 86.12 124 ARG B N 1
ATOM 3705 C CA . ARG B 1 124 ? -1.385 38.75 26.406 1 86.12 124 ARG B CA 1
ATOM 3706 C C . ARG B 1 124 ? -0.542 38.906 25.141 1 86.12 124 ARG B C 1
ATOM 3708 O O . ARG B 1 124 ? -0.536 38.031 24.266 1 86.12 124 ARG B O 1
ATOM 3715 N N . ARG B 1 125 ? 0.277 39.938 25.016 1 84.44 125 ARG B N 1
ATOM 3716 C CA . ARG B 1 125 ? 1.054 40.312 23.844 1 84.44 125 ARG B CA 1
ATOM 3717 C C . ARG B 1 125 ? 2.102 39.219 23.531 1 84.44 125 ARG B C 1
ATOM 3719 O O . ARG B 1 125 ? 2.529 39.094 22.391 1 84.44 125 ARG B O 1
ATOM 3726 N N . SER B 1 126 ? 2.48 38.406 24.469 1 88.75 126 SER B N 1
ATOM 3727 C CA . SER B 1 126 ? 3.537 37.406 24.219 1 88.75 126 SER B CA 1
ATOM 3728 C C . SER B 1 126 ? 2.979 36 24.188 1 88.75 126 SER B C 1
ATOM 3730 O O . SER B 1 126 ? 3.725 35.031 24.344 1 88.75 126 SER B O 1
ATOM 3732 N N . THR B 1 127 ? 1.66 35.938 23.969 1 93.19 127 THR B N 1
ATOM 3733 C CA . THR B 1 127 ? 1.044 34.625 23.922 1 93.19 127 THR B CA 1
ATOM 3734 C C . THR B 1 127 ? 1.643 33.781 22.797 1 93.19 127 THR B C 1
ATOM 3736 O O . THR B 1 127 ? 1.89 34.312 21.703 1 93.19 127 THR B O 1
ATOM 3739 N N . LEU B 1 128 ? 1.946 32.5 23.078 1 96 128 LEU B N 1
ATOM 3740 C CA . LEU B 1 128 ? 2.469 31.578 22.078 1 96 128 LEU B CA 1
ATOM 3741 C C . LEU B 1 128 ? 1.333 30.922 21.297 1 96 128 LEU B C 1
ATOM 3743 O O . LEU B 1 128 ? 0.442 30.312 21.906 1 96 128 LEU B O 1
ATOM 3747 N N . PHE B 1 129 ? 1.339 31.078 19.953 1 97.31 129 PHE B N 1
ATOM 3748 C CA . PHE B 1 129 ? 0.418 30.375 19.078 1 97.31 129 PHE B CA 1
ATOM 3749 C C . PHE B 1 129 ? 1.091 29.141 18.469 1 97.31 129 PHE B C 1
ATOM 3751 O O . PHE B 1 129 ? 2.205 29.234 17.953 1 97.31 129 PHE B O 1
ATOM 3758 N N . VAL B 1 130 ? 0.422 27.984 18.578 1 97.75 130 VAL B N 1
ATOM 3759 C CA . VAL B 1 130 ? 0.921 26.719 18.031 1 97.75 130 VAL B CA 1
ATOM 3760 C C . VAL B 1 130 ? -0.153 26.078 17.156 1 97.75 130 VAL B C 1
ATOM 3762 O O . VAL B 1 130 ? -1.332 26.062 17.516 1 97.75 130 VAL B O 1
ATOM 3765 N N . ASP B 1 131 ? 0.208 25.562 15.992 1 97.5 131 ASP B N 1
ATOM 3766 C CA . ASP B 1 131 ? -0.705 24.734 15.219 1 97.5 131 ASP B CA 1
ATOM 3767 C C . ASP B 1 131 ? -0.2 23.297 15.148 1 97.5 131 ASP B C 1
ATOM 3769 O O . ASP B 1 131 ? 0.99 23.031 15.344 1 97.5 131 ASP B O 1
ATOM 3773 N N . VAL B 1 132 ? -1.126 22.391 14.906 1 96.81 132 VAL B N 1
ATOM 3774 C CA . VAL B 1 132 ? -0.759 21 14.711 1 96.81 132 VAL B CA 1
ATOM 3775 C C . VAL B 1 132 ? -1.314 20.5 13.383 1 96.81 132 VAL B C 1
ATOM 3777 O O . VAL B 1 132 ? -1.641 19.312 13.242 1 96.81 132 VAL B O 1
ATOM 3780 N N . LEU B 1 133 ? -1.505 21.406 12.445 1 95.75 133 LEU B N 1
ATOM 3781 C CA . LEU B 1 133 ? -2.076 21.062 11.148 1 95.75 133 LEU B CA 1
ATOM 3782 C C . LEU B 1 133 ? -1.118 20.188 10.344 1 95.75 133 LEU B C 1
ATOM 3784 O O . LEU B 1 133 ? 0.094 20.219 10.57 1 95.75 133 LEU B O 1
ATOM 3788 N N . SER B 1 134 ? -1.644 19.484 9.344 1 95.88 134 SER B N 1
ATOM 3789 C CA . SER B 1 134 ? -0.873 18.484 8.609 1 95.88 134 SER B CA 1
ATOM 3790 C C . SER B 1 134 ? -0.139 19.125 7.43 1 95.88 134 SER B C 1
ATOM 3792 O O . SER B 1 134 ? 0.534 18.438 6.664 1 95.88 134 SER B O 1
ATOM 3794 N N . VAL B 1 135 ? -0.266 20.375 7.258 1 97.81 135 VAL B N 1
ATOM 3795 C CA . VAL B 1 135 ? 0.53 21.219 6.363 1 97.81 135 VAL B CA 1
ATOM 3796 C C . VAL B 1 135 ? 1.181 22.344 7.156 1 97.81 135 VAL B C 1
ATOM 3798 O O . VAL B 1 135 ? 0.666 22.766 8.195 1 97.81 135 VAL B O 1
ATOM 3801 N N . LYS B 1 136 ? 2.305 22.812 6.594 1 98.38 136 LYS B N 1
ATOM 3802 C CA . LYS B 1 136 ? 3.008 23.719 7.504 1 98.38 136 LYS B CA 1
ATOM 3803 C C . LYS B 1 136 ? 3.23 25.078 6.863 1 98.38 136 LYS B C 1
ATOM 3805 O O . LYS B 1 136 ? 3.299 26.094 7.559 1 98.38 136 LYS B O 1
ATOM 3810 N N . GLU B 1 137 ? 3.35 25.266 5.562 1 98.19 137 GLU B N 1
ATOM 3811 C CA . GLU B 1 137 ? 3.543 26.562 4.945 1 98.19 137 GLU B CA 1
ATOM 3812 C C . GLU B 1 137 ? 2.293 27.438 5.074 1 98.19 137 GLU B C 1
ATOM 3814 O O . GLU B 1 137 ? 2.385 28.625 5.355 1 98.19 137 GLU B O 1
ATOM 3819 N N . PHE B 1 138 ? 1.178 26.875 4.922 1 97 138 PHE B N 1
ATOM 3820 C CA . PHE B 1 138 ? -0.083 27.594 4.992 1 97 138 PHE B CA 1
ATOM 3821 C C . PHE B 1 138 ? -0.302 28.156 6.391 1 97 138 PHE B C 1
ATOM 3823 O O . PHE B 1 138 ? -0.434 29.375 6.562 1 97 138 PHE B O 1
ATOM 3830 N N . PRO B 1 139 ? -0.286 27.344 7.422 1 97.75 139 PRO B N 1
ATOM 3831 C CA . PRO B 1 139 ? -0.483 27.906 8.758 1 97.75 139 PRO B CA 1
ATOM 3832 C C . PRO B 1 139 ? 0.618 28.891 9.156 1 97.75 139 PRO B C 1
ATOM 3834 O O . PRO B 1 139 ? 0.356 29.859 9.867 1 97.75 139 PRO B O 1
ATOM 3837 N N . LYS B 1 140 ? 1.839 28.578 8.766 1 98.5 140 LYS B N 1
ATOM 3838 C CA . LYS B 1 140 ? 2.908 29.547 9.016 1 98.5 140 LYS B CA 1
ATOM 3839 C C . LYS B 1 140 ? 2.537 30.922 8.477 1 98.5 140 LYS B C 1
ATOM 3841 O O . LYS B 1 140 ? 2.588 31.922 9.211 1 98.5 140 LYS B O 1
ATOM 3846 N N . ASN B 1 141 ? 2.158 30.953 7.23 1 98 141 ASN B N 1
ATOM 3847 C CA . ASN B 1 141 ? 1.812 32.219 6.586 1 98 141 ASN B CA 1
ATOM 3848 C C . ASN B 1 141 ? 0.574 32.844 7.219 1 98 141 ASN B C 1
ATOM 3850 O O . ASN B 1 141 ? 0.528 34.062 7.426 1 98 141 ASN B O 1
ATOM 3854 N N . LEU B 1 142 ? -0.395 32.031 7.473 1 96.69 142 LEU B N 1
ATOM 3855 C CA . LEU B 1 142 ? -1.629 32.5 8.102 1 96.69 142 LEU B CA 1
ATOM 3856 C C . LEU B 1 142 ? -1.342 33.156 9.445 1 96.69 142 LEU B C 1
ATOM 3858 O O . LEU B 1 142 ? -1.82 34.25 9.719 1 96.69 142 LEU B O 1
ATOM 3862 N N . LEU B 1 143 ? -0.512 32.562 10.25 1 97.94 143 LEU B N 1
ATOM 3863 C CA . LEU B 1 143 ? -0.208 33.062 11.586 1 97.94 143 LEU B CA 1
ATOM 3864 C C . LEU B 1 143 ? 0.649 34.312 11.508 1 97.94 143 LEU B C 1
ATOM 3866 O O . LEU B 1 143 ? 0.408 35.281 12.242 1 97.94 143 LEU B O 1
ATOM 3870 N N . LEU B 1 144 ? 1.57 34.312 10.633 1 97.81 144 LEU B N 1
ATOM 3871 C CA . LEU B 1 144 ? 2.459 35.469 10.484 1 97.81 144 LEU B CA 1
ATOM 3872 C C . LEU B 1 144 ? 1.685 36.688 10.031 1 97.81 144 LEU B C 1
ATOM 3874 O O . LEU B 1 144 ? 1.98 37.812 10.461 1 97.81 144 LEU B O 1
ATOM 3878 N N . THR B 1 145 ? 0.672 36.5 9.195 1 96.69 145 THR B N 1
ATOM 3879 C CA . THR B 1 145 ? -0.052 37.625 8.617 1 96.69 145 THR B CA 1
ATOM 3880 C C . THR B 1 145 ? -1.178 38.062 9.547 1 96.69 145 THR B C 1
ATOM 3882 O O . THR B 1 145 ? -1.517 39.25 9.586 1 96.69 145 THR B O 1
ATOM 3885 N N . SER B 1 146 ? -1.739 37.188 10.312 1 95.62 146 SER B N 1
ATOM 3886 C CA . SER B 1 146 ? -2.939 37.5 11.086 1 95.62 146 SER B CA 1
ATOM 3887 C C . SER B 1 146 ? -2.59 37.938 12.5 1 95.62 146 SER B C 1
ATOM 3889 O O . SER B 1 146 ? -3.344 38.688 13.125 1 95.62 146 SER B O 1
ATOM 3891 N N . LEU B 1 147 ? -1.43 37.531 13 1 96.19 147 LEU B N 1
ATOM 3892 C CA . LEU B 1 147 ? -1.097 37.812 14.391 1 96.19 147 LEU B CA 1
ATOM 3893 C C . LEU B 1 147 ? -0.198 39.062 14.492 1 96.19 147 LEU B C 1
ATOM 3895 O O . LEU B 1 147 ? 0.712 39.219 13.68 1 96.19 147 LEU B O 1
ATOM 3899 N N . PRO B 1 148 ? -0.544 39.875 15.5 1 94.81 148 PRO B N 1
ATOM 3900 C CA . PRO B 1 148 ? 0.384 40.969 15.766 1 94.81 148 PRO B CA 1
ATOM 3901 C C . PRO B 1 148 ? 1.813 40.5 16.016 1 94.81 148 PRO B C 1
ATOM 3903 O O . PRO B 1 148 ? 2.023 39.344 16.422 1 94.81 148 PRO B O 1
ATOM 3906 N N . GLU B 1 149 ? 2.82 41.281 15.867 1 94.38 149 GLU B N 1
ATOM 3907 C CA . GLU B 1 149 ? 4.246 40.969 15.906 1 94.38 149 GLU B CA 1
ATOM 3908 C C . GLU B 1 149 ? 4.672 40.5 17.297 1 94.38 149 GLU B C 1
ATOM 3910 O O . GLU B 1 149 ? 5.656 39.781 17.438 1 94.38 149 GLU B O 1
ATOM 3915 N N . GLY B 1 150 ? 3.908 40.906 18.25 1 93.56 150 GLY B N 1
ATOM 3916 C CA . GLY B 1 150 ? 4.293 40.594 19.609 1 93.56 150 GLY B CA 1
ATOM 3917 C C . GLY B 1 150 ? 3.998 39.156 19.984 1 93.56 150 GLY B C 1
ATOM 3918 O O . GLY B 1 150 ? 4.535 38.625 20.969 1 93.56 150 GLY B O 1
ATOM 3919 N N . PHE B 1 151 ? 3.178 38.5 19.25 1 95.81 151 PHE B N 1
ATOM 3920 C CA . PHE B 1 151 ? 2.818 37.125 19.547 1 95.81 151 PHE B CA 1
ATOM 3921 C C . PHE B 1 151 ? 3.889 36.156 19.047 1 95.81 151 PHE B C 1
ATOM 3923 O O . PHE B 1 151 ? 4.504 36.406 18 1 95.81 151 PHE B O 1
ATOM 3930 N N . ASP B 1 152 ? 4.172 35.062 19.781 1 97.62 152 ASP B N 1
ATOM 3931 C CA . ASP B 1 152 ? 5.066 34 19.359 1 97.62 152 ASP B CA 1
ATOM 3932 C C . ASP B 1 152 ? 4.324 32.938 18.516 1 97.62 152 ASP B C 1
ATOM 3934 O O . ASP B 1 152 ? 3.121 32.75 18.703 1 97.62 152 ASP B O 1
ATOM 3938 N N . ILE B 1 153 ? 5.117 32.312 17.562 1 98.56 153 ILE B N 1
ATOM 3939 C CA . ILE B 1 153 ? 4.523 31.359 16.641 1 98.56 153 ILE B CA 1
ATOM 3940 C C . ILE B 1 153 ? 5.383 30.109 16.578 1 98.56 153 ILE B C 1
ATOM 3942 O O . ILE B 1 153 ? 6.578 30.172 16.281 1 98.56 153 ILE B O 1
ATOM 3946 N N . LEU B 1 154 ? 4.852 29.031 16.891 1 98.56 154 LEU B N 1
ATOM 3947 C CA . LEU B 1 154 ? 5.43 27.688 16.75 1 98.56 154 LEU B CA 1
ATOM 3948 C C . LEU B 1 154 ? 4.555 26.812 15.852 1 98.56 154 LEU B C 1
ATOM 3950 O O . LEU B 1 154 ? 3.389 26.562 16.172 1 98.56 154 LEU B O 1
ATOM 3954 N N . CYS B 1 155 ? 5.094 26.375 14.688 1 98.75 155 CYS B N 1
ATOM 3955 C CA . CYS B 1 155 ? 4.375 25.438 13.82 1 98.75 155 CYS B CA 1
ATOM 3956 C C . CYS B 1 155 ? 4.805 24 14.086 1 98.75 155 CYS B C 1
ATOM 3958 O O . CYS B 1 155 ? 5.996 23.688 14.055 1 98.75 155 CYS B O 1
ATOM 3960 N N . THR B 1 156 ? 3.824 23.125 14.367 1 98.56 156 THR B N 1
ATOM 3961 C CA . THR B 1 156 ? 4.16 21.766 14.75 1 98.56 156 THR B CA 1
ATOM 3962 C C . THR B 1 156 ? 3.266 20.766 14.023 1 98.56 156 THR B C 1
ATOM 3964 O O . THR B 1 156 ? 2.234 21.141 13.461 1 98.56 156 THR B O 1
ATOM 3967 N N . HIS B 1 157 ? 3.754 19.516 13.938 1 98.31 157 HIS B N 1
ATOM 3968 C CA . HIS B 1 157 ? 2.99 18.422 13.336 1 98.31 157 HIS B CA 1
ATOM 3969 C C . HIS B 1 157 ? 3.377 17.078 13.938 1 98.31 157 HIS B C 1
ATOM 3971 O O . HIS B 1 157 ? 4.441 16.547 13.625 1 98.31 157 HIS B O 1
ATOM 3977 N N . PRO B 1 158 ? 2.521 16.562 14.836 1 96.75 158 PRO B N 1
ATOM 3978 C CA . PRO B 1 158 ? 2.689 15.133 15.125 1 96.75 158 PRO B CA 1
ATOM 3979 C C . PRO B 1 158 ? 2.467 14.258 13.898 1 96.75 158 PRO B C 1
ATOM 3981 O O . PRO B 1 158 ? 1.38 14.266 13.312 1 96.75 158 PRO B O 1
ATOM 3984 N N . MET B 1 159 ? 3.402 13.516 13.508 1 96.44 159 MET B N 1
ATOM 3985 C CA . MET B 1 159 ? 3.322 12.711 12.289 1 96.44 159 MET B CA 1
ATOM 3986 C C . MET B 1 159 ? 2.643 11.375 12.57 1 96.44 159 MET B C 1
ATOM 3988 O O . MET B 1 159 ? 3.041 10.344 12.023 1 96.44 159 MET B O 1
ATOM 3992 N N . PHE B 1 160 ? 1.814 11.344 13.453 1 91.44 160 PHE B N 1
ATOM 3993 C CA . PHE B 1 160 ? 1.045 10.164 13.852 1 91.44 160 PHE B CA 1
ATOM 3994 C C . PHE B 1 160 ? -0.371 10.562 14.258 1 91.44 160 PHE B C 1
ATOM 3996 O O . PHE B 1 160 ? -0.617 11.703 14.648 1 91.44 160 PHE B O 1
ATOM 4003 N N . GLY B 1 161 ? -1.229 9.625 14.039 1 85.5 161 GLY B N 1
ATOM 4004 C CA . GLY B 1 161 ? -2.605 9.758 14.484 1 85.5 161 GLY B CA 1
ATOM 4005 C C . GLY B 1 161 ? -2.973 8.789 15.594 1 85.5 161 GLY B C 1
ATOM 4006 O O . GLY B 1 161 ? -2.098 8.133 16.172 1 85.5 161 GLY B O 1
ATOM 4007 N N . PRO B 1 162 ? -4.227 8.797 15.852 1 82.06 162 PRO B N 1
ATOM 4008 C CA . PRO B 1 162 ? -4.699 7.934 16.938 1 82.06 162 PRO B CA 1
ATOM 4009 C C . PRO B 1 162 ? -4.355 6.461 16.719 1 82.06 162 PRO B C 1
ATOM 4011 O O . PRO B 1 162 ? -3.951 5.77 17.656 1 82.06 162 PRO B O 1
ATOM 4014 N N . GLU B 1 163 ? -4.461 6.023 15.484 1 80.12 163 GLU B N 1
ATOM 4015 C CA . GLU B 1 163 ? -4.234 4.613 15.195 1 80.12 163 GLU B CA 1
ATOM 4016 C C . GLU B 1 163 ? -2.752 4.262 15.297 1 80.12 163 GLU B C 1
ATOM 4018 O O . GLU B 1 163 ? -2.391 3.244 15.891 1 80.12 163 GLU B O 1
ATOM 4023 N N . SER B 1 164 ? -1.933 5.016 14.758 1 82.88 164 SER B N 1
ATOM 4024 C CA . SER B 1 164 ? -0.5 4.738 14.758 1 82.88 164 SER B CA 1
ATOM 4025 C C . SER B 1 164 ? 0.101 4.934 16.141 1 82.88 164 SER B C 1
ATOM 4027 O O . SER B 1 164 ? 1.167 4.395 16.438 1 82.88 164 SER B O 1
ATOM 4029 N N . ALA B 1 165 ? -0.543 5.73 17 1 84.81 165 ALA B N 1
ATOM 4030 C CA . ALA B 1 165 ? -0.036 6.043 18.344 1 84.81 165 ALA B CA 1
ATOM 4031 C C . ALA B 1 165 ? -0.694 5.156 19.391 1 84.81 165 ALA B C 1
ATOM 4033 O O . ALA B 1 165 ? -0.536 5.391 20.594 1 84.81 165 ALA B O 1
ATOM 4034 N N . ARG B 1 166 ? -1.431 4.195 18.953 1 82.5 166 ARG B N 1
ATOM 4035 C CA . ARG B 1 166 ? -2.209 3.361 19.859 1 82.5 166 ARG B CA 1
ATOM 4036 C C . ARG B 1 166 ? -1.314 2.729 20.922 1 82.5 166 ARG B C 1
ATOM 4038 O O . ARG B 1 166 ? -1.729 2.559 22.062 1 82.5 166 ARG B O 1
ATOM 4045 N N . ASP B 1 167 ? -0.081 2.469 20.594 1 85.19 167 ASP B N 1
ATOM 4046 C CA . ASP B 1 167 ? 0.822 1.79 21.516 1 85.19 167 ASP B CA 1
ATOM 4047 C C . ASP B 1 167 ? 1.798 2.775 22.156 1 85.19 167 ASP B C 1
ATOM 4049 O O . ASP B 1 167 ? 2.826 2.373 22.703 1 85.19 167 ASP B O 1
ATOM 4053 N N . GLY B 1 168 ? 1.544 4.043 21.984 1 88.69 168 GLY B N 1
ATOM 4054 C CA . GLY B 1 168 ? 2.426 5.047 22.547 1 88.69 168 GLY B CA 1
ATOM 4055 C C . GLY B 1 168 ? 3.086 5.926 21.5 1 88.69 168 GLY B C 1
ATOM 4056 O O . GLY B 1 168 ? 2.879 5.73 20.312 1 88.69 168 GLY B O 1
ATOM 4057 N N . TRP B 1 169 ? 3.854 6.863 22.016 1 92.5 169 TRP B N 1
ATOM 4058 C CA . TRP B 1 169 ? 4.422 7.879 21.141 1 92.5 169 TRP B CA 1
ATOM 4059 C C . TRP B 1 169 ? 5.922 7.664 20.969 1 92.5 169 TRP B C 1
ATOM 4061 O O . TRP B 1 169 ? 6.582 8.422 20.25 1 92.5 169 TRP B O 1
ATOM 4071 N N . ASP B 1 170 ? 6.395 6.637 21.578 1 93.75 170 ASP B N 1
ATOM 4072 C CA . ASP B 1 170 ? 7.836 6.406 21.594 1 93.75 170 ASP B CA 1
ATOM 4073 C C . ASP B 1 170 ? 8.375 6.25 20.172 1 93.75 170 ASP B C 1
ATOM 4075 O O . ASP B 1 170 ? 7.906 5.398 19.406 1 93.75 170 ASP B O 1
ATOM 4079 N N . GLY B 1 171 ? 9.25 7.16 19.844 1 94.88 171 GLY B N 1
ATOM 4080 C CA . GLY B 1 171 ? 9.945 7.074 18.578 1 94.88 171 GLY B CA 1
ATOM 4081 C C . GLY B 1 171 ? 9.172 7.688 17.422 1 94.88 171 GLY B C 1
ATOM 4082 O O . GLY B 1 171 ? 9.688 7.809 16.312 1 94.88 171 GLY B O 1
ATOM 4083 N N . LEU B 1 172 ? 7.945 8.086 17.672 1 95.06 172 LEU B N 1
ATOM 4084 C CA . LEU B 1 172 ? 7.137 8.68 16.625 1 95.06 172 LEU B CA 1
ATOM 4085 C C . LEU B 1 172 ? 7.57 10.117 16.344 1 95.06 172 LEU B C 1
ATOM 4087 O O . LEU B 1 172 ? 7.848 10.875 17.281 1 95.06 172 LEU B O 1
ATOM 4091 N N . PRO B 1 173 ? 7.664 10.469 15.125 1 97.31 173 PRO B N 1
ATOM 4092 C CA . PRO B 1 173 ? 8.203 11.789 14.789 1 97.31 173 PRO B CA 1
ATOM 4093 C C . PRO B 1 173 ? 7.246 12.922 15.148 1 97.31 173 PRO B C 1
ATOM 4095 O O . PRO B 1 173 ? 6.043 12.82 14.906 1 97.31 173 PRO B O 1
ATOM 4098 N N . PHE B 1 174 ? 7.77 13.961 15.789 1 98.06 174 PHE B N 1
ATOM 4099 C CA . PHE B 1 174 ? 7.121 15.242 16.047 1 98.06 174 PHE B CA 1
ATOM 4100 C C . PHE B 1 174 ? 7.906 16.391 15.414 1 98.06 174 PHE B C 1
ATOM 4102 O O . PHE B 1 174 ? 9.031 16.672 15.836 1 98.06 174 PHE B O 1
ATOM 4109 N N . VAL B 1 175 ? 7.289 17 14.438 1 98.81 175 VAL B N 1
ATOM 4110 C CA . VAL B 1 175 ? 7.98 18.047 13.688 1 98.81 175 VAL B CA 1
ATOM 4111 C C . VAL B 1 175 ? 7.641 19.406 14.266 1 98.81 175 VAL B C 1
ATOM 4113 O O . VAL B 1 175 ? 6.496 19.656 14.656 1 98.81 175 VAL B O 1
ATOM 4116 N N . PHE B 1 176 ? 8.641 20.297 14.312 1 98.81 176 PHE B N 1
ATOM 4117 C CA . PHE B 1 176 ? 8.352 21.656 14.758 1 98.81 176 PHE B CA 1
ATOM 4118 C C . PHE B 1 176 ? 9.266 22.656 14.062 1 98.81 176 PHE B C 1
ATOM 4120 O O . PHE B 1 176 ? 10.367 22.312 13.633 1 98.81 176 PHE B O 1
ATOM 4127 N N . ASP B 1 177 ? 8.758 23.828 13.883 1 98.81 177 ASP B N 1
ATOM 4128 C CA . ASP B 1 177 ? 9.461 25 13.344 1 98.81 177 ASP B CA 1
ATOM 4129 C C . ASP B 1 177 ? 9.211 26.234 14.195 1 98.81 177 ASP B C 1
ATOM 4131 O O . ASP B 1 177 ? 8.062 26.656 14.359 1 98.81 177 ASP B O 1
ATOM 4135 N N . ARG B 1 178 ? 10.281 26.734 14.859 1 98.44 178 ARG B N 1
ATOM 4136 C CA . ARG B 1 178 ? 10.18 27.984 15.594 1 98.44 178 ARG B CA 1
ATO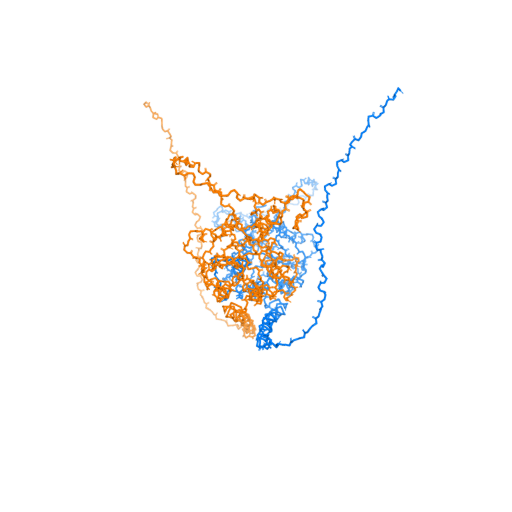M 4137 C C . ARG B 1 178 ? 10.125 29.172 14.641 1 98.44 178 ARG B C 1
ATOM 4139 O O . ARG B 1 178 ? 11.148 29.797 14.344 1 98.44 178 ARG B O 1
ATOM 4146 N N . VAL B 1 179 ? 8.906 29.531 14.258 1 98.62 179 VAL B N 1
ATOM 4147 C CA . VAL B 1 179 ? 8.688 30.516 13.203 1 98.62 179 VAL B CA 1
ATOM 4148 C C . VAL B 1 179 ? 8.969 31.906 13.742 1 98.62 179 VAL B C 1
ATOM 4150 O O . VAL B 1 179 ? 9.617 32.719 13.07 1 98.62 179 VAL B O 1
ATOM 4153 N N . ARG B 1 180 ? 8.367 32.25 14.953 1 98 180 ARG B N 1
ATOM 4154 C CA . ARG B 1 180 ? 8.578 33.5 15.648 1 98 180 ARG B CA 1
ATOM 4155 C C . ARG B 1 180 ? 8.531 33.312 17.156 1 98 180 ARG B C 1
ATOM 4157 O O . ARG B 1 180 ? 7.453 33.125 17.734 1 9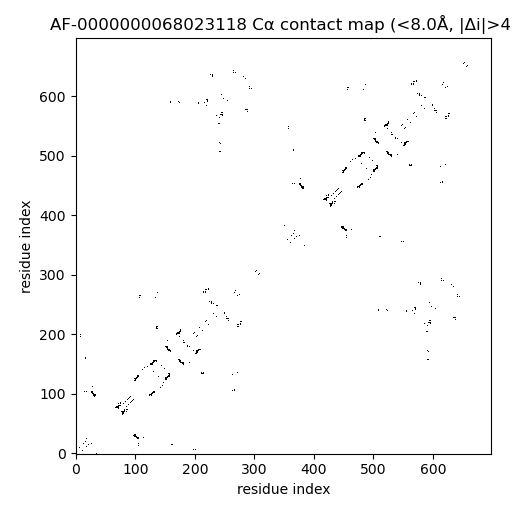8 180 ARG B O 1
ATOM 4164 N N . VAL B 1 181 ? 9.742 33.406 17.719 1 96.56 181 VAL B N 1
ATOM 4165 C CA . VAL B 1 181 ? 9.844 33.344 19.172 1 96.56 181 VAL B CA 1
ATOM 4166 C C . VAL B 1 181 ? 10.758 34.469 19.656 1 96.56 181 VAL B C 1
ATOM 4168 O O . VAL B 1 181 ? 11.914 34.562 19.25 1 96.56 181 VAL B O 1
ATOM 4171 N N . GLY B 1 182 ? 10.203 35.312 20.453 1 93.94 182 GLY B N 1
ATOM 4172 C CA . GLY B 1 182 ? 10.969 36.438 20.953 1 93.94 182 GLY B CA 1
ATOM 4173 C C . GLY B 1 182 ? 12.234 36.031 21.688 1 93.94 182 GLY B C 1
ATOM 4174 O O . GLY B 1 182 ? 12.375 34.875 22.094 1 93.94 182 GLY B O 1
ATOM 4175 N N . ASP B 1 183 ? 13.086 36.938 21.922 1 91.69 183 ASP B N 1
ATOM 4176 C CA . ASP B 1 183 ? 14.43 36.656 22.438 1 91.69 183 ASP B CA 1
ATOM 4177 C C . ASP B 1 183 ? 14.422 36.594 23.969 1 91.69 183 ASP B C 1
ATOM 4179 O O . ASP B 1 183 ? 15.383 36.094 24.562 1 91.69 183 ASP B O 1
ATOM 4183 N N . SER B 1 184 ? 13.367 37 24.625 1 93.25 184 SER B N 1
ATOM 4184 C CA . SER B 1 184 ? 13.336 36.938 26.078 1 93.25 184 SER B CA 1
ATOM 4185 C C . SER B 1 184 ? 13.391 35.5 26.578 1 93.25 184 SER B C 1
ATOM 4187 O O . SER B 1 184 ? 12.789 34.594 25.984 1 93.25 184 SER B O 1
ATOM 4189 N N . PRO B 1 185 ? 14.094 35.281 27.641 1 93.88 185 PRO B N 1
ATOM 4190 C CA . PRO B 1 185 ? 14.188 33.938 28.203 1 93.88 185 PRO B CA 1
ATOM 4191 C C . PRO B 1 185 ? 12.828 33.344 28.547 1 93.88 185 PRO B C 1
ATOM 4193 O O . PRO B 1 185 ? 12.609 32.156 28.359 1 93.88 185 PRO B O 1
ATOM 4196 N N . ALA B 1 186 ? 11.945 34.156 28.984 1 92.12 186 ALA B N 1
ATOM 4197 C CA . ALA B 1 186 ? 10.609 33.688 29.359 1 92.12 186 ALA B CA 1
ATOM 4198 C C . ALA B 1 186 ? 9.859 33.156 28.141 1 92.12 186 ALA B C 1
ATOM 4200 O O . ALA B 1 186 ? 9.164 32.156 28.219 1 92.12 186 ALA B O 1
ATOM 4201 N N . ARG B 1 187 ? 9.992 33.812 27.031 1 93.81 187 ARG B N 1
ATOM 4202 C CA . ARG B 1 187 ? 9.336 33.438 25.781 1 93.81 187 ARG B CA 1
ATOM 4203 C C . ARG B 1 187 ? 9.914 32.125 25.234 1 93.81 187 ARG B C 1
ATOM 4205 O O . ARG B 1 187 ? 9.18 31.234 24.828 1 93.81 187 ARG B O 1
ATOM 4212 N N . ARG B 1 188 ? 11.211 31.969 25.328 1 96.44 188 ARG B N 1
ATOM 4213 C CA . ARG B 1 188 ? 11.883 30.75 24.906 1 96.44 188 ARG B CA 1
ATOM 4214 C C . ARG B 1 188 ? 11.5 29.578 25.797 1 96.44 188 ARG B C 1
ATOM 4216 O O . ARG B 1 188 ? 11.273 28.469 25.312 1 96.44 188 ARG B O 1
ATOM 4223 N N . ALA B 1 189 ? 11.445 29.891 27.031 1 94.75 189 ALA B N 1
ATOM 4224 C CA . ALA B 1 189 ? 11.078 28.859 28 1 94.75 189 ALA B CA 1
ATOM 4225 C C . ALA B 1 189 ? 9.656 28.359 27.734 1 94.75 189 ALA B C 1
ATOM 4227 O O . ALA B 1 189 ? 9.383 27.156 27.891 1 94.75 189 ALA B O 1
ATOM 4228 N N . ARG B 1 190 ? 8.758 29.219 27.406 1 94.25 190 ARG B N 1
ATOM 4229 C CA . ARG B 1 190 ? 7.375 28.844 27.109 1 94.25 190 ARG B CA 1
ATOM 4230 C C . ARG B 1 190 ? 7.301 27.938 25.891 1 94.25 190 ARG B C 1
ATOM 4232 O O . ARG B 1 190 ? 6.617 26.906 25.922 1 94.25 190 ARG B O 1
ATOM 4239 N N . ALA B 1 191 ? 8.023 28.266 24.844 1 97.06 191 ALA B N 1
ATOM 4240 C CA . ALA B 1 191 ? 8.07 27.438 23.656 1 97.06 191 ALA B CA 1
ATOM 4241 C C . ALA B 1 191 ? 8.68 26.062 23.953 1 97.06 191 ALA B C 1
ATOM 4243 O O . ALA B 1 191 ? 8.148 25.031 23.531 1 97.06 191 ALA B O 1
ATOM 4244 N N . ASN B 1 192 ? 9.719 26.047 24.734 1 97.19 192 ASN B N 1
ATOM 4245 C CA . ASN B 1 192 ? 10.375 24.797 25.094 1 97.19 192 ASN B CA 1
ATOM 4246 C C . ASN B 1 192 ? 9.477 23.922 25.969 1 97.19 192 ASN B C 1
ATOM 4248 O O . ASN B 1 192 ? 9.477 22.703 25.844 1 97.19 192 ASN B O 1
ATOM 4252 N N . ALA B 1 193 ? 8.82 24.609 26.828 1 94.25 193 ALA B N 1
ATOM 4253 C CA . ALA B 1 193 ? 7.91 23.875 27.703 1 94.25 193 ALA B CA 1
ATOM 4254 C C . ALA B 1 193 ? 6.852 23.125 26.891 1 94.25 193 ALA B C 1
ATOM 4256 O O . ALA B 1 193 ? 6.535 21.969 27.188 1 94.25 193 ALA B O 1
ATOM 4257 N N . PHE B 1 194 ? 6.344 23.766 25.906 1 94.94 194 PHE B N 1
ATOM 4258 C CA . PHE B 1 194 ? 5.363 23.125 25.047 1 94.94 194 PHE B CA 1
ATOM 4259 C C . PHE B 1 194 ? 5.973 21.922 24.344 1 94.94 194 PHE B C 1
ATOM 4261 O O . PHE B 1 194 ? 5.395 20.828 24.359 1 94.94 194 PHE B O 1
ATOM 4268 N N . LEU B 1 195 ? 7.16 22.078 23.766 1 97.44 195 LEU B N 1
ATOM 4269 C CA . LEU B 1 195 ? 7.832 21.016 23.031 1 97.44 195 LEU B CA 1
ATOM 4270 C C . LEU B 1 195 ? 8.203 19.859 23.953 1 97.44 195 LEU B C 1
ATOM 4272 O O . LEU B 1 195 ? 8.156 18.703 23.547 1 97.44 195 LEU B O 1
ATOM 4276 N N . ASN B 1 196 ? 8.492 20.156 25.156 1 96.06 196 ASN B N 1
ATOM 4277 C CA . ASN B 1 196 ? 8.945 19.172 26.125 1 96.06 196 ASN B CA 1
ATOM 4278 C C . ASN B 1 196 ? 7.836 18.188 26.469 1 96.06 196 ASN B C 1
ATOM 4280 O O . ASN B 1 196 ? 8.109 17.047 26.875 1 96.06 196 ASN B O 1
ATOM 4284 N N . ILE B 1 197 ? 6.633 18.641 26.281 1 93.81 197 ILE B N 1
ATOM 4285 C CA . ILE B 1 197 ? 5.504 17.734 26.531 1 93.81 197 ILE B CA 1
ATOM 4286 C C . ILE B 1 197 ? 5.621 16.516 25.625 1 93.81 197 ILE B C 1
ATOM 4288 O O . ILE B 1 197 ? 5.469 15.375 26.094 1 93.81 197 ILE B O 1
ATOM 4292 N N . PHE B 1 198 ? 5.98 16.688 24.406 1 95.19 198 PHE B N 1
ATOM 4293 C CA . PHE B 1 198 ? 6.078 15.602 23.438 1 95.19 198 PHE B CA 1
ATOM 4294 C C . PHE B 1 198 ? 7.398 14.852 23.578 1 95.19 198 PHE B C 1
ATOM 4296 O O . PHE B 1 198 ? 7.445 13.633 23.438 1 95.19 198 PHE B O 1
ATOM 4303 N N . GLU B 1 199 ? 8.383 15.555 23.906 1 96.94 199 GLU B N 1
ATOM 4304 C CA . GLU B 1 199 ? 9.688 14.938 24.109 1 96.94 199 GLU B CA 1
ATOM 4305 C C . GLU B 1 199 ? 9.664 13.969 25.297 1 96.94 199 GLU B C 1
ATOM 4307 O O . GLU B 1 199 ? 10.211 12.867 25.219 1 96.94 199 GLU B O 1
ATOM 4312 N N . ARG B 1 200 ? 9.062 14.344 26.281 1 94.12 200 ARG B N 1
ATOM 4313 C CA . ARG B 1 200 ? 9.008 13.531 27.5 1 94.12 200 ARG B CA 1
ATOM 4314 C C . ARG B 1 200 ? 8.195 12.258 27.266 1 94.12 200 ARG B C 1
ATOM 4316 O O . ARG B 1 200 ? 8.453 11.227 27.891 1 94.12 200 ARG B O 1
ATOM 4323 N N . GLU B 1 201 ? 7.246 12.367 26.297 1 93.88 201 GLU B N 1
ATOM 4324 C CA . GLU B 1 201 ? 6.426 11.203 25.984 1 93.88 201 GLU B CA 1
ATOM 4325 C C . GLU B 1 201 ? 7.16 10.242 25.047 1 93.88 201 GLU B C 1
ATOM 4327 O O . GLU B 1 201 ? 6.664 9.156 24.75 1 93.88 201 GLU B O 1
ATOM 4332 N N . GLY B 1 202 ? 8.336 10.695 24.578 1 96.06 202 GLY B N 1
ATOM 4333 C CA . GLY B 1 202 ? 9.18 9.781 23.828 1 96.06 202 GLY B CA 1
ATOM 4334 C C . GLY B 1 202 ? 9.219 10.078 22.344 1 96.06 202 GLY B C 1
ATOM 4335 O O . GLY B 1 202 ? 9.867 9.367 21.578 1 96.06 202 GLY B O 1
ATOM 4336 N N . CYS B 1 203 ? 8.555 11.125 21.938 1 96.44 203 CYS B N 1
ATOM 4337 C CA . CYS B 1 203 ? 8.547 11.469 20.516 1 96.44 203 CYS B CA 1
ATOM 4338 C C . CYS B 1 203 ? 9.961 11.773 20.031 1 96.44 203 CYS B C 1
ATOM 4340 O O . CYS B 1 203 ? 10.781 12.312 20.781 1 96.44 203 CYS B O 1
ATOM 4342 N N . ARG B 1 204 ? 10.219 11.359 18.859 1 97.81 204 ARG B N 1
ATOM 4343 C CA . ARG B 1 204 ? 11.406 11.852 18.172 1 97.81 204 ARG B CA 1
ATOM 4344 C C . ARG B 1 204 ? 11.18 13.266 17.641 1 97.81 204 ARG B C 1
ATOM 4346 O O . ARG B 1 204 ? 10.43 13.469 16.688 1 97.81 204 ARG B O 1
ATOM 4353 N N . MET B 1 205 ? 11.852 14.219 18.297 1 98.38 205 MET B N 1
ATOM 4354 C CA . MET B 1 205 ? 11.672 15.633 17.953 1 98.38 205 MET B CA 1
ATOM 4355 C C . MET B 1 205 ? 12.461 15.992 16.703 1 98.38 205 MET B C 1
ATOM 4357 O O . MET B 1 205 ? 13.664 15.742 16.625 1 98.38 205 MET B O 1
ATOM 4361 N N . VAL B 1 206 ? 11.781 16.516 15.688 1 98.69 206 VAL B N 1
ATOM 4362 C CA . VAL B 1 206 ? 12.438 16.859 14.43 1 98.69 206 VAL B CA 1
ATOM 4363 C C . VAL B 1 206 ? 12.258 18.344 14.133 1 98.69 206 VAL B C 1
ATOM 4365 O O . VAL B 1 206 ? 11.156 18.781 13.781 1 98.69 206 VAL B O 1
ATOM 4368 N N . GLU B 1 207 ? 13.312 19.109 14.305 1 98.62 207 GLU B N 1
ATOM 4369 C CA . GLU B 1 207 ? 13.281 20.516 13.914 1 98.62 207 GLU B CA 1
ATOM 4370 C C . GLU B 1 207 ? 13.5 20.672 12.414 1 98.62 207 GLU B C 1
ATOM 4372 O O . GLU B 1 207 ? 14.547 20.297 11.891 1 98.62 207 GLU B O 1
ATOM 4377 N N . MET B 1 208 ? 12.477 21.203 11.781 1 98.19 208 MET B N 1
ATOM 4378 C CA . MET B 1 208 ? 12.469 21.312 10.328 1 98.19 208 MET B CA 1
ATOM 4379 C C . MET B 1 208 ? 11.648 22.516 9.883 1 98.19 208 MET B C 1
ATOM 4381 O O . MET B 1 208 ? 10.609 22.812 10.469 1 98.19 208 MET B O 1
ATOM 4385 N N . CYS B 1 209 ? 12.125 23.266 8.844 1 98.31 209 CYS B N 1
ATOM 4386 C CA . CYS B 1 209 ? 11.344 24.406 8.383 1 98.31 209 CYS B CA 1
ATOM 4387 C C . CYS B 1 209 ? 10.047 23.938 7.727 1 98.31 209 CYS B C 1
ATOM 4389 O O . CYS B 1 209 ? 9.953 22.812 7.258 1 98.31 209 CYS B O 1
ATOM 4391 N N . CYS B 1 210 ? 9.156 24.797 7.609 1 98.62 210 CYS B N 1
ATOM 4392 C CA . CYS B 1 210 ? 7.816 24.484 7.121 1 98.62 210 CYS B CA 1
ATOM 4393 C C . CYS B 1 210 ? 7.855 24.047 5.668 1 98.62 210 CYS B C 1
ATOM 4395 O O . CYS B 1 210 ? 7.141 23.109 5.281 1 98.62 210 CYS B O 1
ATOM 4397 N N . ALA B 1 211 ? 8.68 24.641 4.863 1 98.25 211 ALA B N 1
ATOM 4398 C CA . ALA B 1 211 ? 8.789 24.297 3.451 1 98.25 211 ALA B CA 1
ATOM 4399 C C . ALA B 1 211 ? 9.32 22.875 3.279 1 98.25 211 ALA B C 1
ATOM 4401 O O . ALA B 1 211 ? 8.805 22.094 2.469 1 98.25 211 ALA B O 1
ATOM 4402 N N . GLU B 1 212 ? 10.336 22.547 4.023 1 98.31 212 GLU B N 1
ATOM 4403 C CA . GLU B 1 212 ? 10.906 21.203 3.979 1 98.31 212 GLU B CA 1
ATOM 4404 C C . GLU B 1 212 ? 9.906 20.156 4.453 1 98.31 212 GLU B C 1
ATOM 4406 O O . GLU B 1 212 ? 9.789 19.094 3.855 1 98.31 212 GLU B O 1
ATOM 4411 N N . HIS B 1 213 ? 9.234 20.484 5.508 1 98.62 213 HIS B N 1
ATOM 4412 C CA . HIS B 1 213 ? 8.172 19.609 5.988 1 98.62 213 HIS B CA 1
ATOM 4413 C C . HIS B 1 213 ? 7.184 19.266 4.879 1 98.62 213 HIS B C 1
ATOM 4415 O O . HIS B 1 213 ? 6.895 18.094 4.629 1 98.62 213 HIS B O 1
ATOM 4421 N N . ASP B 1 214 ? 6.676 20.312 4.23 1 98.44 214 ASP B N 1
ATOM 4422 C CA . ASP B 1 214 ? 5.625 20.109 3.236 1 98.44 214 ASP B CA 1
ATOM 4423 C C . ASP B 1 214 ? 6.145 19.312 2.039 1 98.44 214 ASP B C 1
ATOM 4425 O O . ASP B 1 214 ? 5.402 18.547 1.43 1 98.44 214 ASP B O 1
ATOM 4429 N N . ALA B 1 215 ? 7.406 19.469 1.719 1 98 215 ALA B N 1
ATOM 4430 C CA . ALA B 1 215 ? 8.023 18.703 0.645 1 98 215 ALA B CA 1
ATOM 4431 C C . ALA B 1 215 ? 8.031 17.203 0.983 1 98 215 ALA B C 1
ATOM 4433 O O . ALA B 1 215 ? 7.637 16.375 0.164 1 98 215 ALA B O 1
ATOM 4434 N N . HIS B 1 216 ? 8.391 16.859 2.186 1 98.06 216 HIS B N 1
ATOM 4435 C CA . HIS B 1 216 ? 8.43 15.469 2.617 1 98.06 216 HIS B CA 1
ATOM 4436 C C . HIS B 1 216 ? 7.023 14.914 2.814 1 98.06 216 HIS B C 1
ATOM 4438 O O . HIS B 1 216 ? 6.762 13.758 2.5 1 98.06 216 HIS B O 1
ATOM 4444 N N . ALA B 1 217 ? 6.141 15.781 3.326 1 97.69 217 ALA B N 1
ATOM 4445 C CA . ALA B 1 217 ? 4.805 15.328 3.715 1 97.69 217 ALA B CA 1
ATOM 4446 C C . ALA B 1 217 ? 3.965 14.984 2.488 1 97.69 217 ALA B C 1
ATOM 4448 O O . ALA B 1 217 ? 3.004 14.219 2.582 1 97.69 217 ALA B O 1
ATOM 4449 N N . ALA B 1 218 ? 4.305 15.531 1.344 1 97.38 218 ALA B N 1
ATOM 4450 C CA . ALA B 1 218 ? 3.619 15.141 0.115 1 97.38 218 ALA B CA 1
ATOM 4451 C C . ALA B 1 218 ? 3.691 13.633 -0.097 1 97.38 218 ALA B C 1
ATOM 4453 O O . ALA B 1 218 ? 2.676 12.984 -0.364 1 97.38 218 ALA B O 1
ATOM 4454 N N . GLU B 1 219 ? 4.844 13.094 0.132 1 95.62 219 GLU B N 1
ATOM 4455 C CA . GLU B 1 219 ? 5.008 11.656 -0.045 1 95.62 219 GLU B CA 1
ATOM 4456 C C . GLU B 1 219 ? 4.57 10.891 1.201 1 95.62 219 GLU B C 1
ATOM 4458 O O . GLU B 1 219 ? 3.814 9.922 1.108 1 95.62 219 GLU B O 1
ATOM 4463 N N . THR B 1 220 ? 4.965 11.359 2.322 1 96.5 220 THR B N 1
ATOM 4464 C CA . THR B 1 220 ? 4.793 10.586 3.547 1 96.5 220 THR B CA 1
ATOM 4465 C C . THR B 1 220 ? 3.328 10.57 3.979 1 96.5 220 THR B C 1
ATOM 4467 O O . THR B 1 220 ? 2.877 9.633 4.633 1 96.5 220 THR B O 1
ATOM 4470 N N . GLN B 1 221 ? 2.559 11.617 3.566 1 96.06 221 GLN B N 1
ATOM 4471 C CA . GLN B 1 221 ? 1.166 11.68 3.998 1 96.06 221 GLN B CA 1
ATOM 4472 C C . GLN B 1 221 ? 0.217 11.633 2.805 1 96.06 221 GLN B C 1
ATOM 4474 O O . GLN B 1 221 ? -0.604 10.719 2.693 1 96.06 221 GLN B O 1
ATOM 4479 N N . PHE B 1 222 ? 0.369 12.586 1.872 1 97.88 222 PHE B N 1
ATOM 4480 C CA . PHE B 1 222 ? -0.59 12.695 0.779 1 97.88 222 PHE B CA 1
ATOM 4481 C C . PHE B 1 222 ? -0.598 11.422 -0.062 1 97.88 222 PHE B C 1
ATOM 4483 O O . PHE B 1 222 ? -1.662 10.875 -0.362 1 97.88 222 PHE B O 1
ATOM 4490 N N . LEU B 1 223 ? 0.6 10.945 -0.404 1 98.25 223 LEU B N 1
ATOM 4491 C CA . LEU B 1 223 ? 0.697 9.734 -1.211 1 98.25 223 LEU B CA 1
ATOM 4492 C C . LEU B 1 223 ? 0.065 8.547 -0.489 1 98.25 223 LEU B C 1
ATOM 4494 O O . LEU B 1 223 ? -0.691 7.781 -1.089 1 98.25 223 LEU B O 1
ATOM 4498 N N . THR B 1 224 ? 0.406 8.398 0.788 1 97.31 224 THR B N 1
ATOM 4499 C CA . THR B 1 224 ? -0.127 7.305 1.596 1 97.31 224 THR B CA 1
ATOM 4500 C C . THR B 1 224 ? -1.652 7.324 1.593 1 97.31 224 THR B C 1
ATOM 4502 O O . THR B 1 224 ? -2.291 6.297 1.355 1 97.31 224 THR B O 1
ATOM 4505 N N . HIS B 1 225 ? -2.201 8.492 1.791 1 97.31 225 HIS B N 1
ATOM 4506 C CA . HIS B 1 225 ? -3.652 8.641 1.799 1 97.31 225 HIS B CA 1
ATOM 4507 C C . HIS B 1 225 ? -4.242 8.367 0.419 1 97.31 225 HIS B C 1
ATOM 4509 O O . HIS B 1 225 ? -5.312 7.766 0.305 1 97.31 225 HIS B O 1
ATOM 4515 N N . THR B 1 226 ? -3.574 8.797 -0.625 1 98.19 226 THR B N 1
ATOM 4516 C CA . THR B 1 226 ? -4.059 8.609 -1.987 1 98.19 226 THR B CA 1
ATOM 4517 C C . THR B 1 226 ? -4.141 7.121 -2.328 1 98.19 226 THR B C 1
ATOM 4519 O O . THR B 1 226 ? -5.168 6.652 -2.82 1 98.19 226 THR B O 1
ATOM 4522 N N . VAL B 1 227 ? -3.107 6.395 -1.991 1 98.12 227 VAL B N 1
ATOM 4523 C CA . VAL B 1 227 ? -3.061 4.969 -2.291 1 98.12 227 VAL B CA 1
ATOM 4524 C C . VAL B 1 227 ? -4.121 4.234 -1.477 1 98.12 227 VAL B C 1
ATOM 4526 O O . VAL B 1 227 ? -4.863 3.406 -2.014 1 98.12 227 VAL B O 1
ATOM 4529 N N . GLY B 1 228 ? -4.211 4.562 -0.213 1 97.56 228 GLY B N 1
ATOM 4530 C CA . GLY B 1 228 ? -5.219 3.936 0.628 1 97.56 228 GLY B CA 1
ATOM 4531 C C . GLY B 1 228 ? -6.637 4.184 0.148 1 97.56 228 GLY B C 1
ATOM 4532 O O . GLY B 1 228 ? -7.457 3.264 0.115 1 97.56 228 GLY B O 1
ATOM 4533 N N . ARG B 1 229 ? -6.914 5.379 -0.173 1 97.19 229 ARG B N 1
ATOM 4534 C CA . ARG B 1 229 ? -8.258 5.742 -0.601 1 97.19 229 ARG B CA 1
ATOM 4535 C C . ARG B 1 229 ? -8.578 5.152 -1.974 1 97.19 229 ARG B C 1
ATOM 4537 O O . ARG B 1 229 ? -9.719 4.781 -2.248 1 97.19 229 ARG B O 1
ATOM 4544 N N . MET B 1 230 ? -7.598 5.152 -2.879 1 97.81 230 MET B N 1
ATOM 4545 C CA . MET B 1 230 ? -7.754 4.469 -4.16 1 97.81 230 MET B CA 1
ATOM 4546 C C . MET B 1 230 ? -8.117 3.002 -3.953 1 97.81 230 MET B C 1
ATOM 4548 O O . MET B 1 230 ? -9.078 2.508 -4.551 1 97.81 230 MET B O 1
ATOM 4552 N N . LEU B 1 231 ? -7.438 2.311 -3.08 1 98.06 231 LEU B N 1
ATOM 4553 C CA . LEU B 1 231 ? -7.68 0.9 -2.795 1 98.06 231 LEU B CA 1
ATOM 4554 C C . LEU B 1 231 ? -9.039 0.703 -2.137 1 98.06 231 LEU B C 1
ATOM 4556 O O . LEU B 1 231 ? -9.703 -0.314 -2.359 1 98.06 231 LEU B O 1
ATOM 4560 N N . ALA B 1 232 ? -9.422 1.655 -1.305 1 97.5 232 ALA B N 1
ATOM 4561 C CA . ALA B 1 232 ? -10.719 1.563 -0.633 1 97.5 232 ALA B CA 1
ATOM 4562 C C . ALA B 1 232 ? -11.859 1.495 -1.646 1 97.5 232 ALA B C 1
ATOM 4564 O O . ALA B 1 232 ? -12.883 0.855 -1.395 1 97.5 232 ALA B O 1
ATOM 4565 N N . THR B 1 233 ? -11.719 2.15 -2.803 1 96.81 233 THR B N 1
ATOM 4566 C CA . THR B 1 233 ? -12.742 2.16 -3.844 1 96.81 233 THR B CA 1
ATOM 4567 C C . THR B 1 233 ? -12.961 0.755 -4.398 1 96.81 233 THR B C 1
ATOM 4569 O O . THR B 1 233 ? -14.039 0.452 -4.926 1 96.81 233 THR B O 1
ATOM 4572 N N . LEU B 1 234 ? -11.992 -0.124 -4.27 1 97.38 234 LEU B N 1
ATOM 4573 C CA . LEU B 1 234 ? -12.062 -1.477 -4.812 1 97.38 234 LEU B CA 1
ATOM 4574 C C . LEU B 1 234 ? -12.867 -2.391 -3.889 1 97.38 234 LEU B C 1
ATOM 4576 O O . LEU B 1 234 ? -13.188 -3.523 -4.254 1 97.38 234 LEU B O 1
ATOM 4580 N N . GLU B 1 235 ? -13.164 -1.927 -2.67 1 96.12 235 GLU B N 1
ATOM 4581 C CA . GLU B 1 235 ? -13.93 -2.697 -1.694 1 96.12 235 GLU B CA 1
ATOM 4582 C C . GLU B 1 235 ? -13.273 -4.051 -1.426 1 96.12 235 GLU B C 1
ATOM 4584 O O . GLU B 1 235 ? -13.938 -5.09 -1.506 1 96.12 235 GLU B O 1
ATOM 4589 N N . LEU B 1 236 ? -12.016 -3.99 -1.143 1 96 236 LEU B N 1
ATOM 4590 C CA . LEU B 1 236 ? -11.234 -5.191 -0.867 1 96 236 LEU B CA 1
ATOM 4591 C C . LEU B 1 236 ? -11.695 -5.859 0.423 1 96 236 LEU B C 1
ATOM 4593 O O . LEU B 1 236 ? -12.141 -5.18 1.354 1 96 236 LEU B O 1
ATOM 4597 N N . SER B 1 237 ? -11.641 -7.18 0.46 1 96 237 SER B N 1
ATOM 4598 C CA . SER B 1 237 ? -11.977 -7.953 1.65 1 96 237 SER B CA 1
ATOM 4599 C C . SER B 1 237 ? -10.961 -9.07 1.894 1 96 237 SER B C 1
ATOM 4601 O O . SER B 1 237 ? -10.266 -9.484 0.971 1 96 237 SER B O 1
ATOM 4603 N N . SER B 1 238 ? -10.844 -9.398 3.127 1 97.12 238 SER B N 1
ATOM 4604 C CA . SER B 1 238 ? -9.969 -10.516 3.471 1 97.12 238 SER B CA 1
ATOM 4605 C C . SER B 1 238 ? -10.406 -11.797 2.77 1 97.12 238 SER B C 1
ATOM 4607 O O . SER B 1 238 ? -11.602 -12.047 2.604 1 97.12 238 SER B O 1
ATOM 4609 N N . THR B 1 239 ? -9.453 -12.625 2.373 1 97.25 239 THR B N 1
ATOM 4610 C CA . THR B 1 239 ? -9.688 -13.898 1.694 1 97.25 239 THR B CA 1
ATOM 4611 C C . THR B 1 239 ? -9.031 -15.047 2.459 1 97.25 239 THR B C 1
ATOM 4613 O O . THR B 1 239 ? -8.203 -14.812 3.338 1 97.25 239 THR B O 1
ATOM 4616 N N . PRO B 1 240 ? -9.359 -16.297 2.098 1 96.69 240 PRO B N 1
ATOM 4617 C CA . PRO B 1 240 ? -8.727 -17.438 2.754 1 96.69 240 PRO B CA 1
ATOM 4618 C C . PRO B 1 240 ? -7.238 -17.562 2.422 1 96.69 240 PRO B C 1
ATOM 4620 O O . PRO B 1 240 ? -6.52 -18.328 3.072 1 96.69 240 PRO B O 1
ATOM 4623 N N . ILE B 1 241 ? -6.742 -16.797 1.457 1 97.69 241 ILE B N 1
ATOM 4624 C CA . ILE B 1 241 ? -5.363 -17.016 1.035 1 97.69 241 ILE B CA 1
ATOM 4625 C C . ILE B 1 241 ? -4.613 -15.68 1.012 1 97.69 241 ILE B C 1
ATOM 4627 O O . ILE B 1 241 ? -3.834 -15.414 0.094 1 97.69 241 ILE B O 1
ATOM 4631 N N . ASN B 1 242 ? -4.863 -14.859 1.939 1 96.81 242 ASN B N 1
ATOM 4632 C CA . ASN B 1 242 ? -4.164 -13.586 2.072 1 96.81 242 ASN B CA 1
ATOM 4633 C C . ASN B 1 242 ? -2.648 -13.781 2.117 1 96.81 242 ASN B C 1
ATOM 4635 O O . ASN B 1 242 ? -2.152 -14.641 2.846 1 96.81 242 ASN B O 1
ATOM 4639 N N . THR B 1 243 ? -1.969 -13.023 1.31 1 94 243 THR B N 1
ATOM 4640 C CA . THR B 1 243 ? -0.529 -12.883 1.492 1 94 243 THR B CA 1
ATOM 4641 C C . THR B 1 243 ? -0.219 -11.789 2.51 1 94 243 THR B C 1
ATOM 4643 O O . THR B 1 243 ? -1.092 -10.992 2.859 1 94 243 THR B O 1
ATOM 4646 N N . LYS B 1 244 ? 0.965 -11.758 2.979 1 90.94 244 LYS B N 1
ATOM 4647 C CA . LYS B 1 244 ? 1.381 -10.68 3.873 1 90.94 244 LYS B CA 1
ATOM 4648 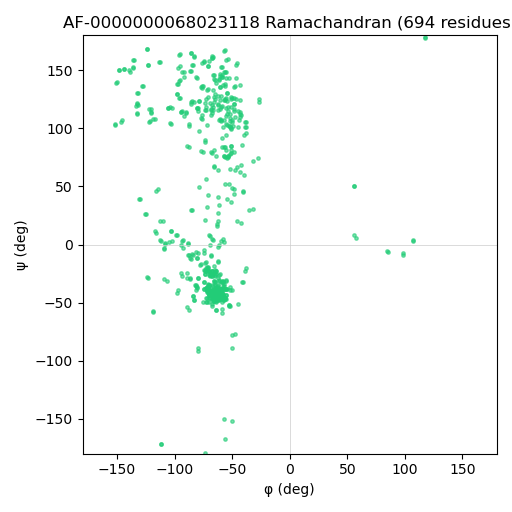C C . LYS B 1 244 ? 1.28 -9.32 3.182 1 90.94 244 LYS B C 1
ATOM 4650 O O . LYS B 1 244 ? 0.879 -8.328 3.799 1 90.94 244 LYS B O 1
ATOM 4655 N N . GLY B 1 245 ? 1.639 -9.281 1.934 1 93.12 245 GLY B N 1
ATOM 4656 C CA . GLY B 1 245 ? 1.509 -8.062 1.159 1 93.12 245 GLY B CA 1
ATOM 4657 C C . GLY B 1 245 ? 0.076 -7.57 1.053 1 93.12 245 GLY B C 1
ATOM 4658 O O . GLY B 1 245 ? -0.187 -6.375 1.182 1 93.12 245 GLY B O 1
ATOM 4659 N N . TYR B 1 246 ? -0.824 -8.469 0.916 1 96.5 246 TYR B N 1
ATOM 4660 C CA . TYR B 1 246 ? -2.23 -8.102 0.797 1 96.5 246 TYR B CA 1
ATOM 4661 C C . TYR B 1 246 ? -2.783 -7.617 2.133 1 96.5 246 TYR B C 1
ATOM 4663 O O . TYR B 1 246 ? -3.57 -6.668 2.18 1 96.5 246 TYR B O 1
ATOM 4671 N N . GLU B 1 247 ? -2.369 -8.266 3.174 1 95 247 GLU B N 1
ATOM 4672 C CA . GLU B 1 247 ? -2.756 -7.809 4.504 1 95 247 GLU B CA 1
ATOM 4673 C C . GLU B 1 247 ? -2.293 -6.375 4.75 1 95 247 GLU B C 1
ATOM 4675 O O . GLU B 1 247 ? -2.996 -5.59 5.391 1 95 247 GLU B O 1
ATOM 4680 N N . THR B 1 248 ? -1.162 -6.137 4.254 1 93.19 248 THR B N 1
ATOM 4681 C CA . THR B 1 248 ? -0.617 -4.785 4.344 1 93.19 248 THR B CA 1
ATOM 4682 C C . THR B 1 248 ? -1.511 -3.791 3.609 1 93.19 248 THR B C 1
ATOM 4684 O O . THR B 1 248 ? -1.771 -2.695 4.109 1 93.19 248 THR B O 1
ATOM 4687 N N . LEU B 1 249 ? -1.975 -4.145 2.445 1 96.81 249 LEU B N 1
ATOM 4688 C CA . LEU B 1 249 ? -2.875 -3.281 1.689 1 96.81 249 LEU B CA 1
ATOM 4689 C C . LEU B 1 249 ? -4.176 -3.049 2.453 1 96.81 249 LEU B C 1
ATOM 4691 O O . LEU B 1 249 ? -4.676 -1.925 2.508 1 96.81 249 LEU B O 1
ATOM 4695 N N . LEU B 1 250 ? -4.676 -4.133 3.051 1 96.75 250 LEU B N 1
ATOM 4696 C CA . LEU B 1 250 ? -5.914 -4.02 3.814 1 96.75 250 LEU B CA 1
ATOM 4697 C C . LEU B 1 250 ? -5.734 -3.074 5 1 96.75 250 LEU B C 1
ATOM 4699 O O . LEU B 1 250 ? -6.605 -2.248 5.277 1 96.75 250 LEU B O 1
ATOM 4703 N N . ARG B 1 251 ? -4.609 -3.168 5.637 1 93.19 251 ARG B N 1
ATOM 4704 C CA . ARG B 1 251 ? -4.32 -2.301 6.773 1 93.19 251 ARG B CA 1
ATOM 4705 C C . ARG B 1 251 ? -4.172 -0.849 6.332 1 93.19 251 ARG B C 1
ATOM 4707 O O . ARG B 1 251 ? -4.598 0.067 7.043 1 93.19 251 ARG B O 1
ATOM 4714 N N . LEU B 1 252 ? -3.533 -0.651 5.219 1 95 252 LEU B N 1
ATOM 4715 C CA . LEU B 1 252 ? -3.373 0.692 4.672 1 95 252 LEU B CA 1
ATOM 4716 C C . LEU B 1 252 ? -4.73 1.341 4.422 1 95 252 LEU B C 1
ATOM 4718 O O . LEU B 1 252 ? -4.93 2.516 4.734 1 95 252 LEU B O 1
ATOM 4722 N N . VAL B 1 253 ? -5.648 0.559 3.881 1 96.25 253 VAL B N 1
ATOM 4723 C CA . VAL B 1 253 ? -6.996 1.049 3.623 1 96.25 253 VAL B CA 1
ATOM 4724 C C . VAL B 1 253 ? -7.664 1.44 4.938 1 96.25 253 VAL B C 1
ATOM 4726 O O . VAL B 1 253 ? -8.219 2.535 5.059 1 96.25 253 VAL B O 1
ATOM 4729 N N . ASP B 1 254 ? -7.547 0.603 5.918 1 93.19 254 ASP B N 1
ATOM 4730 C CA . ASP B 1 254 ? -8.188 0.846 7.207 1 93.19 254 ASP B CA 1
ATOM 4731 C C . ASP B 1 254 ? -7.629 2.107 7.863 1 93.19 254 ASP B C 1
ATOM 4733 O O . ASP B 1 254 ? -8.391 2.955 8.336 1 93.19 254 ASP B O 1
ATOM 4737 N N . ASN B 1 255 ? -6.379 2.26 7.773 1 89.12 255 ASN B N 1
ATOM 4738 C CA . ASN B 1 255 ? -5.711 3.383 8.422 1 89.12 255 ASN B CA 1
ATOM 4739 C C . ASN B 1 255 ? -6.055 4.707 7.742 1 89.12 255 ASN B C 1
ATOM 4741 O O . ASN B 1 255 ? -6.312 5.703 8.414 1 89.12 255 ASN B O 1
ATOM 4745 N N . THR B 1 256 ? -6.07 4.75 6.48 1 92.12 256 THR B N 1
ATOM 4746 C CA . THR B 1 256 ? -6.262 5.996 5.742 1 92.12 256 THR B CA 1
ATOM 4747 C C . THR B 1 256 ? -7.738 6.379 5.699 1 92.12 256 THR B C 1
ATOM 4749 O O . THR B 1 256 ? -8.078 7.562 5.738 1 92.12 256 THR B O 1
ATOM 4752 N N . CYS B 1 257 ? -8.609 5.352 5.758 1 91.5 257 CYS B N 1
ATOM 4753 C CA . CYS B 1 257 ? -10.031 5.645 5.637 1 91.5 257 CYS B CA 1
ATOM 4754 C C . CYS B 1 257 ? -10.641 5.961 6.996 1 91.5 257 CYS B C 1
ATOM 4756 O O . CYS B 1 257 ? -11.773 6.449 7.078 1 91.5 257 CYS B O 1
ATOM 4758 N N . SER B 1 258 ? -9.875 5.738 7.988 1 87.94 258 SER B N 1
ATOM 4759 C CA . SER B 1 258 ? -10.297 6.172 9.32 1 87.94 258 SER B CA 1
ATOM 4760 C C . SER B 1 258 ? -10.18 7.688 9.469 1 87.94 258 SER 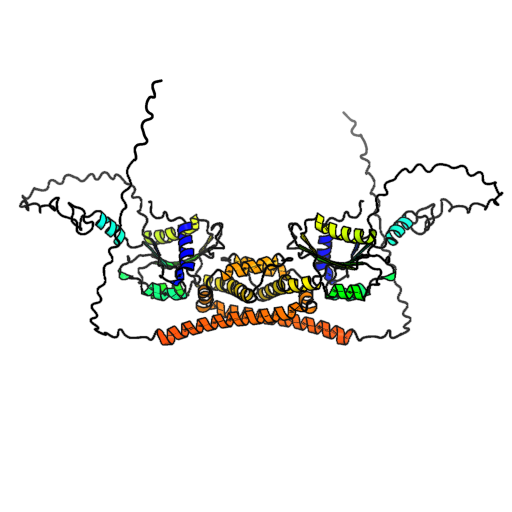B C 1
ATOM 4762 O O . SER B 1 258 ? -10.82 8.281 10.336 1 87.94 258 SER B O 1
ATOM 4764 N N . ASP B 1 259 ? -9.359 8.281 8.656 1 86.19 259 ASP B N 1
ATOM 4765 C CA . ASP B 1 259 ? -9.211 9.734 8.633 1 86.19 259 ASP B CA 1
ATOM 4766 C C . ASP B 1 259 ? -10.273 10.383 7.746 1 86.19 259 ASP B C 1
ATOM 4768 O O . ASP B 1 259 ? -10.789 9.75 6.824 1 86.19 259 ASP B O 1
ATOM 4772 N N . SER B 1 260 ? -10.57 11.609 8.039 1 86.94 260 SER B N 1
ATOM 4773 C CA . SER B 1 260 ? -11.594 12.312 7.277 1 86.94 260 SER B CA 1
ATOM 4774 C C . SER B 1 260 ? -11.109 12.633 5.867 1 86.94 260 SER B C 1
ATOM 4776 O O . SER B 1 260 ? -9.906 12.781 5.637 1 86.94 260 SER B O 1
ATOM 4778 N N . PHE B 1 261 ? -12.125 12.742 4.984 1 90.75 261 PHE B N 1
ATOM 4779 C CA . PHE B 1 261 ? -11.781 13.156 3.629 1 90.75 261 PHE B CA 1
ATOM 4780 C C . PHE B 1 261 ? -11.328 14.617 3.605 1 90.75 261 PHE B C 1
ATOM 4782 O O . PHE B 1 261 ? -10.516 15 2.76 1 90.75 261 PHE B O 1
ATOM 4789 N N . ASP B 1 262 ? -11.773 15.406 4.566 1 88.44 262 ASP B N 1
ATOM 4790 C CA . ASP B 1 262 ? -11.359 16.797 4.684 1 88.44 262 ASP B CA 1
ATOM 4791 C C . ASP B 1 262 ? -9.859 16.906 4.914 1 88.44 262 ASP B C 1
ATOM 4793 O O . ASP B 1 262 ? -9.211 17.812 4.387 1 88.44 262 ASP B O 1
ATOM 4797 N N . LEU B 1 263 ? -9.391 16.016 5.758 1 91.31 263 LEU B N 1
ATOM 4798 C CA . LEU B 1 263 ? -7.949 15.984 5.957 1 91.31 263 LEU B CA 1
ATOM 4799 C C . LEU B 1 263 ? -7.223 15.719 4.641 1 91.31 263 LEU B C 1
ATOM 4801 O O . LEU B 1 263 ? -6.301 16.453 4.281 1 91.31 263 LEU B O 1
ATOM 4805 N N . TYR B 1 264 ? -7.754 14.773 3.939 1 94.94 264 TYR B N 1
ATOM 4806 C CA . TYR B 1 264 ? -7.172 14.391 2.656 1 94.94 264 TYR B CA 1
ATOM 4807 C C . TYR B 1 264 ? -7.25 15.547 1.663 1 94.94 264 TYR B C 1
ATOM 4809 O O . TYR B 1 264 ? -6.27 15.859 0.983 1 94.94 264 TYR B O 1
ATOM 4817 N N . ASN B 1 265 ? -8.336 16.234 1.63 1 93.56 265 ASN B N 1
ATOM 4818 C CA . ASN B 1 265 ? -8.492 17.422 0.795 1 93.56 265 ASN B CA 1
ATOM 4819 C C . ASN B 1 265 ? -7.492 18.5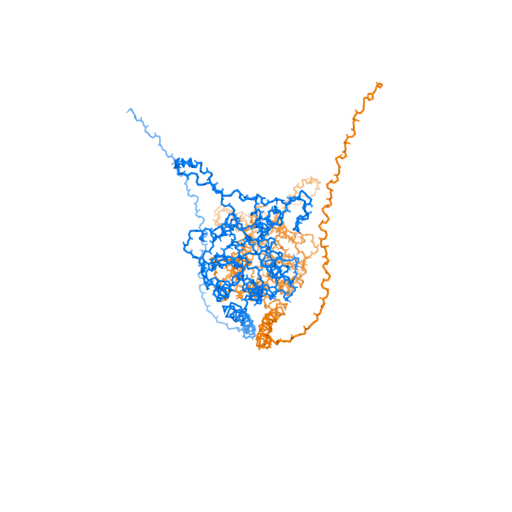16 1.177 1 93.56 265 ASN B C 1
ATOM 4821 O O . ASN B 1 265 ? -6.918 19.156 0.305 1 93.56 265 ASN B O 1
ATOM 4825 N N . GLY B 1 266 ? -7.375 18.703 2.432 1 94.25 266 GLY B N 1
ATOM 4826 C CA . GLY B 1 266 ? -6.438 19.703 2.914 1 94.25 266 GLY B CA 1
ATOM 4827 C C . GLY B 1 266 ? -5.004 19.438 2.51 1 94.25 266 GLY B C 1
ATOM 4828 O O . GLY B 1 266 ? -4.27 20.344 2.133 1 94.25 266 GLY B O 1
ATOM 4829 N N . LEU B 1 267 ? -4.57 18.125 2.57 1 96.38 267 LEU B N 1
ATOM 4830 C CA . LEU B 1 267 ? -3.227 17.719 2.174 1 96.38 267 LEU B CA 1
ATOM 4831 C C . LEU B 1 267 ? -2.977 18.031 0.702 1 96.38 267 LEU B C 1
ATOM 4833 O O . LEU B 1 267 ? -1.851 18.359 0.312 1 96.38 267 LEU B O 1
ATOM 4837 N N . PHE B 1 268 ? -4.012 17.984 -0.053 1 97.19 268 PHE B N 1
ATOM 4838 C CA . PHE B 1 268 ? -3.912 18.234 -1.485 1 97.19 268 PHE B CA 1
ATOM 4839 C C . PHE B 1 268 ? -3.943 19.734 -1.772 1 97.19 268 PHE B C 1
ATOM 4841 O O . PHE B 1 268 ? -3.059 20.266 -2.451 1 97.19 268 PHE B O 1
ATOM 4848 N N . MET B 1 269 ? -4.855 20.5 -1.218 1 94.38 269 MET B N 1
ATOM 4849 C CA . MET B 1 269 ? -5.133 21.891 -1.562 1 94.38 269 MET B CA 1
ATOM 4850 C C . MET B 1 269 ? -4.047 22.812 -1.013 1 94.38 269 MET B C 1
ATOM 4852 O O . MET B 1 269 ? -3.703 23.812 -1.641 1 94.38 269 MET B O 1
ATOM 4856 N N . TYR B 1 270 ? -3.486 22.469 0.09 1 95.19 270 TYR B N 1
ATOM 4857 C CA . TYR B 1 270 ? -2.668 23.453 0.796 1 95.19 270 TYR B CA 1
ATOM 4858 C C . TYR B 1 270 ? -1.2 23.047 0.785 1 95.19 270 TYR B C 1
ATOM 4860 O O . TYR B 1 270 ? -0.371 23.672 1.452 1 95.19 270 TYR B O 1
ATOM 4868 N N . ASN B 1 271 ? -0.84 21.953 0.098 1 96.75 271 ASN B N 1
ATOM 4869 C CA . ASN B 1 271 ? 0.541 21.578 -0.177 1 96.75 271 ASN B CA 1
ATOM 4870 C C . ASN B 1 271 ? 0.827 21.531 -1.676 1 96.75 271 ASN B C 1
ATOM 4872 O O . ASN B 1 271 ? 0.375 20.625 -2.377 1 96.75 271 ASN B O 1
ATOM 4876 N N . LYS B 1 272 ? 1.556 22.453 -2.164 1 95.12 272 LYS B N 1
ATOM 4877 C CA . LYS B 1 272 ? 1.806 22.609 -3.594 1 95.12 272 LYS B CA 1
ATOM 4878 C C . LYS B 1 272 ? 2.494 21.391 -4.176 1 95.12 272 LYS B C 1
ATOM 4880 O O . LYS B 1 272 ? 2.344 21.078 -5.359 1 95.12 272 LYS B O 1
ATOM 4885 N N . ASN B 1 273 ? 3.213 20.641 -3.4 1 97.12 273 ASN B N 1
ATOM 4886 C CA . ASN B 1 273 ? 3.943 19.469 -3.857 1 97.12 273 ASN B CA 1
ATOM 4887 C C . ASN B 1 273 ? 3 18.312 -4.184 1 97.12 273 ASN B C 1
ATOM 4889 O O . ASN B 1 273 ? 3.377 17.375 -4.887 1 97.12 273 ASN B O 1
ATOM 4893 N N . SER B 1 274 ? 1.775 18.328 -3.686 1 97.38 274 SER B N 1
ATOM 4894 C CA . SER B 1 274 ? 0.819 17.234 -3.828 1 97.38 274 SER B CA 1
ATOM 4895 C C . SER B 1 274 ? 0.328 17.125 -5.266 1 97.38 274 SER B C 1
ATOM 4897 O O . SER B 1 274 ? 0.101 16.016 -5.762 1 97.38 274 SER B O 1
ATOM 4899 N N . THR B 1 275 ? 0.192 18.234 -5.953 1 94.81 275 THR B N 1
ATOM 4900 C CA . THR B 1 275 ? -0.272 18.219 -7.336 1 94.81 275 THR B CA 1
ATOM 4901 C C . THR B 1 275 ? 0.727 17.484 -8.227 1 94.81 275 THR B C 1
ATOM 4903 O O . THR B 1 275 ? 0.344 16.625 -9.016 1 94.81 275 THR B O 1
ATOM 4906 N N . ASP B 1 276 ? 1.935 17.891 -8.055 1 95.88 276 ASP B N 1
ATOM 4907 C CA . ASP B 1 276 ? 2.982 17.234 -8.828 1 95.88 276 ASP B CA 1
ATOM 4908 C C . ASP B 1 276 ? 3.027 15.734 -8.531 1 95.88 276 ASP B C 1
ATOM 4910 O O . ASP B 1 276 ? 3.17 14.914 -9.445 1 95.88 276 ASP B O 1
ATOM 4914 N N . LEU B 1 277 ? 2.924 15.414 -7.324 1 97.38 277 LEU B N 1
ATOM 4915 C CA . LEU B 1 277 ? 2.982 14.016 -6.91 1 97.38 277 LEU B CA 1
ATOM 4916 C C . LEU B 1 277 ? 1.81 13.234 -7.484 1 97.38 277 LEU B C 1
ATOM 4918 O O . LEU B 1 277 ? 1.974 12.086 -7.914 1 97.38 277 LEU B O 1
ATOM 4922 N N . LEU B 1 278 ? 0.638 13.828 -7.484 1 97.44 278 LEU B N 1
ATOM 4923 C CA . LEU B 1 278 ? -0.542 13.188 -8.055 1 97.44 278 LEU B CA 1
ATOM 4924 C C . LEU B 1 278 ? -0.329 12.883 -9.531 1 97.44 278 LEU B C 1
ATOM 4926 O O . LEU B 1 278 ? -0.654 11.781 -9.992 1 97.44 278 LEU B O 1
ATOM 4930 N N . ASN B 1 279 ? 0.249 13.836 -10.25 1 96.75 279 ASN B N 1
ATOM 4931 C CA . ASN B 1 279 ? 0.551 13.641 -11.664 1 96.75 279 ASN B CA 1
ATOM 4932 C C . ASN B 1 279 ? 1.568 12.516 -11.867 1 96.75 279 ASN B C 1
ATOM 4934 O O . ASN B 1 279 ? 1.43 11.711 -12.789 1 96.75 279 ASN B O 1
ATOM 4938 N N . ARG B 1 280 ? 2.506 12.484 -11.062 1 97.69 280 ARG B N 1
ATOM 4939 C CA . ARG B 1 280 ? 3.521 11.438 -11.148 1 97.69 280 ARG B CA 1
ATOM 4940 C C . ARG B 1 280 ? 2.92 10.062 -10.875 1 97.69 280 ARG B C 1
ATOM 4942 O O . ARG B 1 280 ? 3.297 9.078 -11.516 1 97.69 280 ARG B O 1
ATOM 4949 N N . LEU B 1 281 ? 2.049 10.016 -9.906 1 97.94 281 LEU B N 1
ATOM 4950 C CA . LEU B 1 281 ? 1.388 8.758 -9.586 1 97.94 281 LEU B CA 1
ATOM 4951 C C . LEU B 1 281 ? 0.557 8.266 -10.766 1 97.94 281 LEU B C 1
ATOM 4953 O O . LEU B 1 281 ? 0.575 7.074 -11.086 1 97.94 281 LEU B O 1
ATOM 4957 N N . GLU B 1 282 ? -0.149 9.148 -11.383 1 96.81 282 GLU B N 1
ATOM 4958 C CA . GLU B 1 282 ? -0.933 8.805 -12.562 1 96.81 282 GLU B CA 1
ATOM 4959 C C . GLU B 1 282 ? -0.039 8.289 -13.68 1 96.81 282 GLU B C 1
ATOM 4961 O O . GLU B 1 282 ? -0.362 7.285 -14.328 1 96.81 282 GLU B O 1
ATOM 4966 N N . SER B 1 283 ? 1.033 8.953 -13.891 1 97.56 283 SER B N 1
ATOM 4967 C CA . SER B 1 283 ? 1.99 8.539 -14.906 1 97.56 283 SER B CA 1
ATOM 4968 C C . SER B 1 283 ? 2.588 7.172 -14.57 1 97.56 283 SER B C 1
ATOM 4970 O O . SER B 1 283 ? 2.883 6.383 -15.469 1 97.56 283 SER B O 1
ATOM 4972 N N . ALA B 1 284 ? 2.791 6.969 -13.297 1 97.69 284 ALA B N 1
ATOM 4973 C CA . ALA B 1 284 ? 3.311 5.68 -12.844 1 97.69 284 ALA B CA 1
ATOM 4974 C C . ALA B 1 284 ? 2.352 4.547 -13.195 1 97.69 284 ALA B C 1
ATOM 4976 O O . ALA B 1 284 ? 2.773 3.496 -13.688 1 97.69 284 ALA B O 1
ATOM 4977 N N . MET B 1 285 ? 1.085 4.746 -12.953 1 97.19 285 MET B N 1
ATOM 4978 C CA . MET B 1 285 ? 0.074 3.754 -13.305 1 97.19 285 MET B CA 1
ATOM 4979 C C . MET B 1 285 ? 0.079 3.477 -14.805 1 97.19 285 MET B C 1
ATOM 4981 O O . MET B 1 285 ? 0.036 2.32 -15.227 1 97.19 285 MET B O 1
ATOM 4985 N N . ASP B 1 286 ? 0.193 4.516 -15.562 1 96.75 286 ASP B N 1
ATOM 4986 C CA . ASP B 1 286 ? 0.232 4.379 -17.016 1 96.75 286 ASP B CA 1
ATOM 4987 C C . ASP B 1 286 ? 1.458 3.582 -17.453 1 96.75 286 ASP B C 1
ATOM 4989 O O . ASP B 1 286 ? 1.37 2.75 -18.359 1 96.75 286 ASP B O 1
ATOM 4993 N N . SER B 1 287 ? 2.535 3.871 -16.844 1 97.25 287 SER B N 1
ATOM 4994 C CA . SER B 1 287 ? 3.785 3.203 -17.188 1 97.25 287 SER B CA 1
ATOM 4995 C C . SER B 1 287 ? 3.709 1.707 -16.906 1 97.25 287 SER B C 1
ATOM 4997 O O . SER B 1 287 ? 4.141 0.891 -17.719 1 97.25 287 SER B O 1
ATOM 4999 N N . VAL B 1 288 ? 3.18 1.351 -15.758 1 96.56 288 VAL B N 1
ATOM 5000 C CA . VAL B 1 288 ? 3.053 -0.051 -15.375 1 96.56 288 VAL B CA 1
ATOM 5001 C C . VAL B 1 288 ? 2.098 -0.765 -16.328 1 96.56 288 VAL B C 1
ATOM 5003 O O . VAL B 1 288 ? 2.377 -1.877 -16.781 1 96.56 288 VAL B O 1
ATOM 5006 N N . LYS B 1 289 ? 1.036 -0.179 -16.625 1 96.25 289 LYS B N 1
ATOM 5007 C CA . LYS B 1 289 ? 0.069 -0.743 -17.562 1 96.25 289 LYS B CA 1
ATOM 5008 C C . LYS B 1 289 ? 0.699 -0.967 -18.938 1 96.25 289 LYS B C 1
ATOM 5010 O O . LYS B 1 289 ? 0.504 -2.02 -19.547 1 96.25 289 LYS B O 1
ATOM 5015 N N . LYS B 1 290 ? 1.417 0.011 -19.391 1 96.56 290 LYS B N 1
ATOM 5016 C CA . LYS B 1 290 ? 2.09 -0.092 -20.672 1 96.56 290 LYS B CA 1
ATOM 5017 C C . LYS B 1 290 ? 3.055 -1.273 -20.703 1 96.56 290 LYS B C 1
ATOM 5019 O O . LYS B 1 290 ? 3.111 -2.016 -21.688 1 96.56 290 LYS B O 1
ATOM 5024 N N . ARG B 1 291 ? 3.814 -1.434 -19.672 1 95.5 291 ARG B N 1
ATOM 5025 C CA . ARG B 1 291 ? 4.77 -2.533 -19.609 1 95.5 291 ARG B CA 1
ATOM 5026 C C . ARG B 1 291 ? 4.059 -3.881 -19.641 1 95.5 291 ARG B C 1
ATOM 5028 O O . ARG B 1 291 ? 4.531 -4.824 -20.281 1 95.5 291 ARG B O 1
ATOM 5035 N N . LEU B 1 292 ? 2.961 -3.961 -18.891 1 95.88 292 LEU B N 1
ATOM 5036 C CA . LEU B 1 292 ? 2.17 -5.188 -18.906 1 95.88 292 LEU B CA 1
ATOM 5037 C C . LEU B 1 292 ? 1.68 -5.512 -20.312 1 95.88 292 LEU B C 1
ATOM 5039 O O . LEU B 1 292 ? 1.797 -6.652 -20.766 1 95.88 292 LEU B O 1
ATOM 5043 N N . PHE B 1 293 ? 1.2 -4.543 -21.016 1 94.38 293 PHE B N 1
ATOM 5044 C CA . PHE B 1 293 ? 0.651 -4.746 -22.359 1 94.38 293 PHE B CA 1
ATOM 5045 C C . PHE B 1 293 ? 1.76 -5.051 -23.359 1 94.38 293 PHE B C 1
ATOM 5047 O O . PHE B 1 293 ? 1.569 -5.844 -24.281 1 94.38 293 PHE B O 1
ATOM 5054 N N . ASP B 1 294 ? 2.875 -4.422 -23.203 1 92.88 294 ASP B N 1
ATOM 5055 C CA . ASP B 1 294 ? 4.027 -4.754 -24.031 1 92.88 294 ASP B CA 1
ATOM 5056 C C . ASP B 1 294 ? 4.422 -6.219 -23.859 1 92.88 294 ASP B C 1
ATOM 5058 O O . ASP B 1 294 ? 4.734 -6.898 -24.844 1 92.88 294 ASP B O 1
ATOM 5062 N N . GLY B 1 295 ? 4.453 -6.617 -22.594 1 89.06 295 GLY B N 1
ATOM 5063 C CA . GLY B 1 295 ? 4.742 -8.023 -22.344 1 89.06 295 GLY B CA 1
ATOM 5064 C C . GLY B 1 295 ? 3.74 -8.961 -22.984 1 89.06 295 GLY B C 1
ATOM 5065 O O . GLY B 1 295 ? 4.117 -9.984 -23.562 1 89.06 295 GLY B O 1
ATOM 5066 N N . LEU B 1 296 ? 2.506 -8.633 -22.875 1 89 296 LEU B N 1
ATOM 5067 C CA . LEU B 1 296 ? 1.443 -9.414 -23.5 1 89 296 LEU B CA 1
ATOM 5068 C C . LEU B 1 296 ? 1.626 -9.477 -25 1 89 296 LEU B C 1
ATOM 5070 O O . LEU B 1 296 ? 1.507 -10.555 -25.609 1 89 296 LEU B O 1
ATOM 5074 N N . HIS B 1 297 ? 1.927 -8.383 -25.578 1 88.5 297 HIS B N 1
ATOM 5075 C CA . HIS B 1 297 ? 2.123 -8.305 -27.016 1 88.5 297 HIS B CA 1
ATOM 5076 C C . HIS B 1 297 ? 3.311 -9.148 -27.469 1 88.5 297 HIS B C 1
ATOM 5078 O O . HIS B 1 297 ? 3.254 -9.812 -28.5 1 88.5 297 HIS B O 1
ATOM 5084 N N . GLU B 1 298 ? 4.301 -9.125 -26.688 1 87.75 298 GLU B N 1
ATOM 5085 C CA . GLU B 1 298 ? 5.496 -9.898 -27.016 1 87.75 298 GLU B CA 1
ATOM 5086 C C . GLU B 1 298 ? 5.199 -11.391 -27 1 87.75 298 GLU B C 1
ATOM 5088 O O . GLU B 1 298 ? 5.605 -12.117 -27.922 1 87.75 298 GLU B O 1
ATOM 5093 N N . VAL B 1 299 ? 4.566 -11.797 -26.047 1 83.44 299 VAL B N 1
ATOM 5094 C CA . VAL B 1 299 ? 4.227 -13.211 -25.922 1 83.44 299 VAL B CA 1
ATOM 5095 C C . VAL B 1 299 ? 3.281 -13.609 -27.062 1 83.44 299 VAL B C 1
ATOM 5097 O O . VAL B 1 299 ? 3.455 -14.656 -27.688 1 83.44 299 VAL B O 1
ATOM 5100 N N . LEU B 1 300 ? 2.32 -12.773 -27.375 1 83 300 LEU B N 1
ATOM 5101 C CA . LEU B 1 300 ? 1.372 -13.031 -28.453 1 83 300 LEU B CA 1
ATOM 5102 C C . LEU B 1 300 ? 2.086 -13.094 -29.797 1 83 300 LEU B C 1
ATOM 5104 O O . LEU B 1 300 ? 1.822 -13.992 -30.594 1 83 300 LEU B O 1
ATOM 5108 N N . ARG B 1 301 ? 2.959 -12.203 -29.969 1 82.31 301 ARG B N 1
ATOM 5109 C CA . ARG B 1 301 ? 3.707 -12.172 -31.219 1 82.31 301 ARG B CA 1
ATOM 5110 C C . ARG B 1 301 ? 4.566 -13.422 -31.375 1 82.31 301 ARG B C 1
ATOM 5112 O O . ARG B 1 301 ? 4.645 -13.992 -32.469 1 82.31 301 ARG B O 1
ATOM 5119 N N . LYS B 1 302 ? 5.125 -13.859 -30.281 1 80.5 302 LYS B N 1
ATOM 5120 C CA . LYS B 1 302 ? 5.934 -15.078 -30.312 1 80.5 302 LYS B CA 1
ATOM 5121 C C . LYS B 1 302 ? 5.074 -16.297 -30.609 1 80.5 302 LYS B C 1
ATOM 5123 O O . LYS B 1 302 ? 5.477 -17.172 -31.391 1 80.5 302 LYS B O 1
ATOM 5128 N N . GLN B 1 303 ? 3.957 -16.328 -30.062 1 76.5 303 GLN B N 1
ATOM 5129 C CA . GLN B 1 303 ? 3.061 -17.453 -30.297 1 76.5 303 GLN B CA 1
ATOM 5130 C C . GLN B 1 303 ? 2.514 -17.438 -31.719 1 76.5 303 GLN B C 1
ATOM 5132 O O . GLN B 1 303 ? 2.406 -18.484 -32.344 1 76.5 303 GLN B O 1
ATOM 5137 N N . LEU B 1 304 ? 2.25 -16.203 -32.156 1 73 304 LEU B N 1
ATOM 5138 C CA . LEU B 1 304 ? 1.622 -16.078 -33.469 1 73 304 LEU B CA 1
ATOM 5139 C C . LEU B 1 304 ? 2.654 -16.203 -34.594 1 73 304 LEU B C 1
ATOM 5141 O O . LEU B 1 304 ? 2.369 -16.797 -35.625 1 73 304 LEU B O 1
ATOM 5145 N N . PHE B 1 305 ? 3.852 -15.664 -34.344 1 69.81 305 PHE B N 1
ATOM 5146 C CA . PHE B 1 305 ? 4.801 -15.555 -35.438 1 69.81 305 PHE B CA 1
ATOM 5147 C C . PHE B 1 305 ? 5.941 -16.547 -35.25 1 69.81 305 PHE B C 1
ATOM 5149 O O . PHE B 1 305 ? 6.594 -16.922 -36.25 1 69.81 305 PHE B O 1
ATOM 5156 N N . GLU B 1 306 ? 6.332 -16.922 -34.062 1 59.53 306 GLU B N 1
ATOM 5157 C CA . GLU B 1 306 ? 7.41 -17.875 -33.844 1 59.53 306 GLU B CA 1
ATOM 5158 C C . GLU B 1 306 ? 6.863 -19.281 -33.594 1 59.53 306 GLU B C 1
ATOM 5160 O O . GLU B 1 306 ? 7.559 -20.266 -33.812 1 59.53 306 GLU B O 1
ATOM 5165 N N . GLY B 1 307 ? 5.867 -19.469 -32.875 1 55.56 307 GLY B N 1
ATOM 5166 C CA . GLY B 1 307 ? 5.266 -20.781 -32.656 1 55.56 307 GLY B CA 1
ATOM 5167 C C . GLY B 1 307 ? 4.828 -21.438 -33.969 1 55.56 307 GLY B C 1
ATOM 5168 O O . GLY B 1 307 ? 4.461 -22.609 -33.969 1 55.56 307 GLY B O 1
ATOM 5169 N N . LYS B 1 308 ? 4.41 -20.734 -35 1 44.75 308 LYS B N 1
ATOM 5170 C CA . LYS B 1 308 ? 4.203 -21.375 -36.281 1 44.75 308 LYS B CA 1
ATOM 5171 C C . LYS B 1 308 ? 5.531 -21.812 -36.906 1 44.75 308 LYS B C 1
ATOM 5173 O O . LYS B 1 308 ? 5.621 -22.031 -38.125 1 44.75 308 LYS B O 1
ATOM 5178 N N . ALA B 1 309 ? 6.641 -21.75 -36.281 1 40.56 309 ALA B N 1
ATOM 5179 C CA . ALA B 1 309 ? 7.809 -22.234 -37 1 40.56 309 ALA B CA 1
ATOM 5180 C C . ALA B 1 309 ? 7.629 -23.672 -37.469 1 40.56 309 ALA B C 1
ATOM 5182 O O . ALA B 1 309 ? 6.789 -24.406 -36.938 1 40.56 309 ALA B O 1
ATOM 5183 N N . SER B 1 310 ? 8.922 -24.375 -37.969 1 34.12 310 SER B N 1
ATOM 5184 C CA . SER B 1 310 ? 9.32 -25.234 -39.094 1 34.12 310 SER B CA 1
ATOM 5185 C C . SER B 1 310 ? 8.828 -26.672 -38.875 1 34.12 310 SER B C 1
ATOM 5187 O O . SER B 1 310 ? 8.961 -27.219 -37.781 1 34.12 310 SER B O 1
ATOM 5189 N N . PRO B 1 311 ? 7.953 -27.219 -39.531 1 33.44 311 PRO B N 1
ATOM 5190 C CA . PRO B 1 311 ? 8.086 -28.656 -39.75 1 33.44 311 PRO B CA 1
ATOM 5191 C C . PRO B 1 311 ? 9.539 -29.141 -39.719 1 33.44 311 PRO B C 1
ATOM 5193 O O . PRO B 1 311 ? 10.453 -28.359 -40 1 33.44 311 PRO B O 1
ATOM 5196 N N . PRO B 1 312 ? 9.844 -30.188 -38.812 1 31.16 312 PRO B N 1
ATOM 5197 C CA . PRO B 1 312 ? 11.18 -30.781 -38.969 1 31.16 312 PRO B CA 1
ATOM 5198 C C . PRO B 1 312 ? 11.695 -30.672 -40.406 1 31.16 312 PRO B C 1
ATOM 5200 O O . PRO B 1 312 ? 11.055 -31.172 -41.312 1 31.16 312 PRO B O 1
ATOM 5203 N N . LEU B 1 313 ? 12.086 -29.609 -40.844 1 29.02 313 LEU B N 1
ATOM 5204 C CA . LEU B 1 313 ? 12.867 -29.828 -42.031 1 29.02 313 LEU B CA 1
ATOM 5205 C C . LEU B 1 313 ? 13.945 -30.875 -41.812 1 29.02 313 LEU B C 1
ATOM 5207 O O . LEU B 1 313 ? 14.711 -30.781 -40.844 1 29.02 313 LEU B O 1
ATOM 5211 N N . THR B 1 314 ? 13.734 -32.125 -42.219 1 28.5 314 THR B N 1
ATOM 5212 C CA . THR B 1 314 ? 14.641 -33.25 -42.5 1 28.5 314 THR B CA 1
ATOM 5213 C C . THR B 1 314 ? 15.977 -32.75 -43.031 1 28.5 314 THR B C 1
ATOM 5215 O O . THR B 1 314 ? 16.594 -33.375 -43.875 1 28.5 314 THR B O 1
ATOM 5218 N N . THR B 1 315 ? 16.469 -31.578 -42.656 1 26.7 315 THR B N 1
ATOM 5219 C CA . THR B 1 315 ? 17.781 -31.438 -43.312 1 26.7 315 THR B CA 1
ATOM 5220 C C . THR B 1 315 ? 18.766 -32.438 -42.719 1 26.7 315 THR B C 1
ATOM 5222 O O . THR B 1 315 ? 18.984 -32.5 -41.531 1 26.7 315 THR B O 1
ATOM 5225 N N . THR B 1 316 ? 19.234 -33.5 -43.469 1 27.38 316 THR B N 1
ATOM 5226 C CA . THR B 1 316 ? 20.281 -34.5 -43.5 1 27.38 316 THR B CA 1
ATOM 5227 C C . THR B 1 316 ? 21.641 -33.875 -43.188 1 27.38 316 THR B C 1
ATOM 5229 O O . THR B 1 316 ? 22.688 -34.438 -43.5 1 27.38 316 THR B O 1
ATOM 5232 N N . THR B 1 317 ? 21.797 -32.719 -42.562 1 25.2 317 THR B N 1
ATOM 5233 C CA . THR B 1 317 ? 23.219 -32.344 -42.625 1 25.2 317 THR B CA 1
ATOM 5234 C C . THR B 1 317 ? 24.031 -33.25 -41.688 1 25.2 317 THR B C 1
ATOM 5236 O O . THR B 1 317 ? 23.656 -33.438 -40.531 1 25.2 317 THR B O 1
ATOM 5239 N N . SER B 1 318 ? 25.094 -33.969 -42.094 1 25.38 318 SER B N 1
ATOM 5240 C CA . SER B 1 318 ? 26.203 -34.844 -41.812 1 25.38 318 SER B CA 1
ATOM 5241 C C . SER B 1 318 ? 27.156 -34.219 -40.812 1 25.38 318 SER B C 1
ATOM 5243 O O . SER B 1 318 ? 28.266 -34.719 -40.594 1 25.38 318 SER B O 1
ATOM 5245 N N . ASN B 1 319 ? 26.953 -33.062 -40.188 1 24.58 319 ASN B N 1
ATOM 5246 C CA . ASN B 1 319 ? 28.188 -32.562 -39.594 1 24.58 319 ASN B CA 1
ATOM 5247 C C . ASN B 1 319 ? 28.594 -33.375 -38.344 1 24.58 319 ASN B C 1
ATOM 5249 O O . ASN B 1 319 ? 27.75 -33.656 -37.469 1 24.58 319 ASN B O 1
ATOM 5253 N N . HIS B 1 320 ? 29.766 -34.031 -38.375 1 23.52 320 HIS B N 1
ATOM 5254 C CA . HIS B 1 320 ? 30.672 -34.875 -37.594 1 23.52 320 HIS B CA 1
ATOM 5255 C C . HIS B 1 320 ? 31.188 -34.156 -36.375 1 23.52 320 HIS B C 1
ATOM 5257 O O . HIS B 1 320 ? 32.219 -34.531 -35.812 1 23.52 320 HIS B O 1
ATOM 5263 N N . THR B 1 321 ? 30.516 -33.188 -35.781 1 22.7 321 THR B N 1
ATOM 5264 C CA . THR B 1 321 ? 31.297 -32.531 -34.75 1 22.7 321 THR B CA 1
ATOM 5265 C C . THR B 1 321 ? 31.594 -33.5 -33.594 1 22.7 321 THR B C 1
ATOM 5267 O O . THR B 1 321 ? 30.734 -34.281 -33.188 1 22.7 321 THR B O 1
ATOM 5270 N N . ASP B 1 322 ? 32.906 -33.594 -33.281 1 21.81 322 ASP B N 1
ATOM 5271 C CA . ASP B 1 322 ? 33.781 -34.281 -32.344 1 21.81 322 ASP B CA 1
ATOM 5272 C C . ASP B 1 322 ? 33.5 -33.875 -30.906 1 21.81 322 ASP B C 1
ATOM 5274 O O . ASP B 1 322 ? 33.688 -32.719 -30.531 1 21.81 322 ASP B O 1
ATOM 5278 N N . VAL B 1 323 ? 32.5 -34.312 -30.281 1 20.06 323 VAL B N 1
ATOM 5279 C CA . VAL B 1 323 ? 32.125 -34.125 -28.891 1 20.06 323 VAL B CA 1
ATOM 5280 C C . VAL B 1 323 ? 33.25 -34.625 -27.984 1 20.06 323 VAL B C 1
ATOM 5282 O O . VAL B 1 323 ? 33.562 -35.812 -27.938 1 20.06 323 VAL B O 1
ATOM 5285 N N . ARG B 1 324 ? 34.312 -33.781 -27.922 1 22.55 324 ARG B N 1
ATOM 5286 C CA . ARG B 1 324 ? 35.375 -34.031 -26.938 1 22.55 324 ARG B CA 1
ATOM 5287 C C . ARG B 1 324 ? 34.781 -34.219 -25.547 1 22.55 324 ARG B C 1
ATOM 5289 O O . ARG B 1 324 ? 34.062 -33.344 -25.031 1 22.55 324 ARG B O 1
ATOM 5296 N N . ARG B 1 325 ? 34.656 -35.438 -25.109 1 17.36 325 ARG B N 1
ATOM 5297 C CA . ARG B 1 325 ? 34.281 -36.125 -23.891 1 17.36 325 ARG B CA 1
ATOM 5298 C C . ARG B 1 325 ? 35.094 -35.625 -22.703 1 17.36 325 ARG B C 1
ATOM 5300 O O . ARG B 1 325 ? 36.25 -36 -22.516 1 17.36 325 ARG B O 1
ATOM 5307 N N . ARG B 1 326 ? 35.094 -34.25 -22.547 1 22.14 326 ARG B N 1
ATOM 5308 C CA . ARG B 1 326 ? 35.875 -33.875 -21.359 1 22.14 326 ARG B CA 1
ATOM 5309 C C . ARG B 1 326 ? 35.406 -34.656 -20.141 1 22.14 326 ARG B C 1
ATOM 5311 O O . ARG B 1 326 ? 34.219 -34.688 -19.828 1 22.14 326 ARG B O 1
ATOM 5318 N N . GLN B 1 327 ? 36.188 -35.719 -19.75 1 17.47 327 GLN B N 1
ATOM 5319 C CA . GLN B 1 327 ? 36.25 -36.656 -18.656 1 17.47 327 GLN B CA 1
ATOM 5320 C C . GLN B 1 327 ? 36.219 -35.969 -17.312 1 17.47 327 GLN B C 1
ATOM 5322 O O . GLN B 1 327 ? 37.094 -35.156 -17 1 17.47 327 GLN B O 1
ATOM 5327 N N . LEU B 1 328 ? 35.031 -35.594 -16.828 1 19.39 328 LEU B N 1
ATOM 5328 C CA . LEU B 1 328 ? 34.781 -35.156 -15.469 1 19.39 328 LEU B CA 1
ATOM 5329 C C . LEU B 1 328 ? 35.5 -36.031 -14.453 1 19.39 328 LEU B C 1
ATOM 5331 O O . LEU B 1 328 ? 35.125 -37.188 -14.234 1 19.39 328 LEU B O 1
ATOM 5335 N N . LEU B 1 329 ? 36.844 -36 -14.57 1 18.48 329 LEU B N 1
ATOM 5336 C CA . LEU B 1 329 ? 37.719 -36.719 -13.656 1 18.48 329 LEU B CA 1
ATOM 5337 C C . LEU B 1 329 ? 37.375 -36.406 -12.203 1 18.48 329 LEU B C 1
ATOM 5339 O O . LEU B 1 329 ? 37.406 -35.25 -11.773 1 18.48 329 LEU B O 1
ATOM 5343 N N . LEU B 1 330 ? 36.406 -37.125 -11.68 1 19.11 330 LEU B N 1
ATOM 5344 C CA . LEU B 1 330 ? 36 -37.375 -10.297 1 19.11 330 LEU B CA 1
ATOM 5345 C C . LEU B 1 330 ? 37.219 -37.562 -9.406 1 19.11 330 LEU B C 1
ATOM 5347 O O . LEU B 1 330 ? 37.844 -38.656 -9.398 1 19.11 330 LEU B O 1
ATOM 5351 N N . GLU B 1 331 ? 38.25 -36.656 -9.555 1 20.19 331 GLU B N 1
ATOM 5352 C CA . GLU B 1 331 ? 39.438 -36.875 -8.727 1 20.19 331 GLU B CA 1
ATOM 5353 C C . GLU B 1 331 ? 39.062 -36.938 -7.246 1 20.19 331 GLU B C 1
ATOM 5355 O O . GLU B 1 331 ? 38.5 -35.969 -6.715 1 20.19 331 GLU B O 1
ATOM 5360 N N . GLY B 1 332 ? 38.594 -38.062 -6.77 1 18.69 332 GLY B N 1
ATOM 5361 C CA . GLY B 1 332 ? 38.438 -38.5 -5.395 1 18.69 332 GLY B CA 1
ATOM 5362 C C . GLY B 1 332 ? 39.688 -38.25 -4.555 1 18.69 332 GLY B C 1
ATOM 5363 O O . GLY B 1 332 ? 40.719 -38.875 -4.777 1 18.69 332 GLY B O 1
ATOM 5364 N N . LYS B 1 333 ? 40 -36.906 -4.41 1 23.19 333 LYS B N 1
ATOM 5365 C CA . LYS B 1 333 ? 41.219 -36.688 -3.637 1 23.19 333 LYS B CA 1
ATOM 5366 C C . LYS B 1 333 ? 41.188 -37.5 -2.352 1 23.19 333 LYS B C 1
ATOM 5368 O O . LYS B 1 333 ? 40.219 -37.531 -1.619 1 23.19 333 LYS B O 1
ATOM 5373 N N . PRO B 1 334 ? 42.156 -38.438 -2.262 1 22.17 334 PRO B N 1
ATOM 5374 C CA . PRO B 1 334 ? 42.438 -39.438 -1.23 1 22.17 334 PRO B CA 1
ATOM 5375 C C . PRO B 1 334 ? 42.562 -38.844 0.165 1 22.17 334 PRO B C 1
ATOM 5377 O O . PRO B 1 334 ? 42.906 -37.656 0.302 1 22.17 334 PRO B O 1
ATOM 5380 N N . PRO B 1 335 ? 41.719 -39.219 1.128 1 23.39 335 PRO B N 1
ATOM 5381 C CA . PRO B 1 335 ? 41.688 -38.844 2.537 1 23.39 335 PRO B CA 1
ATOM 5382 C C . PRO B 1 335 ? 43.094 -38.812 3.174 1 23.39 335 PRO B C 1
ATOM 5384 O O . PRO B 1 335 ? 43.844 -39.781 2.984 1 23.39 335 PRO B O 1
ATOM 5387 N N . SER B 1 336 ? 43.781 -37.656 3.018 1 22.36 336 SER B N 1
ATOM 5388 C CA . SER B 1 336 ? 45.156 -37.5 3.521 1 22.36 336 SER B CA 1
ATOM 5389 C C . SER B 1 336 ? 45.281 -38.094 4.926 1 22.36 336 SER B C 1
ATOM 5391 O O . SER B 1 336 ? 44.375 -38 5.73 1 22.36 336 SER B O 1
ATOM 5393 N N . PRO B 1 337 ? 46.375 -38.781 5.078 1 22.03 337 PRO B N 1
ATOM 5394 C CA . PRO B 1 337 ? 46.875 -39.719 6.082 1 22.03 337 PRO B CA 1
ATOM 5395 C C . PRO B 1 337 ? 46.906 -39.125 7.484 1 22.03 337 PRO B C 1
ATOM 5397 O O . PRO B 1 337 ? 46.938 -37.906 7.633 1 22.03 337 PRO B O 1
ATOM 5400 N N . SER B 1 338 ? 46.719 -39.938 8.508 1 24.06 338 SER B N 1
ATOM 5401 C CA . SER B 1 338 ? 46.594 -40.062 9.953 1 24.06 338 SER B CA 1
ATOM 5402 C C . SER B 1 338 ? 47.812 -39.5 10.68 1 24.06 338 SER B C 1
ATOM 5404 O O . SER B 1 338 ? 48.906 -40.094 10.609 1 24.06 338 SER B O 1
ATOM 5406 N N . VAL B 1 339 ? 48.219 -38.156 10.336 1 23.45 339 VAL B N 1
ATOM 5407 C CA . VAL B 1 339 ? 49.531 -37.875 10.891 1 23.45 339 VAL B CA 1
ATOM 5408 C C . VAL B 1 339 ? 49.531 -38.125 12.398 1 23.45 339 VAL B C 1
ATOM 5410 O O . VAL B 1 339 ? 48.656 -37.625 13.102 1 23.45 339 VAL B O 1
ATOM 5413 N N . PRO B 1 340 ? 50.219 -39.156 12.828 1 24.92 340 PRO B N 1
ATOM 5414 C CA . PRO B 1 340 ? 50.406 -39.688 14.164 1 24.92 340 PRO B CA 1
ATOM 5415 C C . PRO B 1 340 ? 50.938 -38.656 15.164 1 24.92 340 PRO B C 1
ATOM 5417 O O . PRO B 1 340 ? 51.781 -37.844 14.82 1 24.92 340 PRO B O 1
ATOM 5420 N N . THR B 1 341 ? 49.969 -38 15.898 1 24.41 341 THR B N 1
ATOM 5421 C CA . THR B 1 341 ? 50.312 -37.031 16.953 1 24.41 341 THR B CA 1
ATOM 5422 C C . THR B 1 341 ? 51.469 -37.562 17.797 1 24.41 341 THR B C 1
ATOM 5424 O O . THR B 1 341 ? 51.438 -38.719 18.219 1 24.41 341 THR B O 1
ATOM 5427 N N . PRO B 1 342 ? 52.625 -36.938 17.703 1 23.89 342 PRO B N 1
ATOM 5428 C CA . PRO B 1 342 ? 53.938 -37.219 18.312 1 23.89 342 PRO B CA 1
ATOM 5429 C C . PRO B 1 342 ? 53.844 -37.531 19.797 1 23.89 342 PRO B C 1
ATOM 5431 O O . PRO B 1 342 ? 52.906 -37.062 20.469 1 23.89 342 PRO B O 1
ATOM 5434 N N . ASN B 1 343 ? 54.375 -38.688 20.25 1 22.91 343 ASN B N 1
ATOM 5435 C CA . ASN B 1 343 ? 54.688 -39.406 21.5 1 22.91 343 ASN B CA 1
ATOM 5436 C C . ASN B 1 343 ? 55.344 -38.469 22.5 1 22.91 343 ASN B C 1
ATOM 5438 O O . ASN B 1 343 ? 56.25 -37.719 22.141 1 22.91 343 ASN B O 1
ATOM 5442 N N . ASN B 1 344 ? 54.562 -37.969 23.5 1 24.06 344 ASN B N 1
ATOM 5443 C CA . ASN B 1 344 ? 55.031 -37.281 24.703 1 24.06 344 ASN B CA 1
ATOM 5444 C C . ASN B 1 344 ? 56.25 -37.969 25.312 1 24.06 344 ASN B C 1
ATOM 5446 O O . ASN B 1 344 ? 56.156 -39.125 25.766 1 24.06 344 ASN B O 1
ATOM 5450 N N . VAL B 1 345 ? 57.406 -37.938 24.656 1 23.05 345 VAL B N 1
ATOM 5451 C CA . VAL B 1 345 ? 58.656 -38.438 25.234 1 23.05 345 VAL B CA 1
ATOM 5452 C C . VAL B 1 345 ? 58.812 -37.906 26.672 1 23.05 345 VAL B C 1
ATOM 5454 O O . VAL B 1 345 ? 58.344 -36.812 27 1 23.05 345 VAL B O 1
ATOM 5457 N N . THR B 1 346 ? 59.406 -38.844 27.547 1 26.03 346 THR B N 1
ATOM 5458 C CA . THR B 1 346 ? 59.812 -39.156 28.906 1 26.03 346 THR B CA 1
ATOM 5459 C C . THR B 1 346 ? 60.844 -38.156 29.391 1 26.03 346 THR B C 1
ATOM 5461 O O . THR B 1 346 ? 61.312 -38.219 30.531 1 26.03 346 THR B O 1
ATOM 5464 N N . VAL B 1 347 ? 60.875 -36.875 29.047 1 23.67 347 VAL B N 1
ATOM 5465 C CA . VAL B 1 347 ? 62.156 -36.344 29.531 1 23.67 347 VAL B CA 1
ATOM 5466 C C . VAL B 1 347 ? 62.375 -36.75 30.984 1 23.67 347 VAL B C 1
ATOM 5468 O O . VAL B 1 347 ? 61.469 -36.656 31.797 1 23.67 347 VAL B O 1
ATOM 5471 N N . PRO B 1 348 ? 63.625 -37.438 31.297 1 24.69 348 PRO B N 1
ATOM 5472 C CA . PRO B 1 348 ? 64.5 -37.875 32.406 1 24.69 348 PRO B CA 1
ATOM 5473 C C . PRO B 1 348 ? 64.688 -36.781 33.469 1 24.69 348 PRO B C 1
ATOM 5475 O O . PRO B 1 348 ? 64.688 -37.094 34.656 1 24.69 348 PRO B O 1
ATOM 5478 N N . LYS B 1 349 ? 65.062 -35.531 33.156 1 22.56 349 LYS B N 1
ATOM 5479 C CA . LYS B 1 349 ? 65.875 -35 34.25 1 22.56 349 LYS B CA 1
ATOM 5480 C C . LYS B 1 349 ? 65 -34.656 35.438 1 22.56 349 LYS B C 1
ATOM 5482 O O . LYS B 1 349 ? 63.906 -34.062 35.281 1 22.56 349 LYS B O 1
#

pLDDT: mean 71.22, std 30.15, range [17.28, 98.81]

Solvent-accessible surface area (backbone atoms only — not comparable to full-atom values): 41035 Å² total; per-residue (Å²): 130,71,76,75,64,63,48,72,62,47,56,46,46,47,50,48,47,35,64,69,46,52,76,79,69,82,53,67,44,69,43,62,70,80,77,76,81,72,76,79,70,76,72,78,77,76,79,75,82,78,76,76,81,82,74,84,68,81,81,72,78,74,78,78,68,71,54,70,78,36,57,11,81,70,78,62,43,64,49,36,51,49,95,71,24,66,62,46,48,48,42,41,52,55,66,62,45,44,38,42,28,38,35,44,55,46,56,66,86,44,39,64,65,52,59,70,68,50,69,66,87,74,43,54,62,66,26,31,36,33,37,52,34,94,51,38,51,52,56,51,53,51,49,64,73,71,45,64,86,58,38,22,35,37,46,31,30,63,51,59,52,71,76,75,35,67,87,45,42,63,68,40,34,30,36,34,27,83,75,36,67,60,84,50,67,68,50,47,49,51,56,49,53,58,54,44,60,47,46,75,56,34,28,36,77,39,84,45,55,37,65,60,47,36,58,52,37,27,54,32,43,44,44,39,40,49,52,14,52,29,51,49,68,68,64,76,72,91,60,96,62,57,21,71,64,28,50,48,51,53,49,41,25,54,59,41,65,70,47,58,67,65,58,55,44,35,44,46,75,60,26,80,53,28,56,56,49,52,51,49,51,54,50,20,47,51,50,50,52,49,52,50,49,51,50,51,48,50,54,48,46,40,52,64,67,53,63,68,58,76,67,84,70,77,75,76,80,77,81,74,81,77,78,76,73,78,72,82,71,78,72,73,77,70,83,79,77,83,78,76,82,78,84,81,68,93,73,90,137,133,71,76,73,65,62,48,71,62,49,57,46,45,46,49,46,47,34,65,71,46,51,76,79,69,83,53,66,48,68,44,61,71,82,78,77,80,74,76,77,70,78,70,82,78,78,73,82,78,78,76,77,81,83,74,84,66,80,80,74,75,76,78,77,68,72,54,69,79,36,57,10,82,69,77,63,42,64,49,36,51,46,94,71,24,68,62,44,48,46,42,40,52,54,66,62,46,44,39,41,30,40,36,44,57,45,58,68,86,46,40,62,64,52,59,70,68,50,70,66,86,74,45,52,59,65,26,30,38,33,37,53,34,93,50,36,51,52,55,50,52,51,48,63,72,71,43,66,85,58,41,22,35,37,46,31,30,64,53,60,51,70,76,76,35,68,89,45,40,65,67,40,35,32,37,34,25,82,76,36,69,59,87,51,67,68,52,46,48,53,56,48,53,59,53,44,59,46,46,75,54,34,28,34,77,39,85,46,54,36,66,62,47,34,57,52,37,26,54,32,43,44,46,38,39,49,54,15,52,28,51,50,68,68,65,77,73,92,60,97,62,55,20,72,64,27,51,49,52,54,49,42,24,54,60,40,64,71,47,58,68,64,57,54,43,36,44,46,76,59,27,80,53,28,57,58,49,52,52,49,51,54,50,22,48,51,51,50,52,50,53,49,50,51,51,51,49,50,54,50,46,40,53,65,67,52,62,68,58,76,68,84,70,78,74,76,78,76,81,73,81,77,77,76,74,78,73,80,72,77,73,73,76,71,83,78,76,82,75,74,78,80,78,86,74,72,84,82,129

Sequence (698 aa):
MQGLNKSPGELFEMQKVTESELRKEHQVLMVNKTTSFKRNGKGKKGNSKKSGKPVANPTKKPKAGPKPETECYYCKGMGHWKRNCPKYLADKKISLCHPDVVLLATSILSAEAVLRSLPLHRLRRSTLFVDVLSVKEFPKNLLLTSLPEGFDILCTHPMFGPESARDGWDGLPFVFDRVRVGDSPARRARANAFLNIFEREGCRMVEMCCAEHDAHAAETQFLTHTVGRMLATLELSSTPINTKGYETLLRLVDNTCSDSFDLYNGLFMYNKNSTDLLNRLESAMDSVKKRLFDGLHEVLRKQLFEGKASPPLTTTTSNHTDVRRRQLLLEGKPPSPSVPTPNNVTVPKMQGLNKSPGELFEMQKVTESELRKEHQVLMVNKTTSFKRNGKGKKGNSKKSGKPVANPTKKPKAGPKPETECYYCKGMGHWKRNCPKYLADKKISLCHPDVVLLATSILSAEAVLRSLPLHRLRRSTLFVDVLSVKEFPKNLLLTSLPEGFDILCTHPMFGPESARDGWDGLPFVFDRVRVGDSPARRARANAFLNIFEREGCRMVEMCCAEHDAHAAETQFLTHTVGRMLATLELSSTPINTKGYETLLRLVDNTCSDSFDLYNGLFMYNKNSTDLLNRLESAMDSVKKRLFDGLHEVLRKQLFEGKASPPLTTTTSNHTDVRRRQLLLEGKPPSPSVPTPNNVTVPK

Secondary structure (DSSP, 8-state):
--TT---HHHHHHHHHHHHHGGGTS--EEEEEPP------------------------------PPPTT-B-TTT--BS--GGG-HHHHHHHHHHS--EEEEEE---GGGHHHHHHHS-GGGS-TTPEEEE--S-SHHHHHHHHHHS-TTSEEEEEEES--TTTTTT--TT-EEEEEEEE--SSHHHHHHHHHHHHHHHHTT-EEEE--HHHHHHHHIIIIIIHHHHHHHHHTTT----TT--HHHHHHHHHHHHHHTS-HHHHHHHHHT-HHHHHHHHHHHHHHHHHHHHHHHHHHHHHHIIIIITT-----------------------------------------/--TT---HHHHHHHHHHHHHGGGTS--EEEEEPP------------------------------PPPTTPBPTTT--BS--GGG-HHHHHHHHHHS--EEEEEE---GGGHHHHHHHS-GGGS-TTPEEEE--S-SHHHHHHHHHHS-TTSEEEEEEES--TTTTTT--TT-EEEEEEEE--SSHHHHHHHHHHHHHHHHTT-EEEE--HHHHHHHHIIIIIIHHHHHHHHHTTT----TT--HHHHHHHHHHHHHHTS-HHHHHHHHHT-HHHHHHHHHHHHHHHHHHHHHHHHHHHHHHIIIIITT-----------------------------------------

Nearest PDB structures (foldseek):
  5t9f-assembly1_B  TM=9.631E-01  e=6.153E-25  Glycine max
  5whx-assembly1_A  TM=9.816E-01  e=6.635E-24  Glycine max
  5t95-assembly1_A  TM=9.601E-01  e=1.379E-23  Glycine max
  3ggp-assembly2_D  TM=6.465E-01  e=1.515E-08  Aquifex aeolicus
  2g5c-assembly1_A  TM=6.401E-01  e=4.824E-08  Aquifex aeolicus VF5

Organism: Hordeum vulgare subsp. vulgare (NCBI:txid112509)

Foldseek 3Di:
DCPVPPAPVNVQVVLVCQQVVLPDDQDWDFAFDDDDPPPPPVPPCPDDDPPDDPPPPPPPDPPPQADQADQAPPPRHGRHHLVPDPVNVVVCCVVLRAGLEIERSHQLVCRLVSLVPDPLVSHDLAREYEYAALAFPVVLVSCVVSHDLSYWYKYKHFLDHCVRCVVFQAAGAIEIERSGFDPDPVRVVSVVVVVVSSVVRHHDYHYDDRLVSLLVSLVSPLVLLVLLVVVVVVVDDDDPDDDPVNVVSVVSVVVNVVGDVSSNVSNCPVRPNNVVVVVVVVVVVVVVVVVVVVVVVVVVCCCVPVVPDDDPPPPPDPDPDDPPPPPPPPPPPDDPDDPDPDDDDPDDD/DPPVPPAPVNVQVCLVCCQVVQPPDQDWDFAFDDDDPPPPPVPPPDDPDPPDDDPPPDPPDPPDQDDQADQAPPPRHGRHHLVPDPVNVVVCCVVLRAGLEIERSHQLVCRLVSLVPDPLVSHDLAREYEYAALAFPVVLVSCVVSHDLSYWYKYKHFPDHCVRCVVFQAAGAIEMERSGFDPDPVRVVSVVVVVVSSVVRHHDYHYDDRLVSLLVSLVSPLVLLVLLVVVVVVVDDDDPDDDPVNVVSVVSVVVNVVGDVSSNVSNCPVRPNNVVVVVVVVVVVVVVVVVVVVVVVVVVCCCVPVVPDDDPPPPPDPDPDDPPPPPPPPCPPPPDDDPPDDDPDDPDD